Protein 2FRE (pdb70)

Nearest PDB structures (foldseek):
  2fre-assembly1_B  TM=9.961E-01  e=5.499E-42  Agrobacterium fabrum str. C58
  4eo3-assembly1_B  TM=8.329E-01  e=2.240E-14  Thermotoga maritima
  5ko7-assembly1_B  TM=8.373E-01  e=5.995E-13  Haliscomenobacter hydrossis DSM 1100
  3e39-assembly1_B  TM=8.022E-01  e=7.291E-12  Oleidesulfovibrio alaskensis G20
  5ko8-assembly2_B-2  TM=7.590E-01  e=8.315E-12  Haliscomenobacter hydrossis DSM 1100

Sequence (388 aa):
TNSNNRQSEYPVDPLFLDRWSPRAFDGSPPKEHLLTILDAAHWAPSASNHQPWRFVYAHKDSEDWPLFVELLEGNQKWAKNASVLLFVISRDHTISHEGEKKPSATHSFDAGAAWFSLAQAHLLGYHAHGGGIFKDRIVEKLDIPDGFKVEAGVAIGTLTDKSILPDDLAEREVPSKRVPLADVAFEGRFTGKADTNSNNRQSEYPVDPLFLDRWSPRAFDGSPPKEHLLTILDAAHWAPSASNHQPWRFVYAHKDSEDWPLFVELLEGNQKWAKNASVLLFVISRDHTISHEGEKKPSATHSFDAGAAWFSLAQAHLLGYHAHGGGIFKDRIVEKLDIPDGFKVEAGVAIGTLTDKSILPDDLAEREVPSKRVPLADVAFEGRFTGK

Solvent-accessible surface area: 1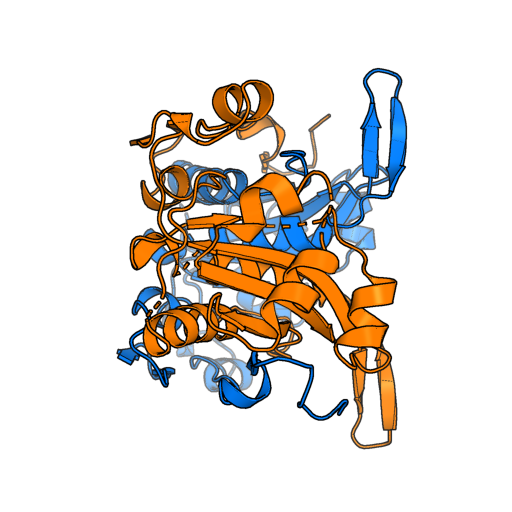6858 Å² total

CATH classification: 3.40.109.10

Foldseek 3Di:
DDEQNADAPDPDDCLVVLAFAAQAFQLDEDPVLLVLLLVQLQPFDDVVNQSFKDKDKDFLPDPCLVVLLVQAVVSSQRLNSFGMKMWIKGQQFDQDPVGDTGGDPCGLVRSVRSVVSSCSLVVVQKHKHKARGNFVCCCVVVVPDPRMGTNIMMGMHHHDQLVVDDPVSSVVRGGDYDDHPVQPDDPPDPPHDPD/DDDQNADAPDPDDCVVVLAFAAQAFQLDEDPVLLVLLLVQLQPFDDVVSPSFKDKAKDFLPDPCLVVLLVQAVVNSQRLNSFGMKMWIKGQQWDADPVGRIGGDPCTLVRSVRSVVSSCNLVVVQKHKHKARGNFVVCCVPVVPDPRMGTRIMIGMHHHDDLVVDDPVSSVVRGGDYDDHPCQPDDPPDPDHD

B-factor: mean 29.43, std 7.13, range [15.16, 87.39]

Secondary structure (DSSP, 8-state):
-EETTEE-SS---THHHH------B-----HHHHHHHHHHHHT---GGG---EEEEEEETTSTTHHHHHHT--TTHHHHTTSSEEEEEEEESEEE-TT--EEE-SSHHHHHHHHHHHH--TGGGT-EEE---S-HHHHHHHTTPPTTEEEEEEEEEE-B--GGGS-HHHHHT-S------GGGTEEESS--S---/-EETTEE-SS---THHHH------B-----HHHHHHHHHHHHTS--GGG---EEEEEEETTSTTHHHHHHT--TTHHHHTTSSEEEEEEEE-EEE-TTS-EEE-SSHHHHHHHHHHHH--TGGGT-EEE---S-HHHHHHHTTPPTTEEEEEEEEEE-B--GGGS-HHHHHT-S------GGGTEEESS----

Organism: Agrobacterium fabrum (strain C58 / ATCC 33970) (NCBI:txid176299)

Radius of gyration: 20.45 Å; Cα contacts (8 Å, |Δi|>4): 824; chains: 2; bounding box: 48×48×62 Å

InterPro domains:
  IPR000415 Nitroreductase-like [G3DSA:3.40.109.10] (1-200)
  IPR000415 Nitroreductase-like [SSF55469] (9-196)
  IPR029479 Nitroreductase [PF00881] (19-63)
  IPR029479 Nitroreductase [PF00881] (75-162)

Structure (mmCIF, N/CA/C/O backbone):
data_2FRE
#
_entry.id   2FRE
#
_cell.length_a   77.337
_cell.length_b   77.337
_cell.length_c   151.324
_cell.angle_alpha   90.00
_cell.angle_beta   90.00
_cell.angle_gamma   90.00
#
_symmetry.space_group_name_H-M   'P 43 21 2'
#
loop_
_entity.id
_entity.type
_entity.pdbx_description
1 polymer 'NAD(P)H-flavin oxidoreductase'
2 non-polymer 'FLAVIN MONONUCLEOTIDE'
3 water water
#
loop_
_atom_site.group_PDB
_atom_site.id
_atom_site.type_symbol
_atom_site.label_atom_id
_atom_site.label_alt_id
_atom_site.label_comp_id
_atom_site.label_asym_id
_atom_site.label_entity_id
_atom_site.label_seq_id
_atom_site.pdbx_PDB_ins_code
_atom_site.Cartn_x
_atom_site.Cartn_y
_atom_site.Cartn_z
_atom_site.occupancy
_atom_site.B_iso_or_equiv
_atom_site.auth_seq_id
_atom_site.auth_comp_id
_atom_site.auth_asym_id
_atom_site.auth_atom_id
_atom_site.pdbx_PDB_model_num
ATOM 9 N N . THR A 1 2 ? 22.663 36.188 46.750 1.00 40.25 2 THR A N 1
ATOM 10 C CA . THR A 1 2 ? 21.502 35.563 47.358 1.00 36.77 2 THR A CA 1
ATOM 11 C C . THR A 1 2 ? 21.806 35.199 48.828 1.00 35.03 2 THR A C 1
ATOM 12 O O . THR A 1 2 ? 22.900 34.729 49.128 1.00 34.65 2 THR A O 1
ATOM 16 N N . ASN A 1 3 ? 20.849 35.452 49.729 1.00 31.87 3 ASN A N 1
ATOM 17 C CA . ASN A 1 3 ? 20.895 34.951 51.111 1.00 30.54 3 ASN A CA 1
ATOM 18 C C . ASN A 1 3 ? 19.727 33.994 51.317 1.00 28.81 3 ASN A C 1
ATOM 19 O O . ASN A 1 3 ? 18.567 34.403 51.239 1.00 27.11 3 ASN A O 1
ATOM 24 N N . SER A 1 4 ? 20.031 32.724 51.578 1.00 27.61 4 SER A N 1
ATOM 25 C CA . SER A 1 4 ? 18.992 31.711 51.782 1.00 26.90 4 SER A CA 1
ATOM 26 C C . SER A 1 4 ? 19.571 30.487 52.474 1.00 25.67 4 SER A C 1
ATOM 27 O O . SER A 1 4 ? 20.701 30.099 52.207 1.00 23.86 4 SER A O 1
ATOM 30 N N . ASN A 1 5 ? 18.794 29.893 53.383 1.00 25.50 5 ASN A N 1
ATOM 31 C CA . ASN A 1 5 ? 19.190 28.658 54.071 1.00 25.60 5 ASN A CA 1
ATOM 32 C C . ASN A 1 5 ? 20.552 28.736 54.768 1.00 25.56 5 ASN A C 1
ATOM 33 O O . ASN A 1 5 ? 21.373 27.828 54.641 1.00 25.86 5 ASN A O 1
ATOM 38 N N . ASN A 1 6 ? 20.766 29.831 55.497 1.00 25.49 6 ASN A N 1
ATOM 39 C CA . ASN A 1 6 ? 22.009 30.104 56.239 1.00 25.97 6 ASN A CA 1
ATOM 40 C C . ASN A 1 6 ? 23.217 30.068 55.309 1.00 25.98 6 ASN A C 1
ATOM 41 O O . ASN A 1 6 ? 24.322 29.755 55.731 1.00 27.38 6 ASN A O 1
ATOM 46 N N . ARG A 1 7 ? 22.995 30.394 54.041 1.00 26.41 7 ARG A N 1
ATOM 47 C CA . ARG A 1 7 ? 24.055 30.415 53.043 1.00 25.94 7 ARG A CA 1
ATOM 48 C C . ARG A 1 7 ? 23.976 31.683 52.210 1.00 26.85 7 ARG A C 1
ATOM 49 O O . ARG A 1 7 ? 22.903 32.223 51.970 1.00 26.16 7 ARG A O 1
ATOM 57 N N . GLN A 1 8 ? 25.132 32.126 51.745 1.00 28.04 8 GLN A N 1
ATOM 58 C CA . GLN A 1 8 ? 25.230 33.300 50.932 1.00 29.27 8 GLN A CA 1
ATOM 59 C C . GLN A 1 8 ? 26.044 32.943 49.704 1.00 29.65 8 GLN A C 1
ATOM 60 O O . GLN A 1 8 ? 27.134 32.390 49.802 1.00 29.37 8 GLN A O 1
ATOM 66 N N . SER A 1 9 ? 25.511 33.260 48.552 1.00 31.38 9 SER A N 1
ATOM 67 C CA . SER A 1 9 ? 26.203 32.945 47.321 1.00 32.72 9 SER A CA 1
ATOM 68 C C . SER A 1 9 ? 26.875 34.230 46.905 1.00 33.33 9 SER A C 1
ATOM 69 O O . SER A 1 9 ? 26.447 35.315 47.312 1.00 33.55 9 SER A O 1
ATOM 72 N N . GLU A 1 10 ? 27.911 34.124 46.092 1.00 33.73 10 GLU A N 1
ATOM 73 C CA . GLU A 1 10 ? 28.605 35.314 45.593 1.00 34.58 10 GLU A CA 1
ATOM 74 C C . GLU A 1 10 ? 27.845 35.981 44.422 1.00 34.52 10 GLU A C 1
ATOM 75 O O . GLU A 1 10 ? 28.004 37.179 44.179 1.00 35.12 10 GLU A O 1
ATOM 81 N N . TYR A 1 11 ? 27.019 35.197 43.730 1.00 34.23 11 TYR A N 1
ATOM 82 C CA . TYR A 1 11 ? 26.243 35.634 42.543 1.00 33.66 11 TYR A CA 1
ATOM 83 C C . TYR A 1 11 ? 24.758 35.304 42.723 1.00 33.11 11 TYR A C 1
ATOM 84 O O . TYR A 1 11 ? 24.423 34.482 43.584 1.00 33.59 11 TYR A O 1
ATOM 93 N N . PRO A 1 12 ? 23.852 35.941 41.942 1.00 31.76 12 PRO A N 1
ATOM 94 C CA . PRO A 1 12 ? 22.402 35.740 42.163 1.00 30.79 12 PRO A CA 1
ATOM 95 C C . PRO A 1 12 ? 21.860 34.368 41.701 1.00 29.65 12 PRO A C 1
ATOM 96 O O . PRO A 1 12 ? 20.990 34.289 40.828 1.00 28.98 12 PRO A O 1
ATOM 100 N N . VAL A 1 13 ? 22.377 33.301 42.291 1.00 28.82 13 VAL A N 1
ATOM 101 C CA . VAL A 1 13 ? 21.873 31.971 42.026 1.00 28.98 13 VAL A CA 1
ATOM 102 C C . VAL A 1 13 ? 20.418 31.844 42.457 1.00 27.79 13 VAL A C 1
ATOM 103 O O . VAL A 1 13 ? 19.956 32.555 43.361 1.00 26.91 13 VAL A O 1
ATOM 107 N N . ASP A 1 14 ? 19.708 30.919 41.813 1.00 27.29 14 ASP A N 1
ATOM 108 C CA . ASP A 1 14 ? 18.365 30.586 42.229 1.00 27.65 14 ASP A CA 1
ATOM 109 C C . ASP A 1 14 ? 18.468 30.078 43.650 1.00 27.35 14 ASP A C 1
ATOM 110 O O . ASP A 1 14 ? 19.357 29.290 43.949 1.00 26.39 14 ASP A O 1
ATOM 115 N N . PRO A 1 15 ? 17.578 30.547 44.543 1.00 27.73 15 PRO A N 1
ATOM 116 C CA . PRO A 1 15 ? 17.665 30.078 45.928 1.00 27.57 15 PRO A CA 1
ATOM 117 C C . PRO A 1 15 ? 17.556 28.571 46.099 1.00 27.20 15 PRO A C 1
ATOM 118 O O . PRO A 1 15 ? 17.995 28.034 47.121 1.00 26.22 15 PRO A O 1
ATOM 122 N N . LEU A 1 16 ? 16.966 27.892 45.123 1.00 26.91 16 LEU A N 1
ATOM 123 C CA . LEU A 1 16 ? 16.892 26.439 45.158 1.00 26.91 16 LEU A CA 1
ATOM 124 C C . LEU A 1 16 ? 18.268 25.807 45.380 1.00 26.74 16 LEU A C 1
ATOM 125 O O . LEU A 1 16 ? 18.386 24.795 46.061 1.00 27.27 16 LEU A O 1
ATOM 130 N N . PHE A 1 17 ? 19.315 26.396 44.819 1.00 26.56 17 PHE A N 1
ATOM 131 C CA . PHE A 1 17 ? 20.659 25.801 44.956 1.00 25.69 17 PHE A CA 1
ATOM 132 C C . PHE A 1 17 ? 21.255 25.945 46.357 1.00 25.08 17 PHE A C 1
ATOM 133 O O . PHE A 1 17 ? 22.106 25.144 46.757 1.00 26.16 17 PHE A O 1
ATOM 141 N N . LEU A 1 18 ? 20.809 26.950 47.108 1.00 24.41 18 LEU A N 1
ATOM 142 C CA . LEU A 1 18 ? 21.194 27.107 48.506 1.00 23.94 18 LEU A CA 1
ATOM 143 C C . LEU A 1 18 ? 20.253 26.361 49.465 1.00 23.70 18 LEU A C 1
ATOM 144 O O . LEU A 1 18 ? 20.675 25.934 50.545 1.00 22.89 18 LEU A O 1
ATOM 149 N N . ASP A 1 19 ? 18.978 26.272 49.096 1.00 22.57 19 ASP A N 1
ATOM 150 C CA . ASP A 1 19 ? 17.943 25.648 49.939 1.00 23.57 19 ASP A CA 1
ATOM 151 C C . ASP A 1 19 ? 18.049 24.139 49.969 1.00 23.46 19 ASP A C 1
ATOM 152 O O . ASP A 1 19 ? 17.672 23.526 50.966 1.00 23.41 19 ASP A O 1
ATOM 157 N N . ARG A 1 20 ? 18.556 23.534 48.893 1.00 23.46 20 ARG A N 1
ATOM 158 C CA . ARG A 1 20 ? 18.805 22.085 48.918 1.00 23.12 20 ARG A CA 1
ATOM 159 C C . ARG A 1 20 ? 19.976 21.764 49.842 1.00 23.28 20 ARG A C 1
ATOM 160 O O . ARG A 1 20 ? 21.064 22.287 49.652 1.00 22.45 20 ARG A O 1
ATOM 168 N N . TRP A 1 21 ? 19.763 20.878 50.811 1.00 23.77 21 TRP A N 1
ATOM 169 C CA . TRP A 1 21 ? 20.845 20.468 51.705 1.00 24.33 21 TRP A CA 1
ATOM 170 C C . TRP A 1 21 ? 20.590 19.104 52.296 1.00 24.72 21 TRP A C 1
ATOM 171 O O . TRP A 1 21 ? 19.560 18.500 52.036 1.00 25.28 21 TRP A O 1
ATOM 182 N N . SER A 1 22 ? 21.558 18.604 53.059 1.00 24.70 22 SER A N 1
ATOM 183 C CA . SER A 1 22 ? 21.557 17.199 53.462 1.00 24.52 22 SER A CA 1
ATOM 184 C C 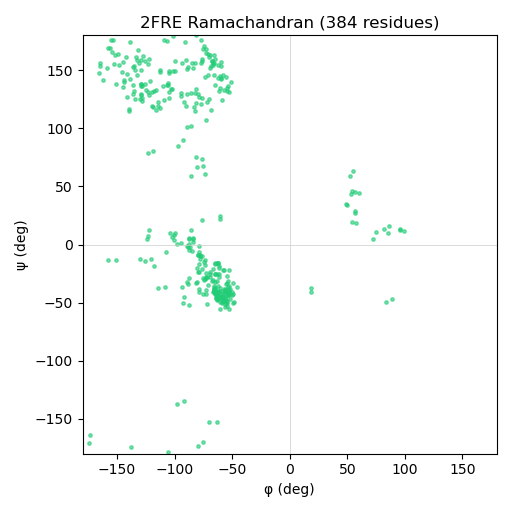. SER A 1 22 ? 21.602 17.087 54.992 1.00 24.94 22 SER A C 1
ATOM 185 O O . SER A 1 22 ? 22.634 16.810 55.583 1.00 25.49 22 SER A O 1
ATOM 188 N N . PRO A 1 23 ? 20.446 17.286 55.642 1.00 25.44 23 PRO A N 1
ATOM 189 C CA . PRO A 1 23 ? 20.373 17.089 57.071 1.00 24.91 23 PRO A CA 1
ATOM 190 C C . PRO A 1 23 ? 20.302 15.608 57.419 1.00 24.30 23 PRO A C 1
ATOM 191 O O . PRO A 1 23 ? 20.226 14.762 56.525 1.00 23.25 23 PRO A O 1
ATOM 195 N N . ARG A 1 24 ? 20.307 15.317 58.717 1.00 24.04 24 ARG A N 1
ATOM 196 C CA . ARG A 1 24 ? 20.265 13.943 59.220 1.00 24.32 24 ARG A CA 1
ATOM 197 C C . ARG A 1 24 ? 19.058 13.662 60.122 1.00 23.53 24 ARG A C 1
ATOM 198 O O . ARG A 1 24 ? 18.801 12.495 60.422 1.00 23.85 24 ARG A O 1
ATOM 206 N N . ALA A 1 25 ? 18.341 14.703 60.560 1.00 23.75 25 ALA A N 1
ATOM 207 C CA . ALA A 1 25 ? 17.196 14.508 61.484 1.00 24.02 25 ALA A CA 1
ATOM 208 C C . ALA A 1 25 ? 15.916 14.280 60.688 1.00 24.41 25 ALA A C 1
ATOM 209 O O . ALA A 1 25 ? 15.319 15.226 60.193 1.00 24.09 25 ALA A O 1
ATOM 211 N N . PHE A 1 26 ? 15.509 13.014 60.577 1.00 24.58 26 PHE A N 1
ATOM 212 C CA . PHE A 1 26 ? 14.328 12.633 59.811 1.00 24.64 26 PHE A CA 1
ATOM 213 C C . PHE A 1 26 ? 13.241 12.116 60.740 1.00 25.00 26 PHE A C 1
ATOM 214 O O . PHE A 1 26 ? 13.528 11.531 61.798 1.00 23.18 26 PHE A O 1
ATOM 222 N N . ASP A 1 27 ? 11.991 12.352 60.344 1.00 25.39 27 ASP A N 1
ATOM 223 C CA . ASP A 1 27 ? 10.860 12.078 61.231 1.00 25.88 27 ASP A CA 1
ATOM 224 C C . ASP A 1 27 ? 10.304 10.654 61.162 1.00 25.89 27 ASP A C 1
ATOM 225 O O . ASP A 1 27 ? 9.408 10.314 61.930 1.00 24.60 27 ASP A O 1
ATOM 230 N N . GLY A 1 28 ? 10.820 9.834 60.247 1.00 25.68 28 GLY A N 1
ATOM 231 C CA . GLY A 1 28 ? 10.445 8.417 60.186 1.00 26.33 28 GLY A CA 1
ATOM 232 C C . GLY A 1 28 ? 9.065 8.163 59.616 1.00 26.46 28 GLY A C 1
ATOM 233 O O . GLY A 1 28 ? 8.577 7.043 59.676 1.00 26.60 28 GLY A O 1
ATOM 234 N N . SER A 1 29 ? 8.448 9.195 59.049 1.00 26.80 29 SER A N 1
ATOM 235 C CA . SER A 1 29 ? 7.083 9.096 58.525 1.00 27.19 29 SER A CA 1
ATOM 236 C C . SER A 1 29 ? 7.089 8.365 57.198 1.00 27.09 29 SER A C 1
ATOM 237 O O . SER A 1 29 ? 8.117 8.323 56.529 1.00 27.21 29 SER A O 1
ATOM 240 N N . PRO A 1 30 ? 5.944 7.789 56.804 1.00 27.44 30 PRO A N 1
ATOM 241 C CA . PRO A 1 30 ? 5.837 7.220 55.455 1.00 28.03 30 PRO A CA 1
ATOM 242 C C . PRO A 1 30 ? 5.815 8.292 54.362 1.00 28.22 30 PRO A C 1
ATOM 243 O O . PRO A 1 30 ? 5.216 9.341 54.551 1.00 27.80 30 PRO A O 1
ATOM 255 N N . PRO A 1 32 ? 4.488 9.097 50.566 1.00 27.86 32 PRO A N 1
ATOM 256 C CA . PRO A 1 32 ? 3.569 8.528 49.580 1.00 28.16 32 PRO A CA 1
ATOM 257 C C . PRO A 1 32 ? 4.317 7.836 48.440 1.00 28.40 32 PRO A C 1
ATOM 258 O O . PRO A 1 32 ? 5.368 8.333 47.995 1.00 28.40 32 PRO A O 1
ATOM 262 N N . LYS A 1 33 ? 3.829 6.676 48.004 1.00 28.75 33 LYS A N 1
ATOM 263 C CA . LYS A 1 33 ? 4.507 5.933 46.925 1.00 29.11 33 LYS A CA 1
ATOM 264 C C . LYS A 1 33 ? 4.729 6.799 45.680 1.00 28.78 33 LYS A C 1
ATOM 265 O O . LYS A 1 33 ? 5.817 6.734 45.066 1.00 27.98 33 LYS A O 1
ATOM 271 N N . GLU A 1 34 ? 3.719 7.602 45.311 1.00 28.85 34 GLU A N 1
ATOM 272 C CA . GLU A 1 34 ? 3.799 8.456 44.102 1.00 28.55 34 GLU A CA 1
ATOM 273 C C . GLU A 1 34 ? 4.877 9.540 44.216 1.00 27.74 34 GLU A C 1
ATOM 274 O O . GLU A 1 34 ? 5.478 9.942 43.198 1.00 26.65 34 GLU A O 1
ATOM 280 N N . HIS A 1 35 ? 5.105 10.020 45.441 1.00 26.79 35 HIS A N 1
ATOM 281 C CA . HIS A 1 35 ? 6.145 11.015 45.694 1.00 27.01 35 HIS A CA 1
ATOM 282 C C . HIS A 1 35 ? 7.508 10.427 45.354 1.00 26.31 35 HIS A C 1
ATOM 283 O O . HIS A 1 35 ? 8.290 11.081 44.672 1.00 24.91 35 HIS A O 1
ATOM 290 N N . LEU A 1 36 ? 7.780 9.182 45.772 1.00 26.10 36 LEU A N 1
ATOM 291 C CA . LEU A 1 36 ? 9.088 8.578 45.448 1.00 26.17 36 LEU A CA 1
ATOM 292 C C . LEU A 1 36 ? 9.241 8.352 43.954 1.00 25.53 36 LEU A C 1
ATOM 293 O O . LEU A 1 36 ? 10.311 8.563 43.394 1.00 25.74 36 LEU A O 1
ATOM 298 N N . LEU A 1 37 ? 8.162 7.930 43.312 1.00 25.33 37 LEU A N 1
ATOM 299 C CA . LEU A 1 37 ? 8.175 7.694 41.877 1.00 25.12 37 LEU A CA 1
ATOM 300 C C . LEU A 1 37 ? 8.406 9.003 41.093 1.00 24.97 37 LEU A C 1
ATOM 301 O O . LEU A 1 37 ? 9.172 9.032 40.113 1.00 25.36 37 LEU A O 1
ATOM 306 N N . THR A 1 38 ? 7.815 10.098 41.561 1.00 24.56 38 THR A N 1
ATOM 307 C CA . THR A 1 38 ? 8.065 11.418 40.975 1.00 24.46 38 THR A CA 1
ATOM 308 C C . THR A 1 38 ? 9.547 11.790 41.078 1.00 24.40 38 THR A C 1
ATOM 309 O O . THR A 1 38 ? 10.173 12.231 40.093 1.00 24.05 38 THR A O 1
ATOM 313 N N . ILE A 1 39 ? 10.109 11.569 42.267 1.00 24.30 39 ILE A N 1
ATOM 314 C CA . ILE A 1 39 ? 11.529 11.829 42.537 1.00 24.69 39 ILE A CA 1
ATOM 315 C C . ILE A 1 39 ? 12.432 11.047 41.600 1.00 24.67 39 ILE A C 1
ATOM 316 O O . ILE A 1 39 ? 13.342 11.614 41.018 1.00 24.11 39 ILE A O 1
ATOM 321 N N . LEU A 1 40 ? 12.171 9.753 41.448 1.00 24.94 40 LEU A N 1
ATOM 322 C CA . LEU A 1 40 ? 12.975 8.925 40.562 1.00 25.09 40 LEU A CA 1
ATOM 323 C C . LEU A 1 40 ? 12.692 9.221 39.086 1.00 24.60 40 LEU A C 1
ATOM 324 O O . LEU A 1 40 ? 13.576 9.094 38.251 1.00 23.90 40 LEU A O 1
ATOM 329 N N . ASP A 1 41 ? 11.472 9.665 38.771 1.00 24.78 41 ASP A N 1
ATOM 330 C CA . ASP A 1 41 ? 11.123 10.087 37.413 1.00 24.92 41 ASP A CA 1
ATOM 331 C C . ASP A 1 41 ? 11.969 11.305 37.011 1.00 24.92 41 ASP A C 1
ATOM 332 O O . ASP A 1 41 ? 12.580 11.326 35.950 1.00 24.31 41 ASP A O 1
ATOM 337 N N . ALA A 1 42 ? 12.064 12.293 37.893 1.00 24.59 42 ALA A N 1
ATOM 338 C CA . ALA A 1 42 ? 12.925 13.454 37.633 1.00 24.79 42 ALA A CA 1
ATOM 339 C C . ALA A 1 42 ? 14.395 13.051 37.432 1.00 24.99 42 ALA A C 1
ATOM 340 O O . ALA A 1 42 ? 15.072 13.526 36.498 1.00 25.36 42 ALA A O 1
ATOM 342 N N . ALA A 1 43 ? 14.885 12.175 38.309 1.00 24.63 43 ALA A N 1
ATOM 343 C CA . ALA A 1 43 ? 16.236 11.637 38.219 1.00 23.96 43 ALA A CA 1
ATOM 344 C C . ALA A 1 43 ? 16.528 10.990 36.843 1.00 23.87 43 ALA A C 1
ATOM 345 O O . ALA A 1 43 ? 17.580 11.234 36.252 1.00 23.34 43 ALA A O 1
ATOM 347 N N . HIS A 1 44 ? 15.578 10.222 36.331 1.00 23.66 44 HIS A N 1
ATOM 348 C CA . HIS A 1 44 ? 15.736 9.486 35.072 1.00 24.24 44 HIS A CA 1
ATOM 349 C C . HIS A 1 44 ? 15.612 10.372 33.831 1.00 24.18 44 HIS A C 1
ATOM 350 O O . HIS A 1 44 ? 15.883 9.913 32.710 1.00 24.96 44 HIS A O 1
ATOM 357 N N . TRP A 1 45 ? 15.190 11.625 34.030 1.00 24.26 45 TRP A N 1
ATOM 358 C CA . TRP A 1 45 ? 15.213 12.641 32.968 1.00 24.16 45 TRP A CA 1
ATOM 359 C C . TRP A 1 45 ? 16.564 13.355 32.804 1.00 24.44 45 TRP A C 1
ATOM 360 O O . TRP A 1 45 ? 16.694 14.277 31.985 1.00 23.90 45 TRP A O 1
ATOM 371 N N . ALA A 1 46 ? 17.581 12.921 33.548 1.00 24.43 46 ALA A N 1
ATOM 372 C CA . ALA A 1 46 ? 18.875 13.558 33.478 1.00 24.07 46 ALA A CA 1
ATOM 373 C C . ALA A 1 46 ? 19.521 13.350 32.116 1.00 24.22 46 ALA A C 1
ATOM 374 O O . ALA A 1 46 ? 19.223 12.376 31.432 1.00 22.76 46 ALA A O 1
ATOM 376 N N . PRO A 1 47 ? 20.445 14.255 31.729 1.00 24.78 47 PRO A N 1
ATOM 377 C CA . PRO A 1 47 ? 21.202 13.979 30.514 1.00 24.13 47 PRO A CA 1
ATOM 378 C C . PRO A 1 47 ? 22.264 12.924 30.774 1.00 25.22 47 PRO A C 1
ATOM 379 O O . PRO A 1 47 ? 22.662 12.691 31.943 1.00 24.72 47 PRO A O 1
ATOM 383 N N . SER A 1 48 ? 22.713 12.288 29.690 1.00 24.63 48 SER A N 1
ATOM 384 C CA . SER A 1 48 ? 23.763 11.301 29.761 1.00 24.60 48 SER A CA 1
ATOM 385 C C . SER A 1 48 ? 24.395 11.169 28.392 1.00 24.98 48 SER A C 1
ATOM 386 O O . SER A 1 48 ? 23.743 11.391 27.387 1.00 24.45 48 SER A O 1
ATOM 389 N N . ALA A 1 49 ? 25.664 10.801 28.364 1.00 24.97 49 ALA A N 1
ATOM 390 C CA . ALA A 1 49 ? 26.336 10.549 27.097 1.00 24.88 49 ALA A CA 1
ATOM 391 C C . ALA A 1 49 ? 25.525 9.559 26.264 1.00 24.68 49 ALA A C 1
ATOM 392 O O . ALA A 1 49 ? 25.062 8.514 26.750 1.00 24.73 49 ALA A O 1
ATOM 394 N N . SER A 1 50 ? 25.327 9.927 25.004 1.00 24.95 50 SER A N 1
ATOM 395 C CA . SER A 1 50 ? 24.582 9.107 24.023 1.00 25.24 50 SER A CA 1
ATOM 396 C C . SER A 1 50 ? 23.149 8.755 24.424 1.00 25.02 50 SER A C 1
ATOM 397 O O . SER A 1 50 ? 22.553 7.830 23.862 1.00 24.14 50 SER A O 1
ATOM 400 N N . ASN A 1 51 ? 22.591 9.501 25.378 1.00 24.92 51 ASN A N 1
ATOM 401 C CA . ASN A 1 51 ? 21.314 9.140 25.998 1.00 25.08 51 ASN A CA 1
ATOM 402 C C . ASN A 1 51 ? 21.263 7.676 26.446 1.00 24.97 51 ASN A C 1
ATOM 403 O O . ASN A 1 51 ? 20.210 7.043 26.391 1.00 23.97 51 ASN A O 1
ATOM 408 N N . HIS A 1 52 ? 22.395 7.151 26.906 1.00 24.85 52 HIS A N 1
ATOM 409 C CA . HIS A 1 52 ? 22.475 5.760 27.345 1.00 25.53 52 HIS A CA 1
ATOM 410 C C . HIS A 1 52 ? 21.696 5.505 28.630 1.00 25.00 52 HIS A C 1
ATOM 411 O O . HIS A 1 52 ? 21.286 4.376 28.876 1.00 24.95 52 HIS A O 1
ATOM 418 N N . GLN A 1 53 ? 21.558 6.536 29.468 1.00 25.06 53 GLN A N 1
ATOM 419 C CA . GLN A 1 53 ? 20.793 6.464 30.714 1.00 25.02 53 GLN A CA 1
ATOM 420 C C . GLN A 1 53 ? 21.291 5.307 31.581 1.00 24.96 53 GLN A C 1
ATOM 421 O O . GLN A 1 53 ? 20.550 4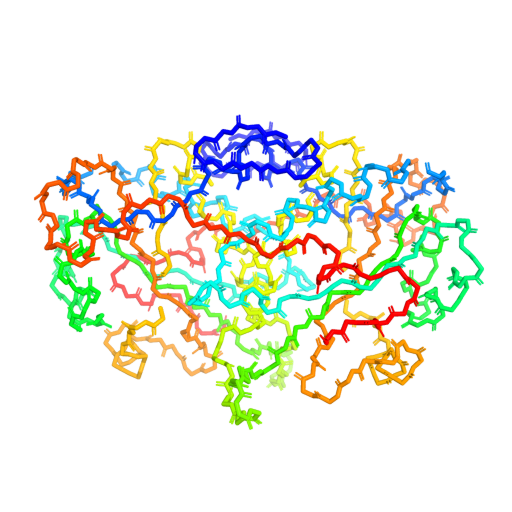.331 31.806 1.00 25.52 53 GLN A O 1
ATOM 427 N N . PRO A 1 54 ? 22.561 5.382 32.020 1.00 24.48 54 PRO A N 1
ATOM 428 C CA . PRO A 1 54 ? 23.233 4.268 32.702 1.00 25.11 54 PRO A CA 1
ATOM 429 C C . PRO A 1 54 ? 22.848 4.069 34.177 1.00 25.00 54 PRO A C 1
ATOM 430 O O . PRO A 1 54 ? 23.178 3.044 34.757 1.00 26.18 54 PRO A O 1
ATOM 434 N N . TRP A 1 55 ? 22.160 5.033 34.763 1.00 24.49 55 TRP A N 1
ATOM 435 C CA . TRP A 1 55 ? 21.689 4.929 36.149 1.00 25.02 55 TRP A CA 1
ATOM 436 C C . TRP A 1 55 ? 20.636 3.843 36.380 1.00 25.16 55 TRP A C 1
ATOM 437 O O . TRP A 1 55 ? 19.783 3.575 35.527 1.00 25.54 55 TRP A O 1
ATOM 448 N N . ARG A 1 56 ? 20.702 3.239 37.563 1.00 25.10 56 ARG A N 1
ATOM 449 C CA . ARG A 1 56 ? 19.648 2.403 38.092 1.00 24.77 56 ARG A CA 1
ATOM 450 C C . ARG A 1 56 ? 19.436 2.779 39.560 1.00 24.73 56 ARG A C 1
ATOM 451 O O . ARG A 1 56 ? 20.359 3.268 40.230 1.00 24.27 56 ARG A O 1
ATOM 459 N N . PHE A 1 57 ? 18.219 2.540 40.048 1.00 24.60 57 PHE A N 1
ATOM 460 C CA . PHE A 1 57 ? 17.844 2.823 41.452 1.00 24.18 57 PHE A CA 1
ATOM 461 C C . PHE A 1 57 ? 17.164 1.605 42.085 1.00 23.68 57 PHE A C 1
ATOM 462 O O . PHE A 1 57 ? 16.161 1.094 41.563 1.00 24.41 57 PHE A O 1
ATOM 470 N N . VAL A 1 58 ? 17.698 1.149 43.211 1.00 22.71 58 VAL A N 1
ATOM 471 C CA . VAL A 1 58 ? 17.056 0.080 43.979 1.00 22.70 58 VAL A CA 1
ATOM 472 C C . VAL A 1 58 ? 16.624 0.702 45.311 1.00 22.71 58 VAL A C 1
ATOM 473 O O . VAL A 1 58 ? 17.443 1.230 46.057 1.00 22.42 58 VAL A O 1
ATOM 477 N N . TYR A 1 59 ? 15.324 0.678 45.567 1.00 22.56 59 TYR A N 1
ATOM 478 C CA . TYR A 1 59 ? 14.746 1.431 46.668 1.00 23.44 59 TYR A CA 1
ATOM 479 C C . TYR A 1 59 ? 13.838 0.614 47.587 1.00 23.19 59 TYR A C 1
ATOM 480 O O . TYR A 1 59 ? 13.298 -0.430 47.204 1.00 23.76 59 TYR A O 1
ATOM 489 N N . ALA A 1 60 ? 13.672 1.133 48.801 1.00 24.28 60 ALA A N 1
ATOM 490 C CA . ALA A 1 60 ? 12.778 0.571 49.809 1.00 24.93 60 ALA A CA 1
ATOM 491 C C . ALA A 1 60 ? 12.147 1.699 50.638 1.00 25.01 60 ALA A C 1
ATOM 492 O O . ALA A 1 60 ? 12.832 2.649 51.024 1.00 25.60 60 ALA A O 1
ATOM 494 N N . HIS A 1 61 ? 10.843 1.601 50.872 1.00 25.85 61 HIS A N 1
ATOM 495 C CA . HIS A 1 61 ? 10.150 2.485 51.817 1.00 25.97 61 HIS A CA 1
ATOM 496 C C . HIS A 1 61 ? 10.320 1.986 53.245 1.00 26.50 61 HIS A C 1
ATOM 497 O O . HIS A 1 61 ? 10.518 0.796 53.496 1.00 26.28 61 HIS A O 1
ATOM 504 N N . LYS A 1 62 ? 10.177 2.906 54.182 1.00 27.65 62 LYS A N 1
ATOM 505 C CA . LYS A 1 62 ? 10.208 2.591 55.605 1.00 28.90 62 LYS A CA 1
ATOM 506 C C . LYS A 1 62 ? 9.290 1.421 56.016 1.00 28.66 62 LYS A C 1
ATOM 507 O O . LYS A 1 62 ? 9.656 0.660 56.918 1.00 29.18 62 LYS A O 1
ATOM 513 N N . ASP A 1 63 ? 8.139 1.260 55.342 1.00 29.46 63 ASP A N 1
ATOM 514 C CA . ASP A 1 63 ? 7.201 0.113 55.582 1.00 29.67 63 ASP A CA 1
ATOM 515 C C . ASP A 1 63 ? 7.510 -1.207 54.858 1.00 29.80 63 ASP A C 1
ATOM 516 O O . ASP A 1 63 ? 6.735 -2.162 54.940 1.00 30.73 63 ASP A O 1
ATOM 521 N N . SER A 1 64 ? 8.632 -1.273 54.164 1.00 29.36 64 SER A N 1
ATOM 522 C CA . SER A 1 64 ? 8.990 -2.434 53.379 1.00 28.41 64 SER A CA 1
ATOM 523 C C . SER A 1 64 ? 9.427 -3.606 54.254 1.00 27.48 64 SER A C 1
ATOM 524 O O . SER A 1 64 ? 10.125 -3.413 55.239 1.00 25.81 64 SER A O 1
ATOM 527 N N . GLU A 1 65 ? 9.081 -4.819 53.831 1.00 26.97 65 GLU A N 1
ATOM 528 C CA . GLU A 1 65 ? 9.660 -6.039 54.406 1.00 27.32 65 GLU A CA 1
ATOM 529 C C . GLU A 1 65 ? 11.184 -6.038 54.370 1.00 26.63 65 GLU A C 1
ATOM 530 O O . GLU A 1 65 ? 11.800 -6.695 55.189 1.00 27.78 65 GLU A O 1
ATOM 536 N N . ASP A 1 66 ? 11.790 -5.328 53.418 1.00 26.22 66 ASP A N 1
ATOM 537 C CA . ASP A 1 66 ? 13.255 -5.272 53.317 1.00 25.44 66 ASP A CA 1
ATOM 538 C C . ASP A 1 66 ? 13.923 -4.023 53.873 1.00 23.81 66 ASP A C 1
ATOM 539 O O . ASP A 1 66 ? 15.118 -3.840 53.688 1.00 23.63 66 ASP A O 1
ATOM 544 N N . TRP A 1 67 ? 13.162 -3.165 54.544 1.00 22.64 67 TRP A N 1
ATOM 545 C CA . TRP A 1 67 ? 13.722 -1.988 55.173 1.00 21.99 67 TRP A CA 1
ATOM 546 C C . TRP A 1 67 ? 14.960 -2.318 56.026 1.00 20.89 67 TRP A C 1
ATOM 547 O O . TRP A 1 67 ? 15.996 -1.695 55.862 1.00 20.16 67 TRP A O 1
ATOM 558 N N . PRO A 1 68 ? 14.866 -3.316 56.928 1.00 20.74 68 PRO A N 1
ATOM 559 C CA . PRO A 1 68 ? 16.037 -3.571 57.785 1.00 20.89 68 PRO A CA 1
ATOM 560 C C . PRO A 1 68 ? 17.291 -4.010 57.031 1.00 20.86 68 PRO A C 1
ATOM 561 O O . PRO A 1 68 ? 18.429 -3.700 57.452 1.00 20.48 68 PRO A O 1
ATOM 565 N N . LEU A 1 69 ? 17.093 -4.708 55.920 1.00 20.70 69 LEU A N 1
ATOM 566 C CA . LEU A 1 69 ? 18.208 -5.068 55.068 1.00 21.25 69 LEU A CA 1
ATOM 567 C C . LEU A 1 69 ? 18.853 -3.815 54.487 1.00 20.97 69 LEU A C 1
ATOM 568 O O . LEU A 1 69 ? 20.080 -3.695 54.468 1.00 21.32 69 LEU A O 1
ATOM 573 N N . PHE A 1 70 ? 18.035 -2.895 53.991 1.00 21.16 70 PHE A N 1
ATOM 574 C CA . PHE A 1 70 ? 18.556 -1.648 53.439 1.00 21.83 70 PHE A CA 1
ATOM 575 C C . PHE A 1 70 ? 19.308 -0.850 54.503 1.00 21.99 70 PHE A C 1
ATOM 576 O O . PHE A 1 70 ? 20.352 -0.292 54.226 1.00 22.83 70 PHE A O 1
ATOM 584 N N . VAL A 1 71 ? 18.790 -0.825 55.728 1.00 22.19 71 VAL A N 1
ATOM 585 C CA . VAL A 1 71 ? 19.480 -0.144 56.829 1.00 23.11 71 VAL A CA 1
ATOM 586 C C . VAL A 1 71 ? 20.845 -0.792 57.138 1.00 23.90 71 VAL A C 1
ATOM 587 O O . VAL A 1 71 ? 21.853 -0.098 57.311 1.00 24.78 71 VAL A O 1
ATOM 591 N N . GLU A 1 72 ? 20.897 -2.118 57.178 1.00 24.84 72 GLU A N 1
ATOM 592 C CA . GLU A 1 72 ? 22.112 -2.782 57.665 1.00 25.24 72 GLU A CA 1
ATOM 593 C C . GLU A 1 72 ? 23.203 -2.834 56.600 1.00 25.97 72 GLU A C 1
ATOM 594 O O . GLU A 1 72 ? 24.340 -3.185 56.917 1.00 26.13 72 GLU A O 1
ATOM 600 N N . LEU A 1 73 ? 22.843 -2.464 55.357 1.00 26.26 73 LEU A N 1
ATOM 601 C CA . LEU A 1 73 ? 23.771 -2.290 54.247 1.00 26.68 73 LEU A CA 1
ATOM 602 C C . LEU A 1 73 ? 24.510 -0.945 54.309 1.00 26.83 73 LEU A C 1
ATOM 603 O O . LEU A 1 73 ? 25.455 -0.718 53.559 1.00 27.84 73 LEU A O 1
ATOM 608 N N . LEU A 1 74 ? 24.094 -0.077 55.219 1.00 27.23 74 LEU A N 1
ATOM 609 C CA . LEU A 1 74 ? 24.847 1.134 55.535 1.00 27.57 74 LEU A CA 1
ATOM 610 C C . LEU A 1 74 ? 25.790 0.832 56.684 1.00 29.45 74 LEU A C 1
ATOM 611 O O . LEU A 1 74 ? 25.512 -0.047 57.520 1.00 28.33 74 LEU A O 1
ATOM 624 N N . GLU A 1 76 ? 27.614 1.640 60.291 1.00 33.43 76 GLU A N 1
ATOM 625 C CA . GLU A 1 76 ? 26.985 1.867 61.599 1.00 33.59 76 GLU A CA 1
ATOM 626 C C . GLU A 1 76 ? 26.706 3.337 61.848 1.00 32.39 76 GLU A C 1
ATOM 627 O O . GLU A 1 76 ? 25.625 3.697 62.314 1.00 32.11 76 GLU A O 1
ATOM 633 N N . GLY A 1 77 ? 27.695 4.173 61.542 1.00 31.40 77 GLY A N 1
ATOM 634 C CA . GLY A 1 77 ? 27.590 5.611 61.724 1.00 30.61 77 GLY A CA 1
ATOM 635 C C . GLY A 1 77 ? 26.402 6.182 60.983 1.00 29.70 77 GLY A C 1
ATOM 636 O O . GLY A 1 77 ? 25.598 6.902 61.556 1.00 30.16 77 GLY A O 1
ATOM 637 N N . ASN A 1 78 ? 26.289 5.855 59.704 1.00 28.36 78 ASN A N 1
ATOM 638 C CA . ASN A 1 78 ? 25.143 6.296 58.908 1.00 27.32 78 ASN A CA 1
ATOM 639 C C . ASN A 1 78 ? 23.827 5.677 59.372 1.00 26.90 78 ASN A C 1
ATOM 640 O O . ASN A 1 78 ? 22.799 6.356 59.370 1.00 27.22 78 ASN A O 1
ATOM 645 N N . GLN A 1 79 ? 23.842 4.408 59.781 1.00 26.34 79 GLN A N 1
ATOM 646 C CA . GLN A 1 79 ? 22.613 3.758 60.250 1.00 25.93 79 GLN A CA 1
ATOM 647 C C . GLN A 1 79 ? 21.912 4.554 61.334 1.00 26.17 79 GLN A C 1
ATOM 648 O O . GLN A 1 79 ? 20.690 4.608 61.367 1.00 26.52 79 GLN A O 1
ATOM 654 N N . LYS A 1 80 ? 22.702 5.142 62.230 1.00 26.46 80 LYS A N 1
ATOM 655 C CA . LYS A 1 80 ? 22.205 5.795 63.427 1.00 27.29 80 LYS A CA 1
ATOM 656 C C . LYS A 1 80 ? 21.113 6.804 63.113 1.00 26.61 80 LYS A C 1
ATOM 657 O O . LYS A 1 80 ? 20.152 6.921 63.853 1.00 24.71 80 LYS A O 1
ATOM 663 N N . TRP A 1 81 ? 21.268 7.535 62.007 1.00 26.06 81 TRP A N 1
ATOM 664 C CA . TRP A 1 81 ? 20.301 8.566 61.623 1.00 26.29 81 TRP A CA 1
ATOM 665 C C . TRP A 1 81 ? 19.465 8.161 60.421 1.00 25.96 81 TRP A C 1
ATOM 666 O O . TRP A 1 81 ? 18.288 8.488 60.364 1.00 26.22 81 TRP A O 1
ATOM 677 N N . ALA A 1 82 ? 20.069 7.463 59.461 1.00 26.10 82 ALA A N 1
ATOM 678 C CA . ALA A 1 82 ? 19.367 7.083 58.231 1.00 26.21 82 ALA A CA 1
ATOM 679 C C . ALA A 1 82 ? 18.229 6.070 58.450 1.00 26.41 82 ALA A C 1
ATOM 680 O O . ALA A 1 82 ? 17.326 5.963 57.619 1.00 26.33 82 ALA A O 1
ATOM 682 N N . LYS A 1 83 ? 18.274 5.339 59.557 1.00 25.90 83 LYS A N 1
ATOM 683 C CA . LYS A 1 83 ? 17.228 4.378 59.880 1.00 26.28 83 LYS A CA 1
ATOM 684 C C . LYS A 1 83 ? 15.907 5.061 60.124 1.00 25.80 83 LYS A C 1
ATOM 685 O O . LYS A 1 83 ? 14.886 4.396 60.143 1.00 25.60 83 LYS A O 1
ATOM 691 N N . ASN A 1 84 ? 15.936 6.376 60.333 1.00 25.58 84 ASN A N 1
ATOM 692 C CA . ASN A 1 84 ? 14.728 7.154 60.568 1.00 25.72 84 ASN A CA 1
ATOM 693 C C . ASN A 1 84 ? 14.249 7.944 59.341 1.00 25.30 84 ASN A C 1
ATOM 694 O O . ASN A 1 84 ? 13.289 8.707 59.423 1.00 24.09 84 ASN A O 1
ATOM 699 N N . ALA A 1 85 ? 14.903 7.727 58.195 1.00 24.94 85 ALA A N 1
ATOM 700 C CA . ALA A 1 85 ? 14.468 8.310 56.946 1.00 25.01 85 ALA A CA 1
ATOM 701 C C . ALA A 1 85 ? 13.199 7.599 56.469 1.00 24.42 85 ALA A C 1
ATOM 702 O O . ALA A 1 85 ? 12.827 6.548 56.991 1.00 24.47 85 ALA A O 1
ATOM 704 N N . SER A 1 86 ? 12.549 8.189 55.472 1.00 24.68 86 SER A N 1
ATOM 705 C CA . SER A 1 86 ? 11.310 7.655 54.925 1.00 24.63 86 SER A CA 1
ATOM 706 C C . SER A 1 86 ? 11.553 6.637 53.815 1.00 24.80 86 SER A C 1
ATOM 707 O O . SER A 1 86 ? 10.723 5.754 53.595 1.00 25.52 86 SER A O 1
ATOM 710 N N . VAL A 1 87 ? 12.672 6.795 53.114 1.00 24.70 87 VAL A N 1
ATOM 711 C CA . VAL A 1 87 ? 13.058 5.962 51.985 1.00 24.78 87 VAL A CA 1
ATOM 712 C C . VAL A 1 87 ? 14.571 5.798 52.032 1.00 24.05 87 VAL A C 1
ATOM 713 O O . VAL A 1 87 ? 15.285 6.745 52.356 1.00 23.89 87 VAL A O 1
ATOM 717 N N . LEU A 1 88 ? 15.046 4.588 51.736 1.00 22.95 88 LEU A N 1
ATOM 718 C CA . LEU A 1 88 ? 16.447 4.341 51.463 1.00 23.44 88 LEU A CA 1
ATOM 719 C C . LEU A 1 88 ? 16.550 3.748 50.059 1.00 23.74 88 LEU A C 1
ATOM 720 O O . LEU A 1 88 ? 15.714 2.929 49.657 1.00 23.69 88 LEU A O 1
ATOM 725 N N . LEU A 1 89 ? 17.580 4.158 49.320 1.00 23.76 89 LEU A N 1
ATOM 726 C CA . LEU A 1 89 ? 17.837 3.597 48.019 1.00 24.06 89 LEU A CA 1
ATOM 727 C C . LEU A 1 89 ? 19.321 3.652 47.675 1.00 23.72 89 LEU A C 1
ATOM 728 O O . LEU A 1 89 ? 20.084 4.386 48.295 1.00 23.94 89 LEU A O 1
ATOM 733 N N . PHE A 1 90 ? 19.708 2.868 46.679 1.00 24.13 90 PHE A N 1
ATOM 734 C CA . PHE A 1 90 ? 21.066 2.876 46.175 1.00 24.14 90 PHE A CA 1
ATOM 735 C C . PHE A 1 90 ? 21.063 3.306 44.712 1.00 24.62 90 PHE A C 1
ATOM 736 O O . PHE A 1 90 ? 20.251 2.844 43.884 1.00 23.72 90 PHE A O 1
ATOM 744 N N . VAL A 1 91 ? 21.957 4.240 44.420 1.00 25.12 91 VAL A N 1
ATOM 745 C CA . VAL A 1 91 ? 22.180 4.699 43.075 1.00 25.25 91 VAL A CA 1
ATOM 746 C C . VAL A 1 91 ? 23.294 3.853 42.459 1.00 25.61 91 VAL A C 1
ATOM 747 O O . VAL A 1 91 ? 24.391 3.760 42.983 1.00 25.15 91 VAL A O 1
ATOM 751 N N . ILE A 1 92 ? 22.962 3.224 41.347 1.00 25.66 92 ILE A N 1
ATOM 752 C CA . ILE A 1 92 ? 23.805 2.252 40.693 1.00 26.75 92 ILE A CA 1
ATOM 753 C C . ILE A 1 92 ? 24.026 2.744 39.278 1.00 26.49 92 ILE A C 1
ATOM 754 O O . ILE A 1 92 ? 23.200 3.497 38.763 1.00 27.44 92 ILE A O 1
ATOM 759 N N . SER A 1 93 ? 25.116 2.332 38.642 1.00 27.25 93 SER A N 1
ATOM 760 C CA . SER A 1 93 ? 25.304 2.629 37.213 1.00 27.40 93 SER A CA 1
ATOM 761 C C . SER A 1 93 ? 25.927 1.468 36.453 1.00 27.47 93 SER A C 1
ATOM 762 O O . SER A 1 93 ? 26.772 0.747 36.981 1.00 27.27 93 SER A O 1
ATOM 765 N N . ARG A 1 94 ? 25.521 1.335 35.200 1.00 28.35 94 ARG A N 1
ATOM 766 C CA . ARG A 1 94 ? 26.086 0.334 34.278 1.00 29.19 94 ARG A CA 1
ATOM 767 C C . ARG A 1 94 ? 27.444 0.854 33.811 1.00 29.05 94 ARG A C 1
ATOM 768 O O . ARG A 1 94 ? 27.516 1.934 33.245 1.00 28.56 94 ARG A O 1
ATOM 776 N N . ASP A 1 95 ? 28.515 0.100 34.067 1.00 29.70 95 ASP A N 1
ATOM 777 C CA . ASP A 1 95 ? 29.882 0.592 33.793 1.00 30.00 95 ASP A CA 1
ATOM 778 C C . ASP A 1 95 ? 30.341 0.348 32.355 1.00 30.74 95 ASP A C 1
ATOM 779 O O . ASP A 1 95 ? 31.517 0.515 32.021 1.00 29.73 95 ASP A O 1
ATOM 784 N N . HIS A 1 96 ? 29.398 -0.021 31.508 1.00 31.65 96 HIS A N 1
ATOM 785 C CA . HIS A 1 96 ? 29.699 -0.338 30.135 1.00 33.40 96 HIS A CA 1
ATOM 786 C C . HIS A 1 96 ? 28.447 -0.094 29.338 1.00 34.72 96 HIS A C 1
ATOM 787 O O . HIS A 1 96 ? 27.363 0.024 29.895 1.00 35.46 96 HIS A O 1
ATOM 794 N N . THR A 1 97 ? 28.595 -0.051 28.031 1.00 36.73 97 THR A N 1
ATOM 795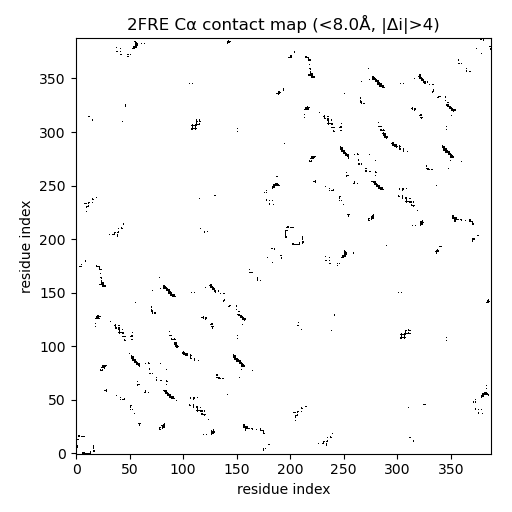 C CA . THR A 1 97 ? 27.440 -0.189 27.173 1.00 38.02 97 THR A CA 1
ATOM 796 C C . THR A 1 97 ? 27.422 -1.620 26.644 1.00 38.67 97 THR A C 1
ATOM 797 O O . THR A 1 97 ? 28.463 -2.259 26.497 1.00 39.21 97 THR A O 1
ATOM 801 N N . ILE A 1 98 ? 26.222 -2.125 26.390 1.00 38.99 98 ILE A N 1
ATOM 802 C CA . ILE A 1 98 ? 26.053 -3.464 25.872 1.00 39.05 98 ILE A CA 1
ATOM 803 C C . ILE A 1 98 ? 25.150 -3.384 24.650 1.00 38.84 98 ILE A C 1
ATOM 804 O O . ILE A 1 98 ? 24.144 -2.668 24.652 1.00 38.68 98 ILE A O 1
ATOM 809 N N . SER A 1 99 ? 25.534 -4.113 23.610 1.00 38.35 99 SER A N 1
ATOM 810 C CA . SER A 1 99 ? 24.879 -4.027 22.316 1.00 37.75 99 SER A CA 1
ATOM 811 C C . SER A 1 99 ? 23.755 -5.047 22.234 1.00 37.52 99 SER A C 1
ATOM 812 O O . SER A 1 99 ? 23.591 -5.882 23.127 1.00 37.51 99 SER A O 1
ATOM 815 N N . HIS A 1 100 ? 23.000 -4.995 21.140 1.00 37.05 100 HIS A N 1
ATOM 816 C CA . HIS A 1 100 ? 21.973 -5.993 20.846 1.00 36.77 100 HIS A CA 1
ATOM 817 C C . HIS A 1 100 ? 22.577 -7.415 20.875 1.00 36.18 100 HIS A C 1
ATOM 818 O O . HIS A 1 100 ? 21.906 -8.384 21.248 1.00 35.81 100 HIS A O 1
ATOM 825 N N . GLU A 1 101 ? 23.848 -7.512 20.476 1.00 35.41 101 GLU A N 1
ATOM 826 C CA . GLU A 1 101 ? 24.594 -8.774 20.441 1.00 34.98 101 GLU A CA 1
ATOM 827 C C . GLU A 1 101 ? 25.307 -9.124 21.763 1.00 35.17 101 GLU A C 1
ATOM 828 O O . GLU A 1 101 ? 25.936 -10.181 21.877 1.00 33.99 101 GLU A O 1
ATOM 834 N N . GLY A 1 102 ? 25.209 -8.232 22.751 1.00 35.80 102 GLY A N 1
ATOM 835 C CA . GLY A 1 102 ? 25.749 -8.492 24.088 1.00 36.35 102 GLY A CA 1
ATOM 836 C C . GLY A 1 102 ? 27.217 -8.116 24.217 1.00 37.23 102 GLY A C 1
ATOM 837 O O . GLY A 1 102 ? 27.891 -8.515 25.161 1.00 36.68 102 GLY A O 1
ATOM 838 N N . GLU A 1 103 ? 27.709 -7.334 23.264 1.00 38.37 103 GLU A N 1
ATOM 839 C CA . GLU A 1 103 ? 29.090 -6.894 23.275 1.00 38.79 103 GLU A CA 1
ATOM 840 C C . GLU A 1 103 ? 29.244 -5.726 24.244 1.00 39.07 103 GLU A C 1
ATOM 841 O O . GLU A 1 103 ? 28.495 -4.755 24.163 1.00 39.45 103 GLU A O 1
ATOM 847 N N . LYS A 1 104 ? 30.227 -5.818 25.144 1.00 39.35 104 LYS A N 1
ATOM 848 C CA . LYS A 1 104 ? 30.440 -4.806 26.197 1.00 39.21 104 LYS A CA 1
ATOM 849 C C . LYS A 1 104 ? 31.605 -3.862 25.890 1.00 38.89 104 LYS A C 1
ATOM 850 O O . LYS A 1 104 ? 32.684 -4.306 25.485 1.00 38.46 104 LYS A O 1
ATOM 856 N N . LYS A 1 105 ? 31.364 -2.561 26.090 1.00 38.54 105 LYS A N 1
ATOM 857 C CA . LYS A 1 105 ? 32.384 -1.527 25.947 1.00 38.29 105 LYS A CA 1
ATOM 858 C C . LYS A 1 105 ? 32.386 -0.649 27.204 1.00 36.71 105 LYS A C 1
ATOM 859 O O . LYS A 1 105 ? 31.342 -0.172 27.604 1.00 36.70 105 LYS A O 1
ATOM 865 N N . PRO A 1 106 ? 33.560 -0.425 27.806 1.00 35.69 106 PRO A N 1
ATOM 866 C CA . PRO A 1 106 ? 33.683 0.430 28.981 1.00 35.33 106 PRO A CA 1
ATOM 867 C C . PRO A 1 106 ? 33.076 1.809 28.742 1.00 33.57 106 PRO A C 1
ATOM 868 O O . PRO A 1 106 ? 33.270 2.399 27.671 1.00 32.67 106 PRO A O 1
ATOM 872 N N . SER A 1 107 ? 32.335 2.301 29.726 1.00 31.83 107 SER A N 1
ATOM 873 C CA . SER A 1 107 ? 31.729 3.612 29.644 1.00 30.95 107 SER A CA 1
ATOM 874 C C . SER A 1 107 ? 32.635 4.640 30.295 1.00 30.07 107 SER A C 1
ATOM 875 O O . SER A 1 107 ? 33.070 4.458 31.430 1.00 29.19 107 SER A O 1
ATOM 878 N N . ALA A 1 108 ? 32.890 5.731 29.583 1.00 29.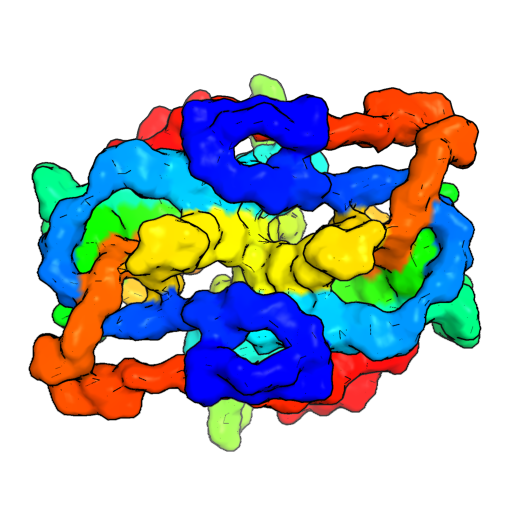27 108 ALA A N 1
ATOM 879 C CA . ALA A 1 108 ? 33.753 6.793 30.096 1.00 28.68 108 ALA A CA 1
ATOM 880 C C . ALA A 1 108 ? 33.016 7.723 31.059 1.00 28.22 108 ALA A C 1
ATOM 881 O O . ALA A 1 108 ? 33.654 8.383 31.865 1.00 28.60 108 ALA A O 1
ATOM 883 N N . THR A 1 109 ? 31.685 7.752 31.001 1.00 27.13 109 THR A N 1
ATOM 884 C CA . THR A 1 109 ? 30.903 8.766 31.725 1.00 26.98 109 THR A CA 1
ATOM 885 C C . THR A 1 109 ? 29.841 8.234 32.694 1.00 26.42 109 THR A C 1
ATOM 886 O O . THR A 1 109 ? 29.073 9.035 33.271 1.00 26.25 109 THR A O 1
ATOM 890 N N . HIS A 1 110 ? 29.759 6.914 32.883 1.00 25.91 110 HIS A N 1
ATOM 891 C CA . HIS A 1 110 ? 28.624 6.344 33.649 1.00 26.04 110 HIS A CA 1
ATOM 892 C C . HIS A 1 110 ? 28.465 6.887 35.081 1.00 25.49 110 HIS A C 1
ATOM 893 O O . HIS A 1 110 ? 27.352 7.115 35.535 1.00 26.47 110 HIS A O 1
ATOM 900 N N . SER A 1 111 ? 29.568 7.121 35.781 1.00 25.65 111 SER A N 1
ATOM 901 C CA . SER A 1 111 ? 29.500 7.627 37.140 1.00 25.33 111 SER A CA 1
ATOM 902 C C . SER A 1 111 ? 29.142 9.113 37.160 1.00 23.98 111 SER A C 1
ATOM 903 O O . SER A 1 111 ? 28.334 9.572 37.968 1.00 22.93 111 SER A O 1
ATOM 906 N N . PHE A 1 112 ? 29.753 9.852 36.256 1.00 23.88 112 PHE A N 1
ATOM 907 C CA . PHE A 1 112 ? 29.430 11.245 36.022 1.00 23.47 112 PHE A CA 1
ATOM 908 C C . PHE A 1 112 ? 27.926 11.410 35.738 1.00 23.87 112 PHE A C 1
ATOM 909 O O . PHE A 1 112 ? 27.213 12.249 36.350 1.00 22.66 112 PHE A O 1
ATOM 917 N N . ASP A 1 113 ? 27.426 10.597 34.813 1.00 23.07 113 ASP A N 1
ATOM 918 C CA . ASP A 1 113 ? 26.046 10.685 34.391 1.00 22.93 113 ASP A CA 1
ATOM 919 C C . ASP A 1 113 ? 25.086 10.299 35.537 1.00 22.21 113 ASP A C 1
ATOM 920 O O . ASP A 1 113 ? 24.081 10.944 35.761 1.00 23.95 113 ASP A O 1
ATOM 925 N N . ALA A 1 114 ? 25.432 9.266 36.280 1.00 23.11 114 ALA A N 1
ATOM 926 C CA . ALA A 1 114 ? 24.719 8.884 37.503 1.00 23.14 114 ALA A CA 1
ATOM 927 C C . ALA A 1 114 ? 24.628 10.040 38.527 1.00 23.29 114 ALA A C 1
ATOM 928 O O . ALA A 1 114 ? 23.608 10.209 39.178 1.00 23.44 114 ALA A O 1
ATOM 930 N N . GLY A 1 115 ? 25.693 10.833 38.637 1.00 23.81 115 GLY A N 1
ATOM 931 C CA . GLY A 1 115 ? 25.723 12.017 39.508 1.00 23.92 115 GLY A CA 1
ATOM 932 C C . GLY A 1 115 ? 24.736 13.092 39.106 1.00 24.01 115 GLY A C 1
ATOM 933 O O . GLY A 1 115 ? 24.077 13.705 39.966 1.00 22.71 115 GLY A O 1
ATOM 934 N N . ALA A 1 116 ? 24.629 13.328 37.798 1.00 23.79 116 ALA A N 1
ATOM 935 C CA . ALA A 1 116 ? 23.586 14.195 37.261 1.00 23.75 116 ALA A CA 1
ATOM 936 C C . ALA A 1 116 ? 22.173 13.717 37.636 1.00 23.86 116 ALA A C 1
ATOM 937 O O . ALA A 1 116 ? 21.323 14.504 38.029 1.00 22.59 116 ALA A O 1
ATOM 939 N N . ALA A 1 117 ? 21.926 12.420 37.502 1.00 24.44 117 ALA A N 1
ATOM 940 C CA . ALA A 1 117 ? 20.657 11.827 37.923 1.00 24.34 117 ALA A CA 1
ATOM 941 C C . ALA A 1 117 ? 20.434 11.985 39.444 1.00 24.57 117 ALA A C 1
ATOM 942 O O . ALA A 1 117 ? 19.326 12.281 39.906 1.00 25.30 117 ALA A O 1
ATOM 944 N N . TRP A 1 118 ? 21.491 11.789 40.218 1.00 24.47 118 TRP A N 1
ATOM 945 C CA . TRP A 1 118 ? 21.416 11.976 41.654 1.00 24.25 118 TRP A CA 1
ATOM 946 C C . TRP A 1 118 ? 21.087 13.416 42.039 1.00 24.12 118 TRP A C 1
ATOM 947 O O . TRP A 1 118 ? 20.226 13.625 42.903 1.00 23.29 118 TRP A O 1
ATOM 958 N N . PHE A 1 119 ? 21.723 14.406 41.411 1.00 23.80 119 PHE A N 1
ATOM 959 C CA . PHE A 1 119 ? 21.359 15.798 41.726 1.00 23.64 119 PHE A CA 1
ATOM 960 C C . PHE A 1 119 ? 19.898 16.040 41.393 1.00 23.68 119 PHE A C 1
ATOM 961 O O . PHE A 1 119 ? 19.177 16.706 42.137 1.00 24.85 119 PHE A O 1
ATOM 969 N N . SER A 1 120 ? 19.474 15.518 40.251 1.00 24.44 120 SER A N 1
ATOM 970 C CA . SER A 1 120 ? 18.097 15.652 39.817 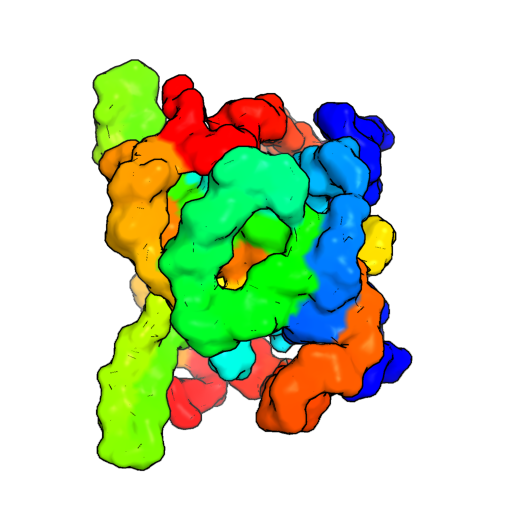1.00 24.38 120 SER A CA 1
ATOM 971 C C . SER A 1 120 ? 17.148 15.058 40.861 1.00 24.06 120 SER A C 1
ATOM 972 O O . SER A 1 120 ? 16.132 15.665 41.210 1.00 24.78 120 SER A O 1
ATOM 975 N N . LEU A 1 121 ? 17.503 13.879 41.368 1.00 23.96 121 LEU A N 1
ATOM 976 C CA . LEU A 1 121 ? 16.790 13.199 42.473 1.00 23.77 121 LEU A CA 1
ATOM 977 C C . LEU A 1 121 ? 16.654 14.104 43.717 1.00 23.94 121 LEU A C 1
ATOM 978 O O . LEU A 1 121 ? 15.556 14.294 44.274 1.00 23.43 121 LEU A O 1
ATOM 983 N N . ALA A 1 122 ? 17.797 14.637 44.148 1.00 24.03 122 ALA A N 1
ATOM 984 C CA . ALA A 1 122 ? 17.868 15.536 45.314 1.00 24.20 122 ALA A CA 1
ATOM 985 C C . ALA A 1 122 ? 17.038 16.802 45.114 1.00 24.40 122 ALA A C 1
ATOM 986 O O . ALA A 1 122 ? 16.354 17.281 46.046 1.00 24.00 122 ALA A O 1
ATOM 996 N N . GLN A 1 124 ? 14.409 17.203 42.922 1.00 24.13 124 GLN A N 1
ATOM 997 C CA . GLN A 1 124 ? 12.980 16.867 42.912 1.00 25.15 124 GLN A CA 1
ATOM 998 C C . GLN A 1 124 ? 12.455 16.579 44.328 1.00 25.07 124 GLN A C 1
ATOM 999 O O . GLN A 1 124 ? 11.357 17.030 44.705 1.00 26.53 124 GLN A O 1
ATOM 1005 N N . ALA A 1 125 ? 13.246 15.865 45.117 1.00 25.41 125 ALA A N 1
ATOM 1006 C CA . ALA A 1 125 ? 12.933 15.631 46.534 1.00 25.30 125 ALA A CA 1
ATOM 1007 C C . ALA A 1 125 ? 12.740 16.965 47.282 1.00 25.12 125 ALA A C 1
ATOM 1008 O O . ALA A 1 125 ? 11.723 17.177 47.963 1.00 24.39 125 ALA A O 1
ATOM 1010 N N . HIS A 1 126 ? 13.735 17.838 47.168 1.00 24.92 126 HIS A N 1
ATOM 1011 C CA . HIS A 1 126 ? 13.636 19.194 47.694 1.00 25.10 126 HIS A CA 1
ATOM 1012 C C . HIS A 1 126 ? 12.341 19.900 47.286 1.00 25.23 126 HIS A C 1
ATOM 1013 O O . HIS A 1 126 ? 11.622 20.467 48.134 1.00 24.85 126 HIS A O 1
ATOM 1020 N N . LEU A 1 127 ? 12.036 19.864 45.992 1.00 25.15 127 LEU A N 1
ATOM 1021 C CA . LEU A 1 127 ? 10.848 20.542 45.488 1.00 25.53 127 LEU A CA 1
ATOM 1022 C C . LEU A 1 127 ? 9.527 20.015 46.068 1.00 25.71 127 LEU A C 1
ATOM 1023 O O . LEU A 1 127 ? 8.550 20.770 46.187 1.00 25.49 127 LEU A O 1
ATOM 1028 N N . LEU A 1 128 ? 9.503 18.743 46.458 1.00 25.21 128 LEU A N 1
ATOM 1029 C CA . LEU A 1 128 ? 8.336 18.133 47.107 1.00 25.67 128 LEU A CA 1
ATOM 1030 C C . LEU A 1 128 ? 8.283 18.319 48.623 1.00 25.50 128 LEU A C 1
ATOM 1031 O O . LEU A 1 128 ? 7.325 17.892 49.258 1.00 26.16 128 LEU A O 1
ATOM 1036 N N . GLY A 1 129 ? 9.294 18.956 49.204 1.00 24.98 129 GLY A N 1
ATOM 1037 C CA . GLY A 1 129 ? 9.283 19.256 50.621 1.00 25.59 129 GLY A CA 1
ATOM 1038 C C . GLY A 1 129 ? 10.093 18.279 51.439 1.00 25.49 129 GLY A C 1
ATOM 1039 O O . GLY A 1 129 ? 10.019 18.285 52.673 1.00 25.46 129 GLY A O 1
ATOM 1040 N N . TYR A 1 130 ? 10.878 17.444 50.759 1.00 25.26 130 TYR A N 1
ATOM 1041 C CA . TYR A 1 130 ? 11.733 16.454 51.431 1.00 25.44 130 TYR A CA 1
ATOM 1042 C C . TYR A 1 130 ? 13.182 16.888 51.365 1.00 25.65 130 TYR A C 1
ATOM 1043 O O . TYR A 1 130 ? 13.505 17.902 50.754 1.00 24.78 130 TYR A O 1
ATOM 1052 N N . HIS A 1 131 ? 14.045 16.128 52.020 1.00 25.77 131 HIS A N 1
ATOM 1053 C CA . HIS A 1 131 ? 15.485 16.264 51.854 1.00 26.54 131 HIS A CA 1
ATOM 1054 C C . HIS A 1 131 ? 16.101 14.919 51.547 1.00 26.61 131 HIS A C 1
ATOM 1055 O O . HIS A 1 131 ? 15.760 13.908 52.194 1.00 26.75 131 HIS A O 1
ATOM 1062 N N . ALA A 1 132 ? 17.020 14.914 50.581 1.00 26.44 132 ALA A N 1
ATOM 1063 C CA . ALA A 1 132 ? 17.782 13.718 50.219 1.00 27.28 132 ALA A CA 1
ATOM 1064 C C . ALA A 1 132 ? 19.199 13.861 50.783 1.00 28.17 132 ALA A C 1
ATOM 1065 O O . ALA A 1 132 ? 19.698 14.976 50.911 1.00 31.62 132 ALA A O 1
ATOM 1067 N N . HIS A 1 133 ? 19.818 12.755 51.159 1.00 26.51 133 HIS A N 1
ATOM 1068 C CA . HIS A 1 133 ? 21.149 12.787 51.780 1.00 26.03 133 HIS A CA 1
ATOM 1069 C C . HIS A 1 133 ? 21.964 11.633 51.214 1.00 26.26 133 HIS A C 1
ATOM 1070 O O . HIS A 1 133 ? 21.619 10.463 51.394 1.00 25.43 133 HIS A O 1
ATOM 1077 N N . GLY A 1 134 ? 23.021 11.972 50.485 1.00 26.14 134 GLY A N 1
ATOM 1078 C CA . GLY A 1 134 ? 23.870 10.984 49.845 1.00 26.47 134 GLY A CA 1
ATOM 1079 C C . GLY A 1 134 ? 24.765 10.296 50.852 1.00 26.83 134 GLY A C 1
ATOM 1080 O O . GLY A 1 134 ? 25.137 10.900 51.864 1.00 26.97 134 GLY A O 1
ATOM 1089 N N . GLY A 1 136 ? 28.252 7.520 51.056 1.00 27.26 136 GLY A N 1
ATOM 1090 C CA . GLY A 1 136 ? 29.273 6.582 50.598 1.00 27.58 136 GLY A CA 1
ATOM 1091 C C . GLY A 1 136 ? 29.705 5.601 51.674 1.00 27.77 136 GLY A C 1
ATOM 1092 O O . GLY A 1 136 ? 30.369 4.598 51.370 1.00 28.08 136 GLY A O 1
ATOM 1093 N N . GLY A 1 137 ? 29.326 5.870 52.924 1.00 27.54 137 GLY A N 1
ATOM 1094 C CA . GLY A 1 137 ? 29.587 4.981 54.044 1.00 28.21 137 GLY A CA 1
ATOM 1095 C C . GLY A 1 137 ? 28.621 3.803 54.012 1.00 28.23 137 GLY A C 1
ATOM 1096 O O . GLY A 1 137 ? 27.677 3.732 54.791 1.00 28.52 137 GLY A O 1
ATOM 1097 N N . ILE A 1 138 ? 28.869 2.897 53.078 1.00 28.64 138 ILE A N 1
ATOM 1098 C CA . ILE A 1 138 ? 27.966 1.796 52.772 1.00 28.54 138 ILE A CA 1
ATOM 1099 C C . ILE A 1 138 ? 28.792 0.578 52.391 1.00 28.30 138 ILE A C 1
ATOM 1100 O O . ILE A 1 138 ? 29.935 0.719 51.960 1.00 27.92 138 ILE A O 1
ATOM 1105 N N . PHE A 1 139 ? 28.211 -0.614 52.530 1.00 28.20 139 PHE A N 1
ATOM 1106 C CA . PHE A 1 139 ? 28.922 -1.851 52.207 1.00 28.65 139 PHE A CA 1
ATOM 1107 C C . PHE A 1 139 ? 28.627 -2.235 50.750 1.00 28.55 139 PHE A C 1
ATOM 1108 O O . PHE A 1 139 ? 27.664 -2.948 50.482 1.00 27.93 139 PHE A O 1
ATOM 1116 N N . LYS A 1 140 ? 29.447 -1.762 49.808 1.00 29.28 140 LYS A N 1
ATOM 1117 C CA . LYS A 1 140 ? 29.143 -1.905 48.376 1.00 29.48 140 LYS A CA 1
ATOM 1118 C C . LYS A 1 140 ? 29.090 -3.363 47.892 1.00 29.37 140 LYS A C 1
ATOM 1119 O O . LYS A 1 140 ? 28.221 -3.721 47.100 1.00 28.58 140 LYS A O 1
ATOM 1125 N N . ASP A 1 141 ? 30.029 -4.187 48.345 1.00 28.98 141 ASP A N 1
ATOM 1126 C CA . ASP A 1 141 ? 30.045 -5.594 47.964 1.00 29.11 141 ASP A CA 1
ATOM 1127 C C . ASP A 1 141 ? 28.838 -6.337 48.524 1.00 28.57 141 ASP A C 1
ATOM 1128 O O . ASP A 1 141 ? 28.246 -7.152 47.826 1.00 29.48 141 ASP A O 1
ATOM 1133 N N . ARG A 1 142 ? 28.456 -6.045 49.766 1.00 28.30 142 ARG A N 1
ATOM 1134 C CA . ARG A 1 142 ? 27.247 -6.644 50.349 1.00 27.86 142 ARG A CA 1
ATOM 1135 C C . ARG A 1 142 ? 25.991 -6.160 49.620 1.00 27.01 142 ARG A C 1
ATOM 1136 O O . ARG A 1 142 ? 25.044 -6.926 49.438 1.00 26.68 142 ARG A O 1
ATOM 1144 N N . ILE A 1 143 ? 25.964 -4.887 49.231 1.00 26.32 143 ILE A N 1
ATOM 1145 C CA . ILE A 1 143 ? 24.853 -4.368 48.428 1.00 26.29 143 ILE A CA 1
ATOM 1146 C C . ILE A 1 143 ? 24.697 -5.156 47.123 1.00 25.91 143 ILE A C 1
ATOM 1147 O O . ILE A 1 143 ? 23.590 -5.572 46.757 1.00 24.18 143 ILE A O 1
ATOM 1152 N N . VAL A 1 144 ? 25.811 -5.359 46.424 1.00 25.88 144 VAL A N 1
ATOM 1153 C CA . VAL A 1 144 ? 25.801 -6.093 45.167 1.00 26.44 144 VAL A CA 1
ATOM 1154 C C . VAL A 1 144 ? 25.262 -7.513 45.342 1.00 26.45 144 VAL A C 1
ATOM 1155 O O . VAL A 1 144 ? 24.453 -7.979 44.549 1.00 26.31 144 VAL A O 1
ATOM 1159 N N . GLU A 1 145 ? 25.705 -8.182 46.395 1.00 27.11 145 GLU A N 1
ATOM 1160 C CA . GLU A 1 145 ? 25.311 -9.561 46.655 1.00 27.02 145 GLU A CA 1
ATOM 1161 C C . GLU A 1 145 ? 23.856 -9.636 47.118 1.00 27.03 145 GLU A C 1
ATOM 1162 O O . GLU A 1 145 ? 23.076 -10.397 46.566 1.00 26.83 145 GLU A O 1
ATOM 1168 N N . LYS A 1 146 ? 23.495 -8.841 48.127 1.00 26.57 146 LYS A N 1
ATOM 1169 C CA . LYS A 1 146 ? 22.165 -8.926 48.739 1.00 26.80 146 LYS A CA 1
ATOM 1170 C C . LYS A 1 146 ? 21.041 -8.372 47.859 1.00 26.64 146 LYS A C 1
ATOM 1171 O O . LYS A 1 146 ? 19.892 -8.800 47.993 1.00 26.64 146 LYS A O 1
ATOM 1177 N N . LEU A 1 147 ? 21.350 -7.412 46.988 1.00 26.16 147 LEU A N 1
ATOM 1178 C CA . LEU A 1 147 ? 20.323 -6.788 46.144 1.00 26.08 147 LEU A CA 1
ATOM 1179 C C . LEU A 1 147 ? 20.360 -7.285 44.699 1.00 25.88 147 LEU A C 1
ATOM 1180 O O . LEU A 1 147 ? 19.670 -6.739 43.837 1.00 25.64 147 LEU A O 1
ATOM 1185 N N . ASP A 1 148 ? 21.148 -8.329 44.454 1.00 25.89 148 ASP A N 1
ATOM 1186 C CA . ASP A 1 148 ? 21.186 -9.016 43.157 1.00 26.47 148 ASP A CA 1
ATOM 1187 C C . ASP A 1 148 ? 21.600 -8.082 42.035 1.00 26.78 148 ASP A C 1
ATOM 1188 O O . ASP A 1 148 ? 21.001 -8.084 40.964 1.00 27.29 148 ASP A O 1
ATOM 1193 N N . ILE A 1 149 ? 22.623 -7.275 42.285 1.00 26.53 149 ILE A N 1
ATOM 1194 C CA . ILE A 1 149 ? 23.096 -6.376 41.265 1.00 27.36 149 ILE A CA 1
ATOM 1195 C C . ILE A 1 149 ? 23.954 -7.192 40.308 1.00 27.67 149 ILE A C 1
ATOM 1196 O O . ILE A 1 149 ? 24.864 -7.883 40.762 1.00 28.08 149 ILE A O 1
ATOM 1201 N N . PRO A 1 150 ? 23.657 -7.124 38.992 1.00 28.06 150 PRO A N 1
ATOM 1202 C CA . PRO A 1 150 ? 24.380 -7.945 38.018 1.00 28.29 150 PRO A CA 1
ATOM 1203 C C . PRO A 1 150 ? 25.785 -7.434 37.795 1.00 28.41 150 PRO A C 1
ATOM 1204 O O . PRO A 1 150 ? 26.103 -6.310 38.178 1.00 28.68 150 PRO A O 1
ATOM 1208 N N . ASP A 1 151 ? 26.610 -8.270 37.181 1.00 28.49 151 ASP A N 1
ATOM 1209 C CA . ASP A 1 151 ? 27.967 -7.918 36.819 1.00 29.27 151 ASP A CA 1
ATOM 1210 C C . ASP A 1 151 ? 27.936 -6.726 35.874 1.00 29.00 151 ASP A C 1
ATOM 1211 O O . ASP A 1 151 ? 27.038 -6.611 35.030 1.00 28.89 151 ASP A O 1
ATOM 1216 N N . GLY A 1 152 ? 28.912 -5.840 36.028 1.00 28.45 152 GLY A N 1
ATOM 1217 C CA . GLY A 1 152 ? 29.026 -4.690 35.150 1.00 28.52 152 GLY A CA 1
ATOM 1218 C C . GLY A 1 152 ? 28.169 -3.529 35.604 1.00 28.40 152 GLY A C 1
ATOM 1219 O O . GLY A 1 152 ? 27.991 -2.581 34.854 1.00 28.17 152 GLY A O 1
ATOM 1220 N N . PHE A 1 153 ? 27.607 -3.626 36.811 1.00 27.82 153 PHE A N 1
ATOM 1221 C CA . PHE A 1 153 ? 26.909 -2.506 37.440 1.00 28.98 153 PHE A CA 1
ATOM 1222 C C . PHE A 1 153 ? 27.632 -2.100 38.708 1.00 29.43 153 PHE A C 1
ATOM 1223 O O . PHE A 1 153 ? 27.970 -2.951 39.528 1.00 30.41 153 PHE A O 1
ATOM 1231 N N . LYS A 1 154 ? 27.840 -0.800 38.863 1.00 29.94 154 LYS A N 1
ATOM 1232 C CA . LYS A 1 154 ? 28.582 -0.217 39.967 1.00 30.47 154 LYS A CA 1
ATOM 1233 C C . LYS A 1 154 ? 27.642 0.476 40.970 1.00 30.33 154 LYS A C 1
ATOM 1234 O O . LYS A 1 154 ? 26.708 1.186 40.575 1.00 29.83 154 LYS A O 1
ATOM 1240 N N . VAL A 1 155 ? 27.907 0.270 42.259 1.00 29.72 155 VAL A N 1
ATOM 1241 C CA . VAL A 1 155 ? 27.211 0.980 43.320 1.00 29.83 155 VAL A CA 1
ATOM 1242 C C . VAL A 1 155 ? 27.898 2.341 43.488 1.00 29.66 155 VAL A C 1
ATOM 1243 O O . VAL A 1 155 ? 29.069 2.412 43.833 1.00 30.86 155 VAL A O 1
ATOM 1247 N N . GLU A 1 156 ? 27.176 3.405 43.195 1.00 28.87 156 GLU A N 1
ATOM 1248 C CA . GLU A 1 156 ? 27.697 4.755 43.292 1.00 28.83 156 GLU A CA 1
ATOM 1249 C C . GLU A 1 156 ? 27.515 5.315 44.686 1.00 28.16 156 GLU A C 1
ATOM 1250 O O . GLU A 1 156 ? 28.467 5.825 45.271 1.00 28.10 156 GLU A O 1
ATOM 1256 N N . ALA A 1 157 ? 26.290 5.254 45.208 1.00 27.40 157 ALA A N 1
ATOM 1257 C CA . ALA A 1 157 ? 25.986 5.852 46.505 1.00 27.42 157 ALA A CA 1
ATOM 1258 C C . ALA A 1 157 ? 24.656 5.369 47.082 1.00 26.91 157 ALA A C 1
ATOM 1259 O O . ALA A 1 157 ? 23.780 4.916 46.354 1.00 26.76 157 ALA A O 1
ATOM 1261 N N . GLY A 1 158 ? 24.525 5.442 48.404 1.00 26.83 158 GLY A N 1
ATOM 1262 C CA . GLY A 1 158 ? 23.227 5.280 49.041 1.00 26.12 158 GLY A CA 1
ATOM 1263 C C . GLY A 1 158 ? 22.562 6.641 49.170 1.00 25.95 158 GLY A C 1
ATOM 1264 O O . GLY A 1 158 ? 23.234 7.664 49.140 1.00 25.91 158 GLY A O 1
ATOM 1265 N N . VAL A 1 159 ? 21.244 6.648 49.315 1.00 26.07 159 VAL A N 1
ATOM 1266 C CA . VAL A 1 159 ? 20.494 7.880 49.487 1.00 25.73 159 VAL A CA 1
ATOM 1267 C C . VAL A 1 159 ? 19.387 7.657 50.488 1.00 25.37 159 VAL A C 1
ATOM 1268 O O . VAL A 1 159 ? 18.594 6.721 50.343 1.00 25.11 159 VAL A O 1
ATOM 1272 N N . ALA A 1 160 ? 19.355 8.521 51.498 1.00 25.34 160 ALA A N 1
ATOM 1273 C CA . ALA A 1 160 ? 18.289 8.580 52.479 1.00 25.51 160 ALA A CA 1
ATOM 1274 C C . ALA A 1 160 ? 17.423 9.807 52.145 1.00 25.61 160 ALA A C 1
ATOM 1275 O O . ALA A 1 160 ? 17.955 10.910 51.906 1.00 25.70 160 ALA A O 1
ATOM 1277 N N . ILE A 1 161 ? 16.105 9.603 52.100 1.00 25.42 161 ILE A N 1
ATOM 1278 C CA . ILE A 1 161 ? 15.155 10.666 51.834 1.00 25.07 161 ILE A CA 1
ATOM 1279 C C . ILE A 1 161 ? 14.061 10.668 52.890 1.00 25.02 161 ILE A C 1
ATOM 1280 O O . ILE A 1 161 ? 13.567 9.616 53.280 1.00 23.86 161 ILE A O 1
ATOM 1285 N N . GLY A 1 162 ? 13.685 11.859 53.346 1.00 24.76 162 GLY A N 1
ATOM 1286 C CA . GLY A 1 162 ? 12.672 11.975 54.376 1.00 25.76 162 GLY A CA 1
ATOM 1287 C C . GLY A 1 162 ? 12.288 13.405 54.656 1.00 25.36 162 GLY A C 1
ATOM 1288 O O . GLY A 1 162 ? 12.669 14.340 53.929 1.00 26.14 162 GLY A O 1
ATOM 1289 N N . THR A 1 163 ? 11.508 13.564 55.710 1.00 25.02 163 THR A N 1
ATOM 1290 C CA . THR A 1 163 ? 11.021 14.855 56.136 1.00 25.34 163 THR A CA 1
ATOM 1291 C C . THR A 1 163 ? 11.792 15.313 57.365 1.00 25.59 163 THR A C 1
ATOM 1292 O O . THR A 1 163 ? 11.874 14.591 58.365 1.00 25.08 163 THR A O 1
ATOM 1296 N N . LEU A 1 164 ? 12.344 16.520 57.270 1.00 26.44 164 LEU A N 1
ATOM 1297 C CA . LEU A 1 164 ? 13.213 17.083 58.287 1.00 27.26 164 LEU A CA 1
ATOM 1298 C C . LEU A 1 164 ? 12.455 17.249 59.589 1.00 27.51 164 LEU A C 1
ATOM 1299 O O . LEU A 1 164 ? 11.269 17.562 59.579 1.00 26.93 164 LEU A O 1
ATOM 1304 N N . THR A 1 165 ? 13.135 17.009 60.707 1.00 28.32 165 THR A N 1
ATOM 1305 C CA . THR A 1 165 ? 12.567 17.292 62.020 1.00 28.65 165 THR A CA 1
ATOM 1306 C C . THR A 1 165 ? 13.618 17.924 62.937 1.00 29.01 165 THR A C 1
ATOM 1307 O O . THR A 1 165 ? 14.720 18.231 62.497 1.00 28.50 165 THR A O 1
ATOM 1311 N N . ASP A 1 166 ? 13.265 18.129 64.204 1.00 29.42 166 ASP A N 1
ATOM 1312 C CA . ASP A 1 166 ? 14.135 18.833 65.141 1.00 29.86 166 ASP A CA 1
ATOM 1313 C C . ASP A 1 166 ? 15.419 18.049 65.398 1.00 29.72 166 ASP A C 1
ATOM 1314 O O . ASP A 1 166 ? 15.391 16.820 65.568 1.00 29.95 166 ASP A O 1
ATOM 1319 N N . LYS A 1 167 ? 16.534 18.774 65.429 1.00 29.54 167 LYS A N 1
ATOM 1320 C CA . LYS A 1 167 ? 17.855 18.183 65.647 1.00 30.18 167 LYS A CA 1
ATOM 1321 C C . LYS A 1 167 ? 17.983 17.481 67.001 1.00 29.92 167 LYS A C 1
ATOM 1322 O O . LYS A 1 167 ? 18.858 16.639 67.190 1.00 30.09 167 LYS A O 1
ATOM 1328 N N . SER A 1 168 ? 17.106 17.817 67.941 1.00 29.92 168 SER A N 1
ATOM 1329 C CA . SER A 1 168 ? 17.140 17.223 69.280 1.00 29.91 168 SER A CA 1
ATOM 1330 C C . SER A 1 168 ? 17.040 15.698 69.250 1.00 29.57 168 SER A C 1
ATOM 1331 O O . SER A 1 168 ? 17.456 15.046 70.199 1.00 29.80 168 SER A O 1
ATOM 1334 N N . ILE A 1 169 ? 16.504 15.123 68.172 1.00 29.13 169 ILE A N 1
ATOM 1335 C CA . ILE A 1 169 ? 16.412 13.660 68.065 1.00 29.62 169 ILE A CA 1
ATOM 1336 C C . ILE A 1 169 ? 17.754 12.989 67.783 1.00 29.24 169 ILE A C 1
ATOM 1337 O O . ILE A 1 169 ? 17.876 11.768 67.896 1.00 29.23 169 ILE A O 1
ATOM 1342 N N . LEU A 1 170 ? 18.744 13.794 67.403 1.00 29.21 170 LEU A N 1
ATOM 1343 C CA . LEU A 1 170 ? 20.068 13.307 67.050 1.00 29.34 170 LEU A CA 1
ATOM 1344 C C . LEU A 1 170 ? 20.984 13.234 68.275 1.00 29.77 170 LEU A C 1
ATOM 1345 O O . LEU A 1 170 ? 20.827 14.015 69.209 1.00 28.06 170 LEU A O 1
ATOM 1350 N N . PRO A 1 171 ? 21.956 12.305 68.261 1.00 30.30 171 PRO A N 1
ATOM 1351 C CA . PRO A 1 171 ? 23.014 12.439 69.270 1.00 30.68 171 PRO A CA 1
ATOM 1352 C C . PRO A 1 171 ? 23.729 13.789 69.105 1.00 30.57 171 PRO A C 1
ATOM 1353 O O . PRO A 1 171 ? 23.759 14.358 68.000 1.00 30.66 171 PRO A O 1
ATOM 1357 N N . ASP A 1 172 ? 24.292 14.290 70.196 1.00 30.59 172 ASP A N 1
ATOM 1358 C CA . ASP A 1 172 ? 24.825 15.657 70.244 1.00 30.81 172 ASP A CA 1
ATOM 1359 C C . ASP A 1 172 ? 25.810 15.994 69.139 1.00 30.91 172 ASP A C 1
ATOM 1360 O O . ASP A 1 172 ? 25.753 17.092 68.573 1.00 30.11 172 ASP A O 1
ATOM 1365 N N . ASP A 1 173 ? 26.700 15.059 68.820 1.00 31.00 173 ASP A N 1
ATOM 1366 C CA . ASP A 1 173 ? 27.702 15.331 67.785 1.00 31.54 173 ASP A CA 1
ATOM 1367 C C . ASP A 1 173 ? 27.060 15.542 66.401 1.00 31.31 173 ASP A C 1
ATOM 1368 O O . ASP A 1 173 ? 27.459 16.439 65.656 1.00 31.64 173 ASP A O 1
ATOM 1373 N N . LEU A 1 174 ? 26.033 14.766 66.082 1.00 31.01 174 LEU A N 1
ATOM 1374 C CA . LEU A 1 174 ? 25.288 14.979 64.830 1.00 31.32 174 LEU A CA 1
ATOM 1375 C C . LEU A 1 174 ? 24.412 16.231 64.867 1.00 31.15 174 LEU A C 1
ATOM 1376 O O . LEU A 1 174 ? 24.298 16.946 63.867 1.00 30.45 174 LEU A O 1
ATOM 1381 N N . ALA A 1 175 ? 23.786 16.485 66.012 1.00 31.72 175 ALA A N 1
ATOM 1382 C CA . ALA A 1 175 ? 22.979 17.691 66.188 1.00 32.51 175 ALA A CA 1
ATOM 1383 C C . ALA A 1 175 ? 23.815 18.926 65.913 1.00 33.31 175 ALA A C 1
ATOM 1384 O O . ALA A 1 175 ? 23.355 19.850 65.244 1.00 33.64 175 ALA A O 1
ATOM 1386 N N . GLU A 1 176 ? 25.055 18.926 66.401 1.00 33.42 176 GLU A N 1
ATOM 1387 C CA . GLU A 1 176 ? 25.969 20.038 66.154 1.00 34.03 176 GLU A CA 1
ATOM 1388 C C . GLU A 1 176 ? 26.289 20.207 64.678 1.00 33.60 176 GLU A C 1
ATOM 1389 O O . GLU A 1 176 ? 26.642 21.291 64.258 1.00 34.39 176 GLU A O 1
ATOM 1395 N N . ARG A 1 177 ? 26.180 19.141 63.892 1.00 33.24 177 ARG A N 1
ATOM 1396 C CA . ARG A 1 177 ? 26.463 19.204 62.446 1.00 32.91 177 ARG A CA 1
ATOM 1397 C C . ARG A 1 177 ? 25.237 19.448 61.605 1.00 30.84 177 ARG A C 1
ATOM 1398 O O . ARG A 1 177 ? 25.320 19.476 60.377 1.00 30.02 177 ARG A O 1
ATOM 1406 N N . GLU A 1 178 ? 24.092 19.603 62.253 1.00 29.05 178 GLU A N 1
ATOM 1407 C CA . GLU A 1 178 ? 22.849 19.804 61.557 1.00 28.22 178 GLU A CA 1
ATOM 1408 C C . GLU A 1 178 ? 22.732 21.275 61.131 1.00 27.76 178 GLU A C 1
ATOM 1409 O O . GLU A 1 178 ? 21.881 22.003 61.603 1.00 27.52 178 GLU A O 1
ATOM 1415 N N . VAL A 1 179 ? 23.596 21.694 60.210 1.00 27.88 179 VAL A N 1
ATOM 1416 C CA . VAL A 1 179 ? 23.634 23.083 59.756 1.00 27.96 179 VAL A CA 1
ATOM 1417 C C . VAL A 1 179 ? 24.124 23.062 58.313 1.00 27.03 179 VAL A C 1
ATOM 1418 O O . VAL A 1 179 ? 25.000 22.257 57.976 1.00 27.41 179 VAL A O 1
ATOM 1422 N N . PRO A 1 180 ? 23.513 23.872 57.425 1.00 25.83 180 PRO A N 1
ATOM 1423 C CA . PRO A 1 180 ? 23.925 23.737 56.031 1.00 25.47 180 PRO A CA 1
ATOM 1424 C C . PRO A 1 180 ? 25.409 24.068 55.831 1.00 25.67 180 PRO A C 1
ATOM 1425 O O . PRO A 1 180 ? 25.918 25.086 56.336 1.00 24.98 180 PRO A O 1
ATOM 1429 N N . SER A 1 181 ? 26.089 23.175 55.117 1.00 24.64 181 SER A N 1
ATOM 1430 C CA . SER A 1 181 ? 27.492 23.328 54.819 1.00 24.26 181 SER A CA 1
ATOM 1431 C C . SER A 1 181 ? 27.762 24.538 53.935 1.00 23.59 181 SER A C 1
ATOM 1432 O O . SER A 1 181 ? 26.871 25.047 53.227 1.00 23.07 181 SER A O 1
ATOM 1435 N N . LYS A 1 182 ? 29.014 24.970 53.968 1.00 24.21 182 LYS A N 1
ATOM 1436 C CA . LYS A 1 182 ? 29.509 26.044 53.107 1.00 24.73 182 LYS A CA 1
ATOM 1437 C C . LYS A 1 182 ? 30.317 25.499 51.917 1.00 24.53 182 LYS A C 1
ATOM 1438 O O . LYS A 1 182 ? 30.498 24.277 51.760 1.00 24.75 182 LYS A O 1
ATOM 1444 N N . ARG A 1 183 ? 30.789 26.412 51.072 1.00 24.01 183 ARG A N 1
ATOM 1445 C CA . ARG A 1 183 ? 31.619 26.046 49.900 1.00 23.63 183 ARG A CA 1
ATOM 1446 C C . ARG A 1 183 ? 32.811 26.960 49.831 1.00 23.88 183 ARG A C 1
ATOM 1447 O O . ARG A 1 183 ? 32.822 28.031 50.452 1.00 22.83 183 ARG A O 1
ATOM 1455 N N . VAL A 1 184 ? 33.830 26.536 49.090 1.00 23.95 184 VAL A N 1
ATOM 1456 C CA . VAL A 1 184 ? 34.968 27.392 48.808 1.00 24.57 184 VAL A CA 1
ATOM 1457 C C . VAL A 1 184 ? 34.503 28.533 47.904 1.00 23.96 184 VAL A C 1
ATOM 1458 O O . VAL A 1 184 ? 33.475 28.403 47.225 1.00 24.00 184 VAL A O 1
ATOM 1462 N N . PRO A 1 185 ? 35.242 29.653 47.894 1.00 24.61 185 PRO A N 1
ATOM 1463 C CA . PRO A 1 185 ? 34.980 30.716 46.914 1.00 24.78 185 PRO A CA 1
ATOM 1464 C C . PRO A 1 185 ? 34.924 30.186 45.469 1.00 24.44 185 PRO A C 1
ATOM 1465 O O . PRO A 1 185 ? 35.705 29.302 45.098 1.00 24.34 185 PRO A O 1
ATOM 1469 N N . LEU A 1 186 ? 33.980 30.704 44.679 1.00 24.39 186 LEU A N 1
ATOM 1470 C CA . LEU A 1 186 ? 33.833 30.324 43.280 1.00 24.94 186 LEU A CA 1
ATOM 1471 C C . LEU A 1 186 ? 35.173 30.397 42.553 1.00 24.84 186 LEU A C 1
ATOM 1472 O O . LEU A 1 186 ? 35.516 29.508 41.814 1.00 25.09 186 LEU A O 1
ATOM 1477 N N . ALA A 1 187 ? 35.948 31.447 42.807 1.00 25.05 187 ALA A N 1
ATOM 1478 C CA . ALA A 1 187 ? 37.240 31.609 42.149 1.00 25.71 187 ALA A CA 1
ATOM 1479 C C . ALA A 1 187 ? 38.243 30.488 42.439 1.00 25.52 187 ALA A C 1
ATOM 1480 O O . ALA A 1 187 ? 39.178 30.302 41.671 1.00 26.64 187 ALA A O 1
ATOM 1482 N N . ASP A 1 188 ? 38.026 29.710 43.494 1.00 24.92 188 ASP A N 1
ATOM 1483 C CA . ASP A 1 188 ? 38.894 28.587 43.784 1.00 25.26 188 ASP A CA 1
ATOM 1484 C C . ASP A 1 188 ? 38.604 27.369 42.902 1.00 25.02 188 ASP A C 1
ATOM 1485 O O . ASP A 1 188 ? 39.359 26.397 42.927 1.00 25.05 188 ASP A O 1
ATOM 1490 N N . VAL A 1 189 ? 37.509 27.392 42.158 1.00 25.03 189 VAL A N 1
ATOM 1491 C CA . VAL A 1 189 ? 37.153 26.244 41.323 1.00 25.63 189 VAL A CA 1
ATOM 1492 C C . VAL A 1 189 ? 36.820 26.593 39.871 1.00 25.85 189 VAL A C 1
ATOM 1493 O O . VAL A 1 189 ? 36.718 25.686 39.050 1.00 26.00 189 VAL A O 1
ATOM 1497 N N . ALA A 1 190 ? 36.629 27.871 39.563 1.00 25.67 190 ALA A N 1
ATOM 1498 C CA . ALA A 1 190 ? 36.257 28.294 38.213 1.00 25.98 190 ALA A CA 1
ATOM 1499 C C . ALA A 1 190 ? 37.348 29.213 37.683 1.00 26.30 190 ALA A C 1
ATOM 1500 O O . ALA A 1 190 ? 37.612 30.281 38.268 1.00 27.12 190 ALA A O 1
ATOM 1502 N N . PHE A 1 191 ? 37.979 28.783 36.596 1.00 26.10 191 PHE A N 1
ATOM 1503 C CA . PHE A 1 191 ? 39.143 29.440 36.026 1.00 25.93 191 PHE A CA 1
ATOM 1504 C C . PHE A 1 191 ? 38.884 29.826 34.563 1.00 26.07 191 PHE A C 1
ATOM 1505 O O . PHE A 1 191 ? 38.457 29.000 33.752 1.00 24.56 191 PHE A O 1
ATOM 1513 N N . GLU A 1 192 ? 39.187 31.072 34.218 1.00 25.46 192 GLU A N 1
ATOM 1514 C CA . GLU A 1 192 ? 39.057 31.511 32.830 1.00 26.97 192 GLU A CA 1
ATOM 1515 C C . GLU A 1 192 ? 40.308 31.190 32.028 1.00 27.00 192 GLU A C 1
ATOM 1516 O O . GLU A 1 192 ? 41.427 31.487 32.468 1.00 26.49 192 GLU A O 1
ATOM 1522 N N . GLY A 1 193 ? 40.117 30.569 30.864 1.00 26.86 193 GLY A N 1
ATOM 1523 C CA . GLY A 1 193 ? 41.195 30.433 29.868 1.00 27.40 193 GLY A CA 1
ATOM 1524 C C . GLY A 1 193 ? 42.066 29.208 30.020 1.00 27.34 193 GLY A C 1
ATOM 1525 O O . GLY A 1 193 ? 42.375 28.521 29.030 1.00 27.91 193 GLY A O 1
ATOM 1526 N N . ARG A 1 194 ? 42.497 28.951 31.247 1.00 27.54 194 ARG A N 1
ATOM 1527 C CA . ARG A 1 194 ? 43.348 27.806 31.568 1.00 28.44 194 ARG A CA 1
ATOM 1528 C C . ARG A 1 194 ? 43.220 27.476 33.055 1.00 27.48 194 ARG A C 1
ATOM 1529 O O . ARG A 1 194 ? 42.640 28.237 33.815 1.00 26.91 194 ARG A O 1
ATOM 1537 N N . PHE A 1 195 ? 43.760 26.336 33.455 1.00 27.36 195 PHE A N 1
ATOM 1538 C CA . PHE A 1 195 ? 43.692 25.909 34.852 1.00 28.21 195 PHE A CA 1
ATOM 1539 C C . PHE A 1 195 ? 44.650 26.786 35.681 1.00 28.53 195 PHE A C 1
ATOM 1540 O O . PHE A 1 195 ? 45.855 26.637 35.583 1.00 28.60 195 PHE A O 1
ATOM 1548 N N . THR A 1 196 ? 44.130 27.702 36.486 1.00 29.52 196 THR A N 1
ATOM 1549 C CA . THR A 1 196 ? 45.039 28.588 37.257 1.00 30.71 196 THR A CA 1
ATOM 1550 C C . THR A 1 196 ? 45.079 28.275 38.738 1.00 31.78 196 THR A C 1
ATOM 1551 O O . THR A 1 196 ? 45.882 28.866 39.467 1.00 32.62 196 THR A O 1
ATOM 1555 N N . GLY A 1 197 ? 44.223 27.363 39.186 1.00 32.82 197 GLY A N 1
ATOM 1556 C CA . GLY A 1 197 ? 44.174 26.969 40.588 1.00 34.05 197 GLY A CA 1
ATOM 1557 C C . GLY A 1 197 ? 45.395 26.182 40.996 1.00 36.00 197 GLY A C 1
ATOM 1558 O O . GLY A 1 197 ? 46.119 25.671 40.158 1.00 35.39 197 GLY A O 1
ATOM 1559 N N . LYS A 1 198 ? 45.636 26.104 42.295 1.00 38.50 198 LYS A N 1
ATOM 1560 C CA . LYS A 1 198 ? 46.687 25.232 42.814 1.00 41.64 198 LYS A CA 1
ATOM 1561 C C . LYS A 1 198 ? 46.304 23.760 42.570 1.00 42.42 198 LYS A C 1
ATOM 1562 O O . LYS A 1 198 ? 45.121 23.438 42.443 1.00 41.73 198 LYS A O 1
ATOM 1568 N N . ALA A 1 199 ? 47.291 22.873 42.484 1.00 44.31 199 ALA A N 1
ATOM 1569 C CA . ALA A 1 199 ? 47.004 21.428 42.391 1.00 45.76 199 ALA A CA 1
ATOM 1570 C C . ALA A 1 199 ? 46.652 20.832 43.771 1.00 47.35 199 ALA A C 1
ATOM 1571 O O . ALA A 1 199 ? 45.958 19.799 43.867 1.00 48.02 199 ALA A O 1
ATOM 1573 N N . ASP A 1 200 ? 47.119 21.491 44.834 1.00 48.95 200 ASP A N 1
ATOM 1574 C CA . ASP A 1 200 ? 46.696 21.181 46.201 1.00 49.14 200 ASP A CA 1
ATOM 1575 C C . ASP A 1 200 ? 47.033 22.361 47.111 1.00 50.14 200 ASP A C 1
ATOM 1576 O O . ASP A 1 200 ? 46.142 23.099 47.537 1.00 51.31 200 ASP A O 1
ATOM 1589 N N . THR B 1 2 ? 3.266 14.938 33.636 1.00 44.68 2 THR B N 1
ATOM 1590 C CA . THR B 1 2 ? 3.663 16.264 33.167 1.00 42.48 2 THR B CA 1
ATOM 1591 C C . THR B 1 2 ? 3.905 16.303 31.646 1.00 40.51 2 THR B C 1
ATOM 1592 O O . THR B 1 2 ? 4.508 15.395 31.079 1.00 39.73 2 THR B O 1
ATOM 1596 N N . ASN B 1 3 ? 3.388 17.345 30.995 1.00 38.33 3 ASN B N 1
ATOM 1597 C CA . ASN B 1 3 ? 3.632 17.603 29.576 1.00 37.48 3 ASN B CA 1
ATOM 1598 C C . ASN B 1 3 ? 4.312 18.949 29.412 1.00 34.72 3 ASN B C 1
ATOM 1599 O O . ASN B 1 3 ? 3.748 19.983 29.774 1.00 34.29 3 ASN B O 1
ATOM 1604 N N . SER B 1 4 ? 5.513 18.935 28.856 1.00 32.06 4 SER B N 1
ATOM 1605 C CA . SER B 1 4 ? 6.249 20.168 28.617 1.00 30.22 4 SER B CA 1
ATOM 1606 C C . SER B 1 4 ? 7.409 19.888 27.660 1.00 29.10 4 SER B C 1
ATOM 1607 O O . SER B 1 4 ? 7.946 18.784 27.639 1.00 27.65 4 SER B O 1
ATOM 1610 N N . ASN B 1 5 ? 7.755 20.878 26.842 1.00 28.41 5 ASN B N 1
ATOM 1611 C CA . ASN B 1 5 ? 8.875 20.765 25.911 1.00 28.38 5 ASN B CA 1
ATOM 1612 C C . ASN B 1 5 ? 8.818 19.528 25.004 1.00 28.00 5 ASN B C 1
ATOM 1613 O O . ASN B 1 5 ? 9.828 18.848 24.805 1.00 27.67 5 ASN B O 1
ATOM 1618 N N . ASN B 1 6 ? 7.643 19.223 24.466 1.00 27.72 6 ASN B N 1
ATOM 1619 C CA . ASN B 1 6 ? 7.489 18.062 23.584 1.00 28.21 6 ASN B CA 1
ATOM 1620 C C . ASN B 1 6 ? 7.930 16.739 24.257 1.00 28.09 6 ASN B C 1
ATOM 1621 O O . ASN B 1 6 ? 8.325 15.774 23.583 1.00 27.23 6 ASN B O 1
ATOM 1626 N N . ARG B 1 7 ? 7.835 16.705 25.588 1.00 27.75 7 ARG B N 1
ATOM 1627 C CA . ARG B 1 7 ? 8.109 15.499 26.372 1.00 27.78 7 ARG B CA 1
ATOM 1628 C C . ARG B 1 7 ? 6.925 15.192 27.243 1.00 28.49 7 ARG B C 1
ATOM 1629 O O . ARG B 1 7 ? 6.126 16.073 27.559 1.00 29.18 7 ARG B O 1
ATOM 1637 N N . GLN B 1 8 ? 6.821 13.937 27.653 1.00 29.33 8 GLN B N 1
ATOM 1638 C CA . GLN B 1 8 ? 5.759 13.534 28.550 1.00 30.31 8 GLN B CA 1
ATOM 1639 C C . GLN B 1 8 ? 6.317 12.675 29.664 1.00 30.05 8 GLN B C 1
ATOM 1640 O O . GLN B 1 8 ? 6.967 11.671 29.392 1.00 30.08 8 GLN B O 1
ATOM 1646 N N . SER B 1 9 ? 6.063 13.064 30.911 1.00 30.09 9 SER B N 1
ATOM 1647 C CA . SER B 1 9 ? 6.515 12.284 32.059 1.00 30.45 9 SER B CA 1
ATOM 1648 C C . SER B 1 9 ? 5.429 11.324 32.530 1.00 30.42 9 SER B C 1
ATOM 1649 O O . SER B 1 9 ? 4.246 11.560 32.301 1.00 30.10 9 SER B O 1
ATOM 1652 N N . GLU B 1 10 ? 5.833 10.258 33.212 1.00 30.08 10 GLU B N 1
ATOM 1653 C CA . GLU B 1 10 ? 4.883 9.301 33.768 1.00 30.08 10 GLU B CA 1
ATOM 1654 C C . GLU B 1 10 ? 4.308 9.822 35.086 1.00 29.82 10 GLU B C 1
ATOM 1655 O O . GLU B 1 10 ? 3.162 9.539 35.430 1.00 29.27 10 GLU B O 1
ATOM 1661 N N . TYR B 1 11 ? 5.120 10.570 35.828 1.00 29.21 11 TYR B N 1
ATOM 1662 C CA . TYR B 1 11 ? 4.742 11.085 37.144 1.00 29.30 11 TYR B CA 1
ATOM 1663 C C . TYR B 1 11 ? 4.847 12.597 37.151 1.00 28.83 11 TYR B C 1
ATOM 1664 O O . TYR B 1 11 ? 5.488 13.156 36.273 1.00 28.94 11 TYR B O 1
ATOM 1673 N N . PRO B 1 12 ? 4.162 13.273 38.097 1.00 28.53 12 PRO B N 1
ATOM 1674 C CA . PRO B 1 12 ? 4.077 14.729 38.013 1.00 28.21 12 PRO B CA 1
ATOM 1675 C C . PRO B 1 12 ? 5.361 15.462 38.420 1.00 27.97 12 PRO B C 1
ATOM 1676 O O . PRO B 1 12 ? 5.393 16.175 39.435 1.00 27.89 12 PRO B O 1
ATOM 1680 N N . VAL B 1 13 ? 6.407 15.293 37.613 1.00 28.09 13 VAL B N 1
ATOM 1681 C CA . VAL B 1 13 ? 7.689 15.969 37.847 1.00 27.45 13 VAL B CA 1
ATOM 1682 C C . VAL B 1 13 ? 7.523 17.480 37.615 1.00 27.32 13 VAL B C 1
ATOM 1683 O O . VAL B 1 13 ? 6.631 17.928 36.866 1.00 26.64 13 VAL B O 1
ATOM 1687 N N . ASP B 1 14 ? 8.362 18.277 38.275 1.00 27.10 14 ASP B N 1
ATOM 1688 C CA . ASP B 1 14 ? 8.457 19.681 37.949 1.00 27.18 14 ASP B CA 1
ATOM 1689 C C . ASP B 1 14 ? 8.823 19.819 36.461 1.00 27.13 14 ASP B C 1
ATOM 1690 O O . ASP B 1 14 ? 9.720 19.121 35.967 1.00 26.29 14 ASP B O 1
ATOM 1695 N N . PRO B 1 15 ? 8.109 20.696 35.733 1.00 27.74 15 PRO B N 1
ATOM 1696 C CA . PRO B 1 15 ? 8.397 20.795 34.290 1.00 27.90 15 PRO B CA 1
ATOM 1697 C C . PRO B 1 15 ? 9.818 21.257 33.960 1.00 27.75 15 PRO B C 1
ATOM 1698 O O . PRO B 1 15 ? 10.258 21.102 32.825 1.00 28.06 15 PRO B O 1
ATOM 1702 N N . LEU B 1 16 ? 10.535 21.818 34.933 1.00 27.60 16 LEU B N 1
ATOM 1703 C CA . LEU B 1 16 ? 11.954 22.112 34.725 1.00 28.13 16 LEU B CA 1
ATOM 1704 C C . LEU B 1 16 ? 12.769 20.903 34.264 1.00 26.98 16 LEU B C 1
ATOM 1705 O O . LEU B 1 16 ? 13.660 21.053 33.436 1.00 27.70 16 LEU B O 1
ATOM 1710 N N . PHE B 1 17 ? 12.453 19.708 34.768 1.00 26.12 17 PHE B N 1
ATOM 1711 C CA . PHE B 1 17 ? 13.203 18.500 34.365 1.00 26.00 17 PHE B CA 1
ATOM 1712 C C . PHE B 1 17 ? 12.954 18.077 32.915 1.00 25.76 17 PHE B C 1
ATOM 1713 O O . PHE B 1 17 ? 13.788 17.427 32.306 1.00 25.54 17 PHE B O 1
ATOM 1721 N N . LEU B 1 18 ? 11.791 18.457 32.388 1.00 25.61 18 LEU B N 1
ATOM 1722 C CA . LEU B 1 18 ? 11.431 18.230 31.007 1.00 25.72 18 LEU B CA 1
ATOM 1723 C C . LEU B 1 18 ? 11.903 19.371 30.117 1.00 25.31 18 LEU B C 1
ATOM 1724 O O . LEU B 1 18 ? 12.267 19.155 28.966 1.00 25.17 18 LEU B O 1
ATOM 1729 N N . ASP B 1 19 ? 11.896 20.581 30.657 1.00 25.48 19 ASP B N 1
ATOM 1730 C CA . ASP B 1 19 ? 12.226 21.777 29.878 1.00 25.40 19 ASP B CA 1
ATOM 1731 C C . ASP B 1 19 ? 13.707 21.916 29.614 1.00 24.75 19 ASP B C 1
ATOM 1732 O O . ASP B 1 19 ? 14.101 22.490 28.585 1.00 24.51 19 ASP B O 1
ATOM 1737 N N . ARG B 1 20 ? 14.517 21.390 30.529 1.00 24.38 20 ARG B N 1
ATOM 1738 C CA . ARG B 1 20 ? 15.962 21.373 30.352 1.00 24.31 20 ARG B CA 1
ATOM 1739 C C . ARG B 1 20 ? 16.293 20.356 29.282 1.00 24.27 20 ARG B C 1
ATOM 1740 O O . ARG B 1 20 ? 15.957 19.182 29.434 1.00 24.57 20 ARG B O 1
ATOM 1748 N N . TRP B 1 21 ? 16.973 20.805 28.234 1.00 24.26 21 TRP B N 1
ATOM 1749 C CA . TRP B 1 21 ? 17.462 19.928 27.180 1.00 24.43 21 TRP B CA 1
ATOM 1750 C C . TRP B 1 21 ? 18.698 20.498 26.478 1.00 24.84 21 TRP B C 1
ATOM 1751 O O . TRP B 1 21 ? 19.112 21.621 26.739 1.00 25.26 21 TRP B O 1
ATOM 1762 N N . SER B 1 22 ? 19.246 19.717 25.560 1.00 24.53 22 SER B N 1
ATOM 1763 C CA . SER B 1 22 ? 20.551 19.991 24.989 1.00 24.89 22 SER B CA 1
ATOM 1764 C C . SER B 1 22 ? 20.453 20.210 23.473 1.00 25.05 22 SER B C 1
ATOM 1765 O O . SER B 1 22 ? 20.763 19.321 22.663 1.00 25.24 22 SER B O 1
ATOM 1768 N N . PRO B 1 23 ? 20.051 21.421 23.075 1.00 25.03 23 PRO B N 1
ATOM 1769 C CA . PRO B 1 23 ? 20.067 21.755 21.639 1.00 25.01 23 PRO B CA 1
ATOM 1770 C C . PRO B 1 23 ? 21.487 22.001 21.113 1.00 24.61 23 PRO B C 1
ATOM 1771 O O . PRO B 1 23 ? 22.451 22.075 21.882 1.00 24.63 23 PRO B O 1
ATOM 1775 N N . ARG B 1 24 ? 21.588 22.122 19.799 1.00 24.53 24 ARG B N 1
ATOM 1776 C CA . ARG B 1 24 ? 22.847 22.402 19.116 1.00 24.77 24 ARG B CA 1
ATOM 1777 C C . ARG B 1 24 ? 22.856 23.722 18.355 1.00 24.44 24 ARG B C 1
ATOM 1778 O O . ARG B 1 24 ? 23.933 24.211 18.031 1.00 24.91 24 ARG B O 1
ATOM 1786 N N . ALA B 1 25 ? 21.685 24.288 18.060 1.00 24.41 25 ALA B N 1
ATOM 1787 C CA . ALA B 1 25 ? 21.599 25.546 17.312 1.00 24.90 25 ALA B CA 1
ATOM 1788 C C . ALA B 1 25 ? 21.709 26.731 18.259 1.00 25.16 25 ALA B C 1
ATOM 1789 O O . ALA B 1 25 ? 20.740 27.078 18.936 1.00 25.66 25 ALA B O 1
ATOM 1791 N N . PHE B 1 26 ? 22.899 27.338 18.301 1.00 25.90 26 PHE B N 1
ATOM 1792 C CA . PHE B 1 26 ? 23.180 28.497 19.151 1.00 26.26 26 PHE B CA 1
ATOM 1793 C C . PHE B 1 26 ? 23.431 29.760 18.330 1.00 26.75 26 PHE B C 1
ATOM 1794 O O . PHE B 1 26 ? 23.921 29.682 17.206 1.00 26.07 26 PHE B O 1
ATOM 1802 N N . ASP B 1 27 ? 23.096 30.918 18.899 1.00 27.03 27 ASP B N 1
ATOM 1803 C CA . ASP B 1 27 ? 23.106 32.190 18.162 1.00 27.19 27 ASP B CA 1
ATOM 1804 C C . ASP B 1 27 ? 24.425 32.987 18.172 1.00 27.36 27 ASP B C 1
ATOM 1805 O O . ASP B 1 27 ? 24.502 34.082 17.592 1.00 26.28 27 ASP B O 1
ATOM 1810 N N . GLY B 1 28 ? 25.437 32.479 18.867 1.00 27.87 28 GLY B N 1
ATOM 1811 C CA . GLY B 1 28 ? 26.763 33.100 18.852 1.00 28.28 28 GLY B CA 1
ATOM 1812 C C . GLY B 1 28 ? 26.882 34.410 19.612 1.00 28.45 28 GLY B C 1
ATOM 1813 O O . GLY B 1 28 ? 27.938 35.042 19.590 1.00 28.42 28 GLY B O 1
ATOM 1814 N N . SER B 1 29 ? 25.814 34.809 20.297 1.00 28.72 29 SER B N 1
ATOM 1815 C CA . SER B 1 29 ? 25.802 36.056 21.049 1.00 28.78 29 SER B CA 1
ATOM 1816 C C . SER B 1 29 ? 26.716 36.008 22.274 1.00 29.02 29 SER B C 1
ATOM 1817 O O . SER B 1 29 ? 26.942 34.941 22.860 1.00 28.56 29 SER B O 1
ATOM 1820 N N . PRO B 1 30 ? 27.240 37.173 22.678 1.00 29.32 30 PRO B N 1
ATOM 1821 C CA . PRO B 1 30 ? 27.957 37.236 23.947 1.00 29.58 30 PRO B CA 1
ATOM 1822 C C . PRO B 1 30 ? 27.042 36.920 25.125 1.00 29.67 30 PRO B C 1
ATOM 1823 O O . PRO B 1 30 ? 25.900 37.353 25.118 1.00 30.17 30 PRO B O 1
ATOM 1835 N N . PRO B 1 32 ? 26.655 37.720 29.095 1.00 29.21 32 PRO B N 1
ATOM 1836 C CA . PRO B 1 32 ? 27.213 38.539 30.167 1.00 28.59 32 PRO B CA 1
ATOM 1837 C C . PRO B 1 32 ? 28.082 37.752 31.146 1.00 28.23 32 PRO B C 1
ATOM 1838 O O . PRO B 1 32 ? 27.726 36.628 31.571 1.00 27.22 32 PRO B O 1
ATOM 1842 N N . LYS B 1 33 ? 29.210 38.341 31.511 1.00 28.03 33 LYS B N 1
ATOM 1843 C CA . LYS B 1 33 ? 30.169 37.674 32.371 1.00 28.75 33 LYS B CA 1
ATOM 1844 C C . LYS B 1 33 ? 29.501 37.202 33.675 1.00 28.20 33 LYS B C 1
ATOM 1845 O O . LYS B 1 33 ? 29.769 36.101 34.115 1.00 27.69 33 LYS B O 1
ATOM 1851 N N . GLU B 1 34 ? 28.618 38.020 34.258 1.00 28.53 34 GLU B N 1
ATOM 1852 C CA . GLU B 1 34 ? 27.978 37.670 35.529 1.00 28.27 34 GLU B CA 1
ATOM 1853 C C . GLU B 1 34 ? 27.039 36.485 35.373 1.00 27.07 34 GLU B C 1
ATOM 1854 O O . GLU B 1 34 ? 26.880 35.719 36.315 1.00 26.58 34 GLU B O 1
ATOM 1860 N N . HIS B 1 35 ? 26.422 36.334 34.196 1.00 26.05 35 HIS B N 1
ATOM 1861 C CA . HIS B 1 35 ? 25.524 35.222 33.958 1.00 26.15 35 HIS B CA 1
ATOM 1862 C C . HIS B 1 35 ? 26.282 33.901 34.043 1.00 25.88 35 HIS B C 1
ATOM 1863 O O . HIS B 1 35 ? 25.822 32.985 34.686 1.00 24.13 35 HIS B O 1
ATOM 1870 N N . LEU B 1 36 ? 27.436 33.807 33.380 1.00 25.40 36 LEU B N 1
ATOM 1871 C CA . LEU B 1 36 ? 28.242 32.590 33.466 1.00 25.33 36 LEU B CA 1
ATOM 1872 C C . LEU B 1 36 ? 28.699 32.355 34.904 1.00 24.82 36 LEU B C 1
ATOM 1873 O O . LEU B 1 36 ? 28.643 31.227 35.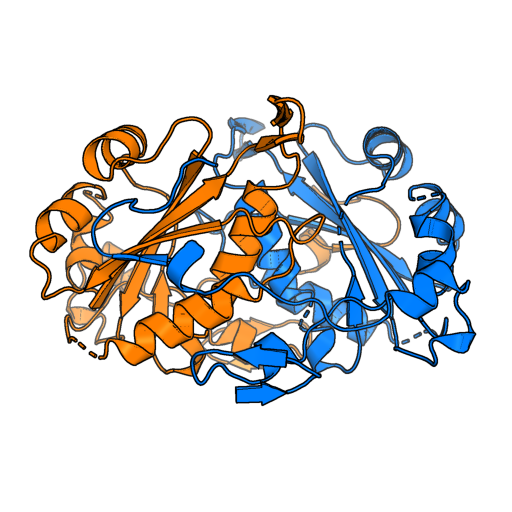394 1.00 25.02 36 LEU B O 1
ATOM 1878 N N . LEU B 1 37 ? 29.102 33.398 35.616 1.00 24.89 37 LEU B N 1
ATOM 1879 C CA . LEU B 1 37 ? 29.509 33.208 37.010 1.00 24.91 37 LEU B CA 1
ATOM 1880 C C . LEU B 1 37 ? 28.352 32.700 37.880 1.00 24.74 37 LEU B C 1
ATOM 1881 O O . LEU B 1 37 ? 28.553 31.861 38.768 1.00 24.71 37 LEU B O 1
ATOM 1886 N N . THR B 1 38 ? 27.144 33.157 37.597 1.00 24.45 38 THR B N 1
ATOM 1887 C CA . THR B 1 38 ? 25.962 32.709 38.341 1.00 24.29 38 THR B CA 1
ATOM 1888 C C . THR B 1 38 ? 25.742 31.213 38.086 1.00 24.64 38 THR B C 1
ATOM 1889 O O . THR B 1 38 ? 25.472 30.434 39.005 1.00 23.54 38 THR B O 1
ATOM 1893 N N . ILE B 1 39 ? 25.905 30.813 36.824 1.00 24.04 39 ILE B N 1
ATOM 1894 C CA . ILE B 1 39 ? 25.804 29.408 36.426 1.00 24.23 39 ILE B CA 1
ATOM 1895 C C . ILE B 1 39 ? 26.818 28.538 37.159 1.00 24.74 39 ILE B C 1
ATOM 1896 O O . ILE B 1 39 ? 26.459 27.514 37.702 1.00 24.39 39 ILE B O 1
ATOM 1901 N N . LEU B 1 40 ? 28.083 28.946 37.171 1.00 25.20 40 LEU B N 1
ATOM 1902 C CA . LEU B 1 40 ? 29.131 28.181 37.854 1.00 25.07 40 LEU B CA 1
ATOM 1903 C C . LEU B 1 40 ? 29.022 28.257 39.391 1.00 25.73 40 LEU B C 1
ATOM 1904 O O . LEU B 1 40 ? 29.378 27.321 40.103 1.00 25.12 40 LEU B O 1
ATOM 1909 N N . ASP B 1 41 ? 28.463 29.350 39.898 1.00 26.25 41 ASP B N 1
ATOM 1910 C CA . ASP B 1 41 ? 28.216 29.468 41.316 1.00 26.23 41 ASP B CA 1
ATOM 1911 C C . ASP B 1 41 ? 27.187 28.393 41.725 1.00 26.60 41 ASP B C 1
ATOM 1912 O O . ASP B 1 41 ? 27.391 27.667 42.698 1.00 24.91 41 ASP B O 1
ATOM 1917 N N . ALA B 1 42 ? 26.119 28.265 40.952 1.00 26.23 42 ALA B N 1
ATOM 1918 C CA . ALA B 1 42 ? 25.129 27.213 41.173 1.00 25.87 42 ALA B CA 1
ATOM 1919 C C . ALA B 1 42 ? 25.790 25.849 41.146 1.00 25.18 42 ALA B C 1
ATOM 1920 O O . ALA B 1 42 ? 25.551 25.049 42.035 1.00 25.38 42 ALA B O 1
ATOM 1922 N N . ALA B 1 43 ? 26.623 25.596 40.131 1.00 24.53 43 ALA B N 1
ATOM 1923 C CA . ALA B 1 43 ? 27.370 24.330 40.011 1.00 24.76 43 ALA B CA 1
ATOM 1924 C C . ALA B 1 43 ? 28.189 23.996 41.254 1.00 24.45 43 ALA B C 1
ATOM 1925 O O . ALA B 1 43 ? 28.188 22.831 41.727 1.00 24.29 43 ALA B O 1
ATOM 1927 N N . HIS B 1 44 ? 28.849 25.011 41.814 1.00 24.08 44 HIS B N 1
ATOM 1928 C CA . HIS B 1 44 ? 29.759 24.795 42.945 1.00 24.44 44 HIS B CA 1
ATOM 1929 C C . HIS B 1 44 ? 29.029 24.604 44.277 1.00 24.97 44 HIS B C 1
ATOM 1930 O O . HIS B 1 44 ? 29.666 24.248 45.282 1.00 25.66 44 HIS B O 1
ATOM 1937 N N . TRP B 1 45 ? 27.715 24.848 44.281 1.00 24.73 45 TRP B N 1
ATOM 1938 C CA . TRP B 1 45 ? 26.853 24.512 45.414 1.00 24.76 45 TRP B CA 1
ATOM 1939 C C . TRP B 1 45 ? 26.370 23.074 45.419 1.00 24.40 45 TRP B C 1
ATOM 1940 O O . TRP B 1 45 ? 25.670 22.684 46.339 1.00 25.17 45 TRP B O 1
ATOM 1951 N N . ALA B 1 46 ? 26.786 22.247 44.459 1.00 23.65 46 ALA B N 1
ATOM 1952 C CA . ALA B 1 46 ? 26.404 20.849 44.481 1.00 24.20 46 ALA B CA 1
ATOM 1953 C C . ALA B 1 46 ? 26.873 20.137 45.755 1.00 24.31 46 ALA B C 1
ATOM 1954 O O . ALA B 1 46 ? 27.823 20.581 46.403 1.00 23.20 46 ALA B O 1
ATOM 1956 N N . PRO B 1 47 ? 26.213 19.027 46.107 1.00 25.06 47 PRO B N 1
ATOM 1957 C CA . PRO B 1 47 ? 26.731 18.193 47.172 1.00 25.13 47 PRO B CA 1
ATOM 1958 C C . PRO B 1 47 ? 27.909 17.365 46.625 1.00 25.30 47 PRO B C 1
ATOM 1959 O O . PRO B 1 47 ? 28.017 17.132 45.397 1.00 25.52 47 PRO B O 1
ATOM 1963 N N . SER B 1 48 ? 28.781 16.950 47.530 1.00 25.41 48 SER B N 1
ATOM 1964 C CA . SER B 1 48 ? 29.876 16.033 47.236 1.00 25.08 48 SER B CA 1
ATOM 1965 C C . SER B 1 48 ? 30.255 15.255 48.481 1.00 25.44 48 SER B C 1
ATOM 1966 O O . SER B 1 48 ? 30.058 15.739 49.592 1.00 25.98 48 SER B O 1
ATOM 1969 N N . ALA B 1 49 ? 30.837 14.074 48.293 1.00 26.17 49 ALA B N 1
ATOM 1970 C CA . ALA B 1 49 ? 31.318 13.283 49.408 1.00 26.67 49 ALA B CA 1
ATOM 1971 C C . ALA B 1 49 ? 32.267 14.144 50.239 1.00 26.67 49 ALA B C 1
ATOM 1972 O O . ALA B 1 49 ? 33.140 14.853 49.700 1.00 26.53 49 ALA B O 1
ATOM 1974 N N . SER B 1 50 ? 32.045 14.116 51.554 1.00 26.91 50 SER B N 1
ATOM 1975 C CA . SER B 1 50 ? 32.844 14.869 52.537 1.00 26.60 50 SER B CA 1
ATOM 1976 C C . SER B 1 50 ? 32.929 16.368 52.244 1.00 26.05 50 SER B C 1
ATOM 1977 O O . SER B 1 50 ? 33.809 17.050 52.764 1.00 24.16 50 SER B O 1
ATOM 1980 N N . ASN B 1 51 ? 32.007 16.893 51.427 1.00 24.74 51 ASN B N 1
ATOM 1981 C CA . ASN B 1 51 ? 32.112 18.270 50.963 1.00 25.06 51 ASN B CA 1
ATOM 1982 C C . ASN B 1 51 ? 33.505 18.590 50.385 1.00 24.47 51 ASN B C 1
ATOM 1983 O O . ASN B 1 51 ? 33.977 19.729 50.478 1.00 24.03 51 ASN B O 1
ATOM 1988 N N . HIS B 1 52 ? 34.131 17.604 49.747 1.00 25.03 52 HIS B N 1
ATOM 1989 C CA . HIS B 1 52 ? 35.421 17.820 49.073 1.00 26.02 52 HIS B CA 1
ATOM 1990 C C . HIS B 1 52 ? 35.365 18.787 47.891 1.00 26.11 52 HIS B C 1
ATOM 1991 O O . HIS B 1 52 ? 36.394 19.359 47.536 1.00 26.70 52 HIS B O 1
ATOM 1998 N N . GLN B 1 53 ? 34.204 18.934 47.251 1.00 25.46 53 GLN B N 1
ATOM 1999 C CA . GLN B 1 53 ? 34.054 19.868 46.148 1.00 25.38 53 GLN B CA 1
ATOM 2000 C C . GLN B 1 53 ? 35.138 19.655 45.056 1.00 25.45 53 GLN B C 1
ATOM 2001 O O . GLN B 1 53 ? 35.931 20.559 44.785 1.00 24.65 53 GLN B O 1
ATOM 2007 N N . PRO B 1 54 ? 35.190 18.438 44.467 1.00 25.34 54 PRO B N 1
ATOM 2008 C CA . PRO B 1 54 ? 36.306 18.043 43.588 1.00 26.22 54 PRO B CA 1
ATOM 2009 C C . PRO B 1 54 ? 36.235 18.604 42.166 1.00 26.48 54 PRO B C 1
ATOM 2010 O O . PRO B 1 54 ? 37.186 18.460 41.391 1.00 27.75 54 PRO B O 1
ATOM 2014 N N . TRP B 1 55 ? 35.138 19.263 41.841 1.00 26.16 55 TRP B N 1
ATOM 2015 C CA . TRP B 1 55 ? 34.970 19.880 40.520 1.00 26.30 55 TRP B CA 1
ATOM 2016 C C . TRP B 1 55 ? 35.851 21.101 40.311 1.00 26.47 55 TRP B C 1
ATOM 2017 O O . TRP B 1 55 ? 36.124 21.872 41.246 1.00 26.78 55 TRP B O 1
ATOM 2028 N N . ARG B 1 56 ? 36.286 21.266 39.062 1.00 25.89 56 ARG B N 1
ATOM 2029 C CA . ARG B 1 56 ? 36.842 22.514 38.564 1.00 26.05 56 ARG B CA 1
ATOM 2030 C C . ARG B 1 56 ? 36.254 22.775 37.184 1.00 26.26 56 ARG B C 1
ATOM 2031 O O . ARG B 1 56 ? 35.887 21.825 36.457 1.00 26.18 56 ARG B O 1
ATOM 2039 N N . PHE B 1 57 ? 36.179 24.054 36.832 1.00 25.44 57 PHE B N 1
ATOM 2040 C CA . PHE B 1 57 ? 35.638 24.502 35.557 1.00 26.13 57 PHE B CA 1
ATOM 2041 C C . PHE B 1 57 ? 36.639 25.432 34.877 1.00 26.33 57 PHE B C 1
ATOM 2042 O O . PHE B 1 57 ? 37.083 26.412 35.473 1.00 27.76 57 PHE B O 1
ATOM 2050 N N . VAL B 1 58 ? 37.039 25.097 33.658 1.00 25.52 58 VAL B N 1
ATOM 2051 C CA . VAL B 1 58 ? 37.902 25.994 32.877 1.00 25.60 58 VAL B CA 1
ATOM 2052 C C . VAL B 1 58 ? 37.085 26.455 31.679 1.00 25.47 58 VAL B C 1
ATOM 2053 O O . VAL B 1 58 ? 36.595 25.629 30.905 1.00 24.08 58 VAL B O 1
ATOM 2057 N N . TYR B 1 59 ? 36.928 27.767 31.549 1.00 25.28 59 TYR B N 1
ATOM 2058 C CA . TYR B 1 59 ? 35.926 28.339 30.656 1.00 25.80 59 TYR B CA 1
ATOM 2059 C C . TYR B 1 59 ? 36.483 29.431 29.750 1.00 26.22 59 TYR B C 1
ATOM 2060 O O . TYR B 1 59 ? 37.503 30.061 30.055 1.00 26.10 59 TYR B O 1
ATOM 2069 N N . ALA B 1 60 ? 35.808 29.637 28.620 1.00 26.61 60 ALA B N 1
ATOM 2070 C CA . ALA B 1 60 ? 36.089 30.766 27.745 1.00 27.43 60 ALA B CA 1
ATOM 2071 C C . ALA B 1 60 ? 34.781 31.294 27.111 1.00 28.02 60 ALA B C 1
ATOM 2072 O O . ALA B 1 60 ? 33.891 30.520 26.753 1.00 26.89 60 ALA B O 1
ATOM 2074 N N . HIS B 1 61 ? 34.690 32.616 26.983 1.00 28.43 61 HIS B N 1
ATOM 2075 C CA . HIS B 1 61 ? 33.618 33.276 26.233 1.00 29.58 61 HIS B CA 1
ATOM 2076 C C . HIS B 1 61 ? 33.930 33.330 24.743 1.00 30.75 61 HIS B C 1
ATOM 2077 O O . HIS B 1 61 ? 35.092 33.378 24.343 1.00 30.76 61 HIS B O 1
ATOM 2084 N N . LYS B 1 62 ? 32.891 33.355 23.913 1.00 32.55 62 LYS B N 1
ATOM 2085 C CA . LYS B 1 62 ? 33.085 33.434 22.462 1.00 33.71 62 LYS B CA 1
ATOM 2086 C C . LYS B 1 62 ? 33.986 34.619 22.042 1.00 34.86 62 LYS B C 1
ATOM 2087 O O . LYS B 1 62 ? 34.725 34.507 21.062 1.00 34.74 62 LYS B O 1
ATOM 2093 N N . ASP B 1 63 ? 33.949 35.716 22.802 1.00 36.27 63 ASP B N 1
ATOM 2094 C CA . ASP B 1 63 ? 34.838 36.886 22.579 1.00 37.72 63 ASP B CA 1
ATOM 2095 C C . ASP B 1 63 ? 36.282 36.700 23.059 1.00 38.50 63 ASP B C 1
ATOM 2096 O O . ASP B 1 63 ? 36.992 37.681 23.290 1.00 39.72 63 ASP B O 1
ATOM 2101 N N . SER B 1 64 ? 36.735 35.467 23.208 1.00 38.76 64 SER B N 1
ATOM 2102 C CA . SER B 1 64 ? 37.936 35.238 23.988 1.00 38.90 64 SER B CA 1
ATOM 2103 C C . SER B 1 64 ? 39.115 35.072 23.069 1.00 38.33 64 SER B C 1
ATOM 2104 O O . SER B 1 64 ? 38.976 34.581 21.943 1.00 37.32 64 SER B O 1
ATOM 2107 N N . GLU B 1 65 ? 40.275 35.484 23.571 1.00 38.30 65 GLU B N 1
ATOM 2108 C CA . GLU B 1 65 ? 41.562 35.124 22.973 1.00 38.17 65 GLU B CA 1
ATOM 2109 C C . GLU B 1 65 ? 41.698 33.602 22.864 1.00 37.11 65 GLU B C 1
ATOM 2110 O O . GLU B 1 65 ? 42.263 33.097 21.900 1.00 37.06 65 GLU B O 1
ATOM 2116 N N . ASP B 1 66 ? 41.136 32.887 23.838 1.00 36.19 66 ASP B N 1
ATOM 2117 C CA . ASP B 1 66 ? 41.230 31.433 23.908 1.00 35.42 66 ASP B CA 1
ATOM 2118 C C . ASP B 1 66 ? 40.185 30.667 23.095 1.00 34.34 66 ASP B C 1
ATOM 2119 O O . ASP B 1 66 ? 40.265 29.439 23.007 1.00 34.42 66 ASP B O 1
ATOM 2124 N N . TRP B 1 67 ? 39.219 31.360 22.496 1.00 33.17 67 TRP B N 1
ATOM 2125 C CA . TRP B 1 67 ? 38.101 30.670 21.824 1.00 32.57 67 TRP B CA 1
ATOM 2126 C C . TRP B 1 67 ? 38.531 29.650 20.783 1.00 32.03 67 TRP B C 1
ATOM 2127 O O . TRP B 1 67 ? 38.011 28.531 20.776 1.00 31.59 67 TRP B O 1
ATOM 2138 N N . PRO B 1 68 ? 39.450 30.034 19.866 1.00 31.11 68 PRO B N 1
ATOM 2139 C CA . PRO B 1 68 ? 39.876 29.080 18.845 1.00 30.71 68 PRO B CA 1
ATOM 2140 C C . PRO B 1 68 ? 40.460 27.813 19.453 1.00 29.44 68 PRO B C 1
ATOM 2141 O O . PRO B 1 68 ? 40.149 26.711 18.994 1.00 29.15 68 PRO B O 1
ATOM 2145 N N . LEU B 1 69 ? 41.266 27.968 20.499 1.00 28.44 69 LEU B N 1
ATOM 2146 C CA . LEU B 1 69 ? 41.809 26.821 21.208 1.00 27.69 69 LEU B CA 1
ATOM 2147 C C . LEU B 1 69 ? 40.687 25.955 21.795 1.00 27.34 69 LEU B C 1
ATOM 2148 O O . LEU B 1 69 ? 40.675 24.732 21.605 1.00 26.76 69 LEU B O 1
ATOM 2153 N N . PHE B 1 70 ? 39.748 26.578 22.500 1.00 26.21 70 PHE B N 1
ATOM 2154 C CA . PHE B 1 70 ? 38.657 25.816 23.088 1.00 25.91 70 PHE B CA 1
ATOM 2155 C C . PHE B 1 70 ? 37.857 25.062 22.028 1.00 25.60 70 PHE B C 1
ATOM 2156 O O . PHE B 1 70 ? 37.518 23.894 22.234 1.00 24.48 70 PHE B O 1
ATOM 2164 N N . VAL B 1 71 ? 37.611 25.697 20.878 1.00 25.57 71 VAL B N 1
ATOM 2165 C CA . VAL B 1 71 ? 36.896 25.033 19.784 1.00 26.19 71 VAL B CA 1
ATOM 2166 C C . VAL B 1 71 ? 37.715 23.883 19.234 1.00 26.55 71 VAL B C 1
ATOM 2167 O O . VAL B 1 71 ? 37.170 22.831 18.915 1.00 26.63 71 VAL B O 1
ATOM 2171 N N . GLU B 1 72 ? 39.027 24.053 19.109 1.00 27.05 72 GLU B N 1
ATOM 2172 C CA . GLU B 1 72 ? 39.817 23.004 18.477 1.00 27.44 72 GLU B CA 1
ATOM 2173 C C . GLU B 1 72 ? 39.997 21.782 19.386 1.00 26.87 72 GLU B C 1
ATOM 2174 O O . GLU B 1 72 ? 40.322 20.712 18.891 1.00 24.72 72 GLU B O 1
ATOM 2180 N N . LEU B 1 73 ? 39.759 21.938 20.698 1.00 26.14 73 LEU B N 1
ATOM 2181 C CA . LEU B 1 73 ? 39.812 20.820 21.662 1.00 26.85 73 LEU B CA 1
ATOM 2182 C C . LEU B 1 73 ? 38.563 19.911 21.667 1.00 27.24 73 LEU B C 1
ATOM 2183 O O . LEU B 1 73 ? 38.501 18.930 22.437 1.00 26.19 73 LEU B O 1
ATOM 2188 N N . LEU B 1 74 ? 37.585 20.255 20.824 1.00 27.60 74 LEU B N 1
ATOM 2189 C CA . LEU B 1 74 ? 36.395 19.443 20.592 1.00 28.10 74 LEU B CA 1
ATOM 2190 C C . LEU B 1 74 ? 36.625 18.637 19.321 1.00 28.31 74 LEU B C 1
ATOM 2191 O O . LEU B 1 74 ? 37.265 19.124 18.395 1.00 28.00 74 LEU B O 1
ATOM 2204 N N . GLU B 1 76 ? 35.545 17.022 15.691 1.00 29.16 76 GLU B N 1
ATOM 2205 C CA . GLU B 1 76 ? 35.012 17.781 14.576 1.00 29.29 76 GLU B CA 1
ATOM 2206 C C . GLU B 1 76 ? 33.494 17.836 14.522 1.00 28.27 76 GLU B C 1
ATOM 2207 O O . GLU B 1 76 ? 32.922 18.862 14.171 1.00 27.90 76 GLU B O 1
ATOM 2213 N N . GLY B 1 77 ? 32.838 16.742 14.888 1.00 27.56 77 GLY B N 1
ATOM 2214 C CA . GLY B 1 77 ? 31.386 16.689 14.833 1.00 27.35 77 GLY B CA 1
ATOM 2215 C C . GLY B 1 77 ? 30.746 17.625 15.835 1.00 27.36 77 GLY B C 1
ATOM 2216 O O . GLY B 1 77 ? 29.640 18.121 15.613 1.00 27.61 77 GLY B O 1
ATOM 2217 N N . ASN B 1 78 ? 31.443 17.843 16.950 1.00 26.71 78 ASN B N 1
ATOM 2218 C CA . ASN B 1 78 ? 31.037 18.812 17.952 1.00 26.41 78 ASN B CA 1
ATOM 2219 C C . ASN B 1 78 ? 31.374 20.258 17.562 1.00 26.27 78 ASN B C 1
ATOM 2220 O O . ASN B 1 78 ? 30.541 21.156 17.750 1.00 25.96 78 ASN B O 1
ATOM 2225 N N . GLN B 1 79 ? 32.556 20.480 16.982 1.00 26.35 79 GLN B N 1
ATOM 2226 C CA . GLN B 1 79 ? 32.959 21.828 16.563 1.00 26.86 79 GLN B CA 1
ATOM 2227 C C . GLN B 1 79 ? 31.899 22.484 15.684 1.00 27.28 79 GLN B C 1
ATOM 2228 O O . GLN B 1 79 ? 31.596 23.652 15.876 1.00 26.65 79 GLN B O 1
ATOM 2234 N N . LYS B 1 80 ? 31.352 21.707 14.729 1.00 27.42 80 LYS B N 1
ATOM 2235 C CA . LYS B 1 80 ? 30.429 22.196 13.691 1.00 28.41 80 LYS B CA 1
ATOM 2236 C C . LYS B 1 80 ? 29.343 23.096 14.252 1.00 27.84 80 LYS B C 1
ATOM 2237 O O . LYS B 1 80 ? 28.940 24.057 13.603 1.00 26.82 80 LYS B O 1
ATOM 2243 N N . TRP B 1 81 ? 28.870 22.764 15.455 1.00 26.99 81 TRP B N 1
ATOM 2244 C CA . TRP B 1 81 ? 27.753 23.466 16.077 1.00 27.14 81 TRP B CA 1
ATOM 2245 C C . TRP B 1 81 ? 28.151 24.217 17.342 1.00 27.11 81 TRP B C 1
ATOM 2246 O O . TRP B 1 81 ? 27.658 25.326 17.576 1.00 27.62 81 TRP B O 1
ATOM 2257 N N . ALA B 1 82 ? 29.048 23.633 18.137 1.00 26.60 82 ALA B N 1
ATOM 2258 C CA . ALA B 1 82 ? 29.450 24.232 19.426 1.00 27.34 82 ALA B CA 1
ATOM 2259 C C . ALA B 1 82 ? 30.255 25.506 19.235 1.00 27.24 82 ALA B C 1
ATOM 2260 O O . ALA B 1 82 ? 30.288 26.345 20.126 1.00 26.64 82 ALA B O 1
ATOM 2262 N N . LYS B 1 83 ? 30.889 25.656 18.069 1.00 27.86 83 LYS B N 1
ATOM 2263 C CA . LYS B 1 83 ? 31.654 26.858 17.773 1.00 27.76 83 LYS B CA 1
ATOM 2264 C C . LYS B 1 83 ? 30.745 28.088 17.747 1.00 27.92 83 LYS B C 1
ATOM 2265 O O . LYS B 1 83 ? 31.232 29.210 17.769 1.00 28.22 83 LYS B O 1
ATOM 2271 N N . ASN B 1 84 ? 29.431 27.886 17.663 1.00 27.38 84 ASN B N 1
ATOM 2272 C CA . ASN B 1 84 ? 28.505 28.999 17.699 1.00 27.44 84 ASN B CA 1
ATOM 2273 C C . ASN B 1 84 ? 27.832 29.235 19.056 1.00 26.90 84 ASN B C 1
ATOM 2274 O O . ASN B 1 84 ? 26.996 30.117 19.168 1.00 26.90 84 ASN B O 1
ATOM 2279 N N . ALA B 1 85 ? 28.213 28.469 20.078 1.00 26.40 85 ALA B N 1
ATOM 2280 C CA . ALA B 1 85 ? 27.771 28.738 21.460 1.00 26.28 85 ALA B CA 1
ATOM 2281 C C . ALA B 1 85 ? 28.401 30.024 22.019 1.00 26.04 85 ALA B C 1
ATOM 2282 O O . ALA B 1 85 ? 29.366 30.558 21.443 1.00 26.54 85 ALA B O 1
ATOM 2284 N N . SER B 1 86 ? 27.830 30.548 23.104 1.00 25.22 86 SER B N 1
ATOM 2285 C CA . SER B 1 86 ? 28.339 31.769 23.747 1.00 25.11 86 SER B CA 1
ATOM 2286 C C . SER B 1 86 ? 29.538 31.468 24.663 1.00 24.93 86 SER B C 1
ATOM 2287 O O . SER B 1 86 ? 30.429 32.306 24.819 1.00 25.00 86 SER B O 1
ATOM 2290 N N . VAL B 1 87 ? 29.526 30.287 25.279 1.00 24.74 87 VAL B N 1
ATOM 2291 C CA . VAL B 1 87 ? 30.565 29.849 26.214 1.00 24.58 87 VAL B CA 1
ATOM 2292 C C . VAL B 1 87 ? 30.915 28.372 25.971 1.00 24.48 87 VAL B C 1
ATOM 2293 O O . VAL B 1 87 ? 30.036 27.556 25.660 1.00 24.79 87 VAL B O 1
ATOM 2297 N N . LEU B 1 88 ? 32.203 28.049 26.100 1.00 24.17 88 LEU B N 1
ATOM 2298 C CA . LEU B 1 88 ? 32.689 26.676 26.113 1.00 24.14 88 LEU B CA 1
ATOM 2299 C C . LEU B 1 88 ? 33.502 26.503 27.367 1.00 23.96 88 LEU B C 1
ATOM 2300 O O . LEU B 1 88 ? 34.261 27.390 27.741 1.00 25.08 88 LEU B O 1
ATOM 2305 N N . LEU B 1 89 ? 33.340 25.376 28.034 1.00 24.34 89 LEU B N 1
ATOM 2306 C CA . LEU B 1 89 ? 34.109 25.102 29.218 1.00 24.50 89 LEU B CA 1
ATOM 2307 C C . LEU B 1 89 ? 34.324 23.609 29.346 1.00 24.72 89 LEU B C 1
ATOM 2308 O O . LEU B 1 89 ? 33.673 22.801 28.661 1.00 24.41 89 LEU B O 1
ATOM 2313 N N . PHE B 1 90 ? 35.276 23.255 30.192 1.00 24.73 90 PHE B N 1
ATOM 2314 C CA . PHE B 1 90 ? 35.518 21.864 30.531 1.00 25.44 90 PHE B CA 1
ATOM 2315 C C . PHE B 1 90 ? 35.328 21.621 32.026 1.00 25.67 90 PHE B C 1
ATOM 2316 O O . PHE B 1 90 ? 35.854 22.358 32.875 1.00 26.26 90 PHE B O 1
ATOM 2324 N N . VAL B 1 91 ? 34.558 20.586 32.332 1.00 25.18 91 VAL B N 1
ATOM 2325 C CA . VAL B 1 91 ? 34.358 20.150 33.699 1.00 25.08 91 VAL B CA 1
ATOM 2326 C C . VAL B 1 91 ? 35.447 19.139 34.024 1.00 24.74 91 VAL B C 1
ATOM 2327 O O . VAL B 1 91 ? 35.690 18.183 33.278 1.00 25.15 91 VAL B O 1
ATOM 2331 N N . ILE B 1 92 ? 36.105 19.370 35.144 1.00 25.17 92 ILE B N 1
ATOM 2332 C CA . ILE B 1 92 ? 37.310 18.646 35.509 1.00 25.32 92 ILE B CA 1
ATOM 2333 C C . ILE B 1 92 ? 37.031 18.178 36.935 1.00 25.04 92 ILE B C 1
ATOM 2334 O O . ILE B 1 92 ? 36.291 18.850 37.650 1.00 25.29 92 ILE B O 1
ATOM 2339 N N . SER B 1 93 ? 37.600 17.052 37.352 1.00 24.89 93 SER B N 1
ATOM 2340 C CA . SER B 1 93 ? 37.483 16.625 38.763 1.00 25.30 93 SER B CA 1
ATOM 2341 C C . SER B 1 93 ? 38.822 16.196 39.345 1.00 25.58 93 SER B C 1
ATOM 2342 O O . SER B 1 93 ? 39.670 15.623 38.632 1.00 25.57 93 SER B O 1
ATOM 2345 N N . ARG B 1 94 ? 38.986 16.482 40.640 1.00 26.11 94 ARG B N 1
ATOM 2346 C CA . ARG B 1 94 ? 40.173 16.104 41.407 1.00 25.92 94 ARG B CA 1
ATOM 2347 C C . ARG B 1 94 ? 40.001 14.671 41.867 1.00 25.08 94 ARG B C 1
ATOM 2348 O O . ARG B 1 94 ? 39.062 14.359 42.580 1.00 25.62 94 ARG B O 1
ATOM 2356 N N . ASP B 1 95 ? 40.889 13.788 41.434 1.00 25.56 95 ASP B N 1
ATOM 2357 C CA . ASP B 1 95 ? 40.694 12.336 41.624 1.00 26.00 95 ASP B CA 1
ATOM 2358 C C . ASP B 1 95 ? 41.222 11.773 42.951 1.00 26.11 95 ASP B C 1
ATOM 2359 O O . ASP B 1 95 ? 41.157 10.563 43.187 1.00 25.61 95 ASP B O 1
ATOM 2364 N N . HIS B 1 96 ? 41.689 12.673 43.817 1.00 25.96 96 HIS B N 1
ATOM 2365 C CA . HIS B 1 96 ? 42.377 12.316 45.051 1.00 26.43 96 HIS B CA 1
ATOM 2366 C C . HIS B 1 96 ? 42.279 13.421 46.079 1.00 26.26 96 HIS B C 1
ATOM 2367 O O . HIS B 1 96 ? 41.891 14.538 45.766 1.00 25.35 96 HIS B O 1
ATOM 2374 N N . THR B 1 97 ? 42.678 13.100 47.307 1.00 25.85 97 THR B N 1
ATOM 2375 C CA . THR B 1 97 ? 42.863 14.085 48.350 1.00 26.12 97 THR B CA 1
ATOM 2376 C C . THR B 1 97 ? 44.228 13.772 48.949 1.00 25.23 97 THR B C 1
ATOM 2377 O O . THR B 1 97 ? 44.796 12.728 48.669 1.00 24.26 97 THR B O 1
ATOM 2381 N N . ILE B 1 98 ? 44.753 14.685 49.754 1.00 25.26 98 ILE B N 1
ATOM 2382 C CA . ILE B 1 98 ? 46.071 14.505 50.355 1.00 24.73 98 ILE B CA 1
ATOM 2383 C C . ILE B 1 98 ? 45.974 14.889 51.819 1.00 24.51 98 ILE B C 1
ATOM 2384 O O . ILE B 1 98 ? 45.435 15.947 52.142 1.00 24.87 98 ILE B O 1
ATOM 2389 N N . SER B 1 99 ? 46.505 14.037 52.694 1.00 23.61 99 SER B N 1
ATOM 2390 C CA . SER B 1 99 ? 46.402 14.234 54.145 1.00 22.13 99 SER B CA 1
ATOM 2391 C C . SER B 1 99 ? 47.352 15.334 54.575 1.00 21.63 99 SER B C 1
ATOM 2392 O O . SER B 1 99 ? 48.244 15.727 53.810 1.00 21.45 99 SER B O 1
ATOM 2395 N N . HIS B 1 100 ? 47.197 15.800 55.815 1.00 21.15 100 HIS B N 1
ATOM 2396 C CA . HIS B 1 100 ? 48.126 16.778 56.400 1.00 20.91 100 HIS B CA 1
ATOM 2397 C C . HIS B 1 100 ? 49.578 16.337 56.224 1.00 20.94 100 HIS B C 1
ATOM 2398 O O . HIS B 1 100 ? 50.462 17.153 55.915 1.00 20.78 100 HIS B O 1
ATOM 2405 N N . GLU B 1 101 ? 49.820 15.036 56.416 1.00 20.26 101 GLU B N 1
ATOM 2406 C CA . GLU B 1 101 ? 51.161 14.463 56.384 1.00 19.43 101 GLU B CA 1
ATOM 2407 C C . GLU B 1 101 ? 51.647 14.033 54.987 1.00 19.56 101 GLU B C 1
ATOM 2408 O O . GLU B 1 101 ? 52.738 13.478 54.839 1.00 18.85 101 GLU B O 1
ATOM 2414 N N . GLY B 1 102 ? 50.844 14.318 53.969 1.00 20.33 102 GLY B N 1
ATOM 2415 C CA . GLY B 1 102 ? 51.251 14.126 52.578 1.00 21.25 102 GLY B CA 1
ATOM 2416 C C . GLY B 1 102 ? 50.842 12.838 51.895 1.00 21.93 102 GLY B C 1
ATOM 2417 O O . GLY B 1 102 ? 51.355 12.532 50.818 1.00 22.38 102 GLY B O 1
ATOM 2418 N N . GLU B 1 103 ? 49.932 12.078 52.484 1.00 22.44 103 GLU B N 1
ATOM 2419 C CA . GLU B 1 103 ? 49.528 10.805 51.921 1.00 23.94 103 GLU B CA 1
ATOM 2420 C C . GLU B 1 103 ? 48.357 11.029 50.979 1.00 24.21 103 GLU B C 1
ATOM 2421 O O . GLU B 1 103 ? 47.298 11.486 51.389 1.00 23.22 103 GLU B O 1
ATOM 2427 N N . LYS B 1 104 ? 48.565 10.680 49.715 1.00 25.40 104 LYS B N 1
ATOM 2428 C CA . LYS B 1 104 ? 47.541 10.841 48.674 1.00 27.38 104 LYS B CA 1
ATOM 2429 C C . LYS B 1 104 ? 46.578 9.671 48.739 1.00 28.39 104 LYS B C 1
ATOM 2430 O O . LYS B 1 104 ? 47.007 8.528 48.831 1.00 29.81 104 LYS B O 1
ATOM 2436 N N . LYS B 1 105 ? 45.284 9.957 48.683 1.00 30.34 105 LYS B N 1
ATOM 2437 C CA . LYS B 1 105 ? 44.241 8.950 48.760 1.00 31.04 105 LYS B CA 1
ATOM 2438 C C . LYS B 1 105 ? 43.281 9.124 47.581 1.00 31.17 105 LYS B C 1
ATOM 2439 O O . LYS B 1 105 ? 42.753 10.221 47.398 1.00 30.84 105 LYS B O 1
ATOM 2445 N N . PRO B 1 106 ? 43.041 8.054 46.798 1.00 31.12 106 PRO B N 1
ATOM 2446 C CA . PRO B 1 106 ? 42.100 8.112 45.690 1.00 31.06 106 PRO B CA 1
ATOM 2447 C C . PRO B 1 106 ? 40.703 8.465 46.170 1.00 30.61 106 PRO B C 1
ATOM 2448 O O . PRO B 1 106 ? 40.293 8.053 47.263 1.00 30.12 106 PRO B O 1
ATOM 2452 N N . SER B 1 107 ? 39.988 9.255 45.380 1.00 30.42 107 SER B N 1
ATOM 2453 C CA . SER B 1 107 ? 38.614 9.591 45.701 1.00 31.22 107 SER B CA 1
ATOM 2454 C C . SER B 1 107 ? 37.695 8.630 44.996 1.00 30.24 107 SER B C 1
ATOM 2455 O O . SER B 1 107 ? 37.781 8.453 43.783 1.00 29.58 107 SER B O 1
ATOM 2458 N N . ALA B 1 108 ? 36.797 8.019 45.749 1.00 29.09 108 ALA B N 1
ATOM 2459 C CA . ALA B 1 108 ? 35.855 7.087 45.149 1.00 28.57 108 ALA B CA 1
ATOM 2460 C C . ALA B 1 108 ? 34.707 7.777 44.382 1.00 28.08 108 ALA B C 1
ATOM 2461 O O . ALA B 1 108 ? 34.087 7.147 43.540 1.00 27.47 108 ALA B O 1
ATOM 2463 N N . THR B 1 109 ? 34.403 9.052 44.651 1.00 26.64 109 THR B N 1
ATOM 2464 C CA . THR B 1 109 ? 33.171 9.636 44.120 1.00 26.84 109 THR B CA 1
ATOM 2465 C C . THR B 1 109 ? 33.388 10.859 43.264 1.00 25.82 109 THR B C 1
ATOM 2466 O O . THR B 1 109 ? 32.437 11.542 42.952 1.00 24.79 109 THR B O 1
ATOM 2470 N N . HIS B 1 110 ? 34.623 11.129 42.861 1.00 25.59 110 HIS B N 1
ATOM 2471 C CA . HIS B 1 110 ? 34.919 12.427 42.237 1.00 26.28 110 HIS B CA 1
ATOM 2472 C C . HIS B 1 110 ? 34.218 12.668 40.898 1.00 25.91 110 HIS B C 1
ATOM 2473 O O . HIS B 1 110 ? 33.774 13.788 40.635 1.00 26.23 110 HIS B O 1
ATOM 2480 N N . SER B 1 111 ? 34.077 11.640 40.062 1.00 25.84 111 SER B N 1
ATOM 2481 C CA . SER B 1 111 ? 33.345 11.820 38.792 1.00 25.96 111 SER B CA 1
ATOM 2482 C C . SER B 1 111 ? 31.836 11.951 39.049 1.00 25.37 111 SER B C 1
ATOM 2483 O O . SER B 1 111 ? 31.160 12.756 38.425 1.00 25.67 111 SER B O 1
ATOM 2486 N N . PHE B 1 112 ? 31.322 11.120 39.944 1.00 25.38 112 PHE B N 1
ATOM 2487 C CA . PHE B 1 112 ? 29.923 11.165 40.370 1.00 25.42 112 PHE B CA 1
ATOM 2488 C C . PHE B 1 112 ? 29.574 12.565 40.881 1.00 25.29 112 PHE B C 1
ATOM 2489 O O . PHE B 1 112 ? 28.574 13.173 40.481 1.00 24.76 112 PHE B O 1
ATOM 2497 N N . ASP B 1 113 ? 30.410 13.093 41.775 1.00 25.37 113 ASP B N 1
ATOM 2498 C CA . ASP B 1 113 ? 30.170 14.407 42.333 1.00 24.63 113 ASP B CA 1
ATOM 2499 C C . ASP B 1 113 ? 30.251 15.498 41.276 1.00 24.51 113 ASP B C 1
ATOM 2500 O O . ASP B 1 113 ? 29.423 16.420 41.269 1.00 24.72 113 ASP B O 1
ATOM 2505 N N . ALA B 1 114 ? 31.236 15.404 40.387 1.00 25.02 114 ALA B N 1
ATOM 2506 C CA . ALA B 1 114 ? 31.339 16.341 39.249 1.00 24.50 114 ALA B CA 1
ATOM 2507 C C . ALA B 1 114 ? 30.068 16.349 38.400 1.00 24.89 114 ALA B C 1
ATOM 2508 O O . ALA B 1 114 ? 29.606 17.409 37.941 1.00 24.41 114 ALA B O 1
ATOM 2510 N N . GLY B 1 115 ? 29.500 15.162 38.193 1.00 24.03 115 GLY B N 1
ATOM 2511 C CA . GLY B 1 115 ? 28.212 15.023 37.518 1.00 24.37 115 GLY B CA 1
ATOM 2512 C C . GLY B 1 115 ? 27.086 15.805 38.172 1.00 24.04 115 GLY B C 1
ATOM 2513 O O . GLY B 1 115 ? 26.257 16.381 37.474 1.00 23.81 115 GLY B O 1
ATOM 2514 N N . ALA B 1 116 ? 27.051 15.830 39.510 1.00 24.17 116 ALA B N 1
ATOM 2515 C CA . ALA B 1 116 ? 26.042 16.617 40.231 1.00 24.42 116 ALA B CA 1
ATOM 2516 C C . ALA B 1 116 ? 26.237 18.130 39.986 1.00 24.78 116 ALA B C 1
ATOM 2517 O O . ALA B 1 116 ? 25.275 18.883 39.810 1.00 24.23 116 ALA B O 1
ATOM 2519 N N . ALA B 1 117 ? 27.495 18.554 39.975 1.00 24.29 117 ALA B N 1
ATOM 2520 C CA . ALA B 1 117 ? 27.847 19.940 39.676 1.00 24.31 117 ALA B CA 1
ATOM 2521 C C . ALA B 1 117 ? 27.439 20.285 38.232 1.00 24.48 117 ALA B C 1
ATOM 2522 O O . ALA B 1 117 ? 26.913 21.375 37.968 1.00 23.84 117 ALA B O 1
ATOM 2524 N N . TRP B 1 118 ? 27.667 19.350 37.317 1.00 24.50 118 TRP B N 1
ATOM 2525 C CA . TRP B 1 118 ? 27.275 19.550 35.904 1.00 24.59 118 TRP B CA 1
ATOM 2526 C C . TRP B 1 118 ? 25.757 19.681 35.758 1.00 24.23 118 TRP B C 1
ATOM 2527 O O . TRP B 1 118 ? 25.304 20.547 35.037 1.00 24.46 118 TRP B O 1
ATOM 2538 N N . PHE B 1 119 ? 24.954 18.850 36.427 1.00 24.45 119 PHE B N 1
ATOM 2539 C CA . PHE B 1 119 ? 23.503 19.049 36.311 1.00 24.75 119 PHE B CA 1
ATOM 2540 C C . PHE B 1 119 ? 23.088 20.405 36.854 1.00 25.05 119 PHE B C 1
ATOM 2541 O O . PHE B 1 119 ? 22.254 21.086 36.259 1.00 25.81 119 PHE B O 1
ATOM 2549 N N . SER B 1 120 ? 23.657 20.783 38.005 1.00 24.92 120 SER B N 1
ATOM 2550 C CA . SER B 1 120 ? 23.404 22.065 38.618 1.00 24.68 120 SER B CA 1
ATOM 2551 C C . SER B 1 120 ? 23.732 23.208 37.638 1.00 24.82 120 SER B C 1
ATOM 2552 O O . SER B 1 120 ? 22.933 24.128 37.474 1.00 23.38 120 SER B O 1
ATOM 2555 N N . LEU B 1 121 ? 24.890 23.101 36.981 1.00 24.91 121 LEU B N 1
ATOM 2556 C CA . LEU B 1 121 ? 25.312 24.029 35.916 1.00 25.02 121 LEU B CA 1
ATOM 2557 C C . LEU B 1 121 ? 24.241 24.154 34.851 1.00 24.54 121 LEU B C 1
ATOM 2558 O O . LEU B 1 121 ? 23.789 25.255 34.514 1.00 24.71 121 LEU B O 1
ATOM 2563 N N . ALA B 1 122 ? 23.853 23.019 34.304 1.00 23.88 122 ALA B N 1
ATOM 2564 C CA . ALA B 1 122 ? 22.824 22.960 33.266 1.00 23.38 122 ALA B CA 1
ATOM 2565 C C . ALA B 1 122 ? 21.450 23.506 33.709 1.00 23.36 122 ALA B C 1
ATOM 2566 O O . ALA B 1 122 ? 20.741 24.142 32.913 1.00 22.42 122 ALA B O 1
ATOM 2576 N N . GLN B 1 124 ? 20.854 25.807 36.227 1.00 23.31 124 GLN B N 1
ATOM 2577 C CA . GLN B 1 124 ? 20.971 27.254 36.416 1.00 23.93 124 GLN B CA 1
ATOM 2578 C C . GLN B 1 124 ? 21.059 27.966 35.064 1.00 24.23 124 GLN B C 1
ATOM 2579 O O . GLN B 1 124 ? 20.484 29.035 34.890 1.00 25.18 124 GLN B O 1
ATOM 2585 N N . ALA B 1 125 ? 21.748 27.355 34.104 1.00 24.09 125 ALA B N 1
ATOM 2586 C CA . ALA B 1 125 ? 21.797 27.876 32.737 1.00 24.21 125 ALA B CA 1
ATOM 2587 C C . ALA B 1 125 ? 20.380 27.957 32.174 1.00 24.31 125 ALA B C 1
ATOM 2588 O O . ALA B 1 125 ? 19.945 29.009 31.647 1.00 24.58 125 ALA B O 1
ATOM 2590 N N . HIS B 1 126 ? 19.667 26.852 32.312 1.00 24.28 126 HIS B N 1
ATOM 2591 C CA . HIS B 1 126 ? 18.281 26.785 31.896 1.00 25.27 126 HIS B CA 1
ATOM 2592 C C . HIS B 1 126 ? 17.404 27.858 32.532 1.00 25.03 126 HIS B C 1
ATOM 2593 O O . HIS B 1 126 ? 16.606 28.507 31.857 1.00 25.43 126 HIS B O 1
ATOM 2600 N N . LEU B 1 127 ? 17.534 28.029 33.837 1.00 26.22 127 LEU B N 1
ATOM 2601 C CA . LEU B 1 127 ? 16.730 29.015 34.543 1.00 26.92 127 LEU B CA 1
ATOM 2602 C C . LEU B 1 127 ? 17.015 30.469 34.126 1.00 27.67 127 LEU B C 1
ATOM 2603 O O . LEU B 1 127 ? 16.152 31.333 34.284 1.00 27.84 127 LEU B O 1
ATOM 2608 N N . LEU B 1 128 ? 18.218 30.735 33.616 1.00 27.51 128 LEU B N 1
ATOM 2609 C CA . LEU B 1 128 ? 18.574 32.057 33.099 1.00 27.87 128 LEU B CA 1
ATOM 2610 C C . LEU B 1 128 ? 18.204 32.229 31.619 1.00 27.92 128 LEU B C 1
ATOM 2611 O O . LEU B 1 128 ? 18.454 33.283 31.039 1.00 28.34 128 LEU B O 1
ATOM 2616 N N . GLY B 1 129 ? 17.624 31.195 31.013 1.00 27.41 129 GLY B N 1
ATOM 2617 C CA . GLY B 1 129 ? 17.124 31.286 29.624 1.00 27.42 129 GLY B CA 1
ATOM 2618 C C . GLY B 1 129 ? 18.078 30.788 28.561 1.00 27.25 129 GLY B C 1
ATOM 2619 O O . GLY B 1 129 ? 17.851 31.009 27.369 1.00 26.85 129 GLY B O 1
ATOM 2620 N N . TYR B 1 130 ? 19.128 30.098 28.994 1.00 27.38 130 TYR B N 1
ATOM 2621 C CA . TYR B 1 130 ? 20.131 29.537 28.111 1.00 27.54 130 TYR B CA 1
ATOM 2622 C C . TYR B 1 130 ? 19.931 28.023 28.034 1.00 27.80 130 TYR B C 1
ATOM 2623 O O . TYR B 1 130 ? 19.006 27.471 28.647 1.00 28.57 130 TYR B O 1
ATOM 2632 N N . HIS B 1 131 ? 20.801 27.358 27.287 1.00 27.43 131 HIS B N 1
ATOM 2633 C CA . HIS B 1 131 ? 20.845 25.905 27.258 1.00 26.93 131 HIS B CA 1
ATOM 2634 C C . HIS B 1 131 ? 22.298 25.469 27.325 1.00 26.89 131 HIS B C 1
ATOM 2635 O O . HIS B 1 131 ? 23.162 26.045 26.673 1.00 26.26 131 HIS B O 1
ATOM 2642 N N . ALA B 1 132 ? 22.562 24.451 28.130 1.00 27.11 132 ALA B N 1
ATOM 2643 C CA . ALA B 1 132 ? 23.888 23.868 28.245 1.00 27.68 132 ALA B CA 1
ATOM 2644 C C . ALA B 1 132 ? 23.839 22.549 27.491 1.00 28.46 132 ALA B C 1
ATOM 2645 O O . ALA B 1 132 ? 22.767 21.921 27.398 1.00 30.61 132 ALA B O 1
ATOM 2647 N N . HIS B 1 133 ? 24.973 22.148 26.913 1.00 27.27 133 HIS B N 1
ATOM 2648 C CA . HIS B 1 133 ? 25.040 20.912 26.121 1.00 26.22 133 HIS B CA 1
ATOM 2649 C C . HIS B 1 133 ? 26.375 20.231 26.468 1.00 25.73 133 HIS B C 1
ATOM 2650 O O . HIS B 1 133 ? 27.456 20.763 26.190 1.00 24.41 133 HIS B O 1
ATOM 2657 N N . GLY B 1 134 ? 26.286 19.044 27.059 1.00 25.69 134 GLY B N 1
ATOM 2658 C CA . GLY B 1 134 ? 27.472 18.291 27.492 1.00 26.06 134 GLY B CA 1
ATOM 2659 C C . GLY B 1 134 ? 28.117 17.567 26.323 1.00 25.95 134 GLY B C 1
ATOM 2660 O O . GLY B 1 134 ? 27.424 17.148 25.379 1.00 25.85 134 GLY B O 1
ATOM 2669 N N . GLY B 1 136 ? 31.281 14.668 25.307 1.00 27.00 136 GLY B N 1
ATOM 2670 C CA . GLY B 1 136 ? 32.345 13.732 25.569 1.00 27.13 136 GLY B CA 1
ATOM 2671 C C . GLY B 1 136 ? 33.240 13.563 24.353 1.00 27.63 136 GLY B C 1
ATOM 2672 O O . GLY B 1 136 ? 34.328 12.994 24.469 1.00 27.99 136 GLY B O 1
ATOM 2673 N N . GLY B 1 137 ? 32.785 14.048 23.193 1.00 26.99 137 GLY B N 1
ATOM 2674 C CA . GLY B 1 137 ? 33.547 13.971 21.953 1.00 27.70 137 GLY B CA 1
ATOM 2675 C C . GLY B 1 137 ? 34.557 15.105 21.940 1.00 27.99 137 GLY B C 1
ATOM 2676 O O . GLY B 1 137 ? 34.391 16.107 21.232 1.00 27.26 137 GLY B O 1
ATOM 2677 N N . ILE B 1 138 ? 35.604 14.920 22.737 1.00 27.70 138 ILE B N 1
ATOM 2678 C CA . ILE B 1 138 ? 36.605 15.954 23.020 1.00 28.23 138 ILE B CA 1
ATOM 2679 C C . ILE B 1 138 ? 37.994 15.292 23.091 1.00 28.09 138 ILE B C 1
ATOM 2680 O O . ILE B 1 138 ? 38.101 14.078 23.283 1.00 28.01 138 ILE B O 1
ATOM 2685 N N . PHE B 1 139 ? 39.046 16.091 22.955 1.00 28.49 139 PHE B N 1
ATOM 2686 C CA . PHE B 1 139 ? 40.425 15.594 22.996 1.00 28.57 139 PHE B CA 1
ATOM 2687 C C . PHE B 1 139 ? 41.034 15.773 24.379 1.00 29.32 139 PHE B C 1
ATOM 2688 O O . PHE B 1 139 ? 41.718 16.767 24.638 1.00 29.19 139 PHE B O 1
ATOM 2696 N N . LYS B 1 140 ? 40.780 14.815 25.271 1.00 30.04 140 LYS B N 1
ATOM 2697 C CA . LYS B 1 140 ? 41.098 14.959 26.687 1.00 30.32 140 LYS B CA 1
ATOM 2698 C C . LYS B 1 140 ? 42.568 15.168 26.997 1.00 30.51 140 LYS B C 1
ATOM 2699 O O . LYS B 1 140 ? 42.915 15.998 27.838 1.00 31.17 140 LYS B O 1
ATOM 2705 N N . ASP B 1 141 ? 43.423 14.380 26.366 1.00 30.63 141 ASP B N 1
ATOM 2706 C CA . ASP B 1 141 ? 44.861 14.496 26.594 1.00 30.49 141 ASP B CA 1
ATOM 2707 C C . ASP B 1 141 ? 45.386 15.831 26.085 1.00 29.55 141 ASP B C 1
ATOM 2708 O O . ASP B 1 141 ? 46.234 16.433 26.731 1.00 29.73 141 ASP B O 1
ATOM 2713 N N . ARG B 1 142 ? 44.831 16.316 24.981 1.00 28.19 142 ARG B N 1
ATOM 2714 C CA . ARG B 1 142 ? 45.176 17.642 24.461 1.00 28.66 142 ARG B CA 1
ATOM 2715 C C . ARG B 1 142 ? 44.612 18.750 25.376 1.00 27.47 142 ARG B C 1
ATOM 2716 O O . ARG B 1 142 ? 45.228 19.798 25.554 1.00 26.42 142 ARG B O 1
ATOM 2724 N N . ILE B 1 143 ? 43.445 18.512 25.960 1.00 26.56 143 ILE B N 1
ATOM 2725 C CA . ILE B 1 143 ? 42.883 19.450 26.955 1.00 26.61 143 ILE B CA 1
ATOM 2726 C C . ILE B 1 143 ? 43.809 19.564 28.178 1.00 26.16 143 ILE B C 1
ATOM 2727 O O . ILE B 1 143 ? 44.137 20.657 28.624 1.00 25.43 143 ILE B O 1
ATOM 2732 N N . VAL B 1 144 ? 44.252 18.427 28.686 1.00 26.09 144 VAL B N 1
ATOM 2733 C CA . VAL B 1 144 ? 45.157 18.394 29.828 1.00 26.59 144 VAL B CA 1
ATOM 2734 C C . VAL B 1 144 ? 46.430 19.202 29.529 1.00 26.62 144 VAL B C 1
ATOM 2735 O O . VAL B 1 144 ? 46.836 20.057 30.327 1.00 25.28 144 VAL B O 1
ATOM 2739 N N . GLU B 1 145 ? 47.020 18.949 28.363 1.00 27.22 145 GLU B N 1
ATOM 2740 C CA . GLU B 1 145 ? 48.207 19.673 27.905 1.00 28.06 145 GLU B CA 1
ATOM 2741 C C . GLU B 1 145 ? 47.986 21.178 27.740 1.00 28.15 145 GLU B C 1
ATOM 2742 O O . GLU B 1 145 ? 48.717 21.980 28.320 1.00 27.81 145 GLU B O 1
ATOM 2748 N N . LYS B 1 146 ? 46.992 21.560 26.943 1.00 28.11 146 LYS B N 1
ATOM 2749 C CA . LYS B 1 146 ? 46.840 22.961 26.526 1.00 28.63 146 LYS B CA 1
ATOM 2750 C C . LYS B 1 146 ? 46.303 23.886 27.623 1.00 28.42 146 LYS B C 1
ATOM 2751 O O . LYS B 1 146 ? 46.621 25.076 27.642 1.00 27.30 146 LYS B O 1
ATOM 2757 N N . LEU B 1 147 ? 45.480 23.337 28.517 1.00 28.00 147 LEU B N 1
ATOM 2758 C CA . LEU B 1 147 ? 44.872 24.099 29.607 1.00 28.28 147 LEU B CA 1
ATOM 2759 C C . LEU B 1 147 ? 45.580 23.923 30.953 1.00 28.22 147 LEU B C 1
ATOM 2760 O O . LEU B 1 147 ? 45.059 24.368 31.985 1.00 26.48 147 LEU B O 1
ATOM 2765 N N . ASP B 1 148 ? 46.754 23.287 30.921 1.00 28.39 148 ASP B N 1
ATOM 2766 C CA . ASP B 1 148 ? 47.644 23.137 32.085 1.00 29.19 148 ASP B CA 1
ATOM 2767 C C . ASP B 1 148 ? 46.959 22.460 33.272 1.00 29.60 148 ASP B C 1
ATOM 2768 O O . ASP B 1 148 ? 47.093 22.893 34.422 1.00 29.60 148 ASP B O 1
ATOM 2773 N N . ILE B 1 149 ? 46.234 21.386 32.986 1.00 29.60 149 ILE B N 1
ATOM 2774 C CA . ILE B 1 149 ? 45.539 20.649 34.030 1.00 29.86 149 ILE B CA 1
ATOM 2775 C C . ILE B 1 149 ? 46.568 19.805 34.806 1.00 29.78 149 ILE B C 1
ATOM 2776 O O . ILE B 1 149 ? 47.327 19.039 34.203 1.00 29.77 149 ILE B O 1
ATOM 2781 N N . PRO B 1 150 ? 46.612 19.957 36.136 1.00 29.55 150 PRO B N 1
ATOM 2782 C CA . PRO B 1 150 ? 47.638 19.230 36.872 1.00 29.77 150 PRO B CA 1
ATOM 2783 C C . PRO B 1 150 ? 47.377 17.736 36.933 1.00 29.84 150 PRO B C 1
ATOM 2784 O O . PRO B 1 150 ? 46.255 17.276 36.669 1.00 30.09 150 PRO B O 1
ATOM 2788 N N . ASP B 1 151 ? 48.411 16.987 37.295 1.00 29.46 151 ASP B N 1
ATOM 2789 C CA . ASP B 1 151 ? 48.283 15.545 37.504 1.00 29.88 151 ASP B CA 1
ATOM 2790 C C . ASP B 1 151 ? 47.220 15.277 38.568 1.00 29.17 151 ASP B C 1
ATOM 2791 O O . ASP B 1 151 ? 47.085 16.049 39.504 1.00 29.92 151 ASP B O 1
ATOM 2796 N N . GLY B 1 152 ? 46.473 14.185 38.438 1.00 28.78 152 GLY B N 1
ATOM 2797 C CA . GLY B 1 152 ? 45.479 13.829 39.455 1.00 28.52 152 GLY B CA 1
ATOM 2798 C C . GLY B 1 152 ? 44.159 14.585 39.302 1.00 28.35 152 GLY B C 1
ATOM 2799 O O . GLY B 1 152 ? 43.339 14.593 40.219 1.00 27.45 152 GLY B O 1
ATOM 2800 N N . PHE B 1 153 ? 43.980 15.240 38.151 1.00 27.99 153 PHE B N 1
ATOM 2801 C CA . PHE B 1 153 ? 42.728 15.895 37.805 1.00 28.44 153 PHE B CA 1
ATOM 2802 C C . PHE B 1 153 ? 42.288 15.341 36.470 1.00 28.89 153 PHE B C 1
ATOM 2803 O O . PHE B 1 153 ? 43.090 15.282 35.525 1.00 28.36 153 PHE B O 1
ATOM 2811 N N . LYS B 1 154 ? 41.013 14.982 36.395 1.00 28.72 154 LYS B N 1
ATOM 2812 C CA . LYS B 1 154 ? 40.444 14.239 35.294 1.00 29.56 154 LYS B CA 1
ATOM 2813 C C . LYS B 1 154 ? 39.508 15.119 34.468 1.00 28.60 154 LYS B C 1
ATOM 2814 O O . LYS B 1 154 ? 38.735 15.862 35.042 1.00 28.72 154 LYS B O 1
ATOM 2820 N N . VAL B 1 155 ? 39.591 15.050 33.141 1.00 28.14 155 VAL B N 1
ATOM 2821 C CA . VAL B 1 155 ? 38.640 15.778 32.286 1.00 28.28 155 VAL B CA 1
ATOM 2822 C C . VAL B 1 155 ? 37.388 14.922 32.224 1.00 27.49 155 VAL B C 1
ATOM 2823 O O . VAL B 1 155 ? 37.440 13.767 31.786 1.00 28.59 155 VAL B O 1
ATOM 2827 N N . GLU B 1 156 ? 36.271 15.492 32.650 1.00 26.87 156 GLU B N 1
ATOM 2828 C CA . GLU B 1 156 ? 34.988 14.803 32.646 1.00 26.63 156 GLU B CA 1
ATOM 2829 C C . GLU B 1 156 ? 34.175 15.032 31.380 1.00 26.42 156 GLU B C 1
ATOM 2830 O O . GLU B 1 156 ? 33.659 14.077 30.797 1.00 25.67 156 GLU B O 1
ATOM 2836 N N . ALA B 1 157 ? 34.015 16.296 30.993 1.00 24.73 157 ALA B N 1
ATOM 2837 C CA . ALA B 1 157 ? 33.191 16.641 29.849 1.00 24.65 157 ALA B CA 1
ATOM 2838 C C . ALA B 1 157 ? 33.461 18.071 29.393 1.00 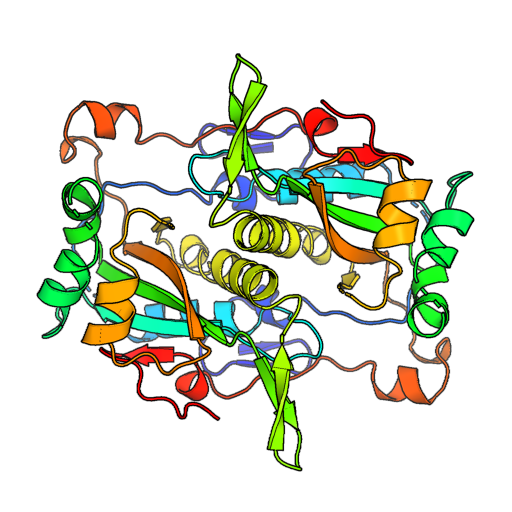24.18 157 ALA B C 1
ATOM 2839 O O . ALA B 1 157 ? 33.863 18.924 30.196 1.00 24.31 157 ALA B O 1
ATOM 2841 N N . GLY B 1 158 ? 33.227 18.337 28.109 1.00 23.45 158 GLY B N 1
ATOM 2842 C CA . GLY B 1 158 ? 33.082 19.705 27.637 1.00 23.52 158 GLY B CA 1
ATOM 2843 C C . GLY B 1 158 ? 31.628 20.155 27.832 1.00 23.78 158 GLY B C 1
ATOM 2844 O O . GLY B 1 158 ? 30.725 19.328 27.858 1.00 24.08 158 GLY B O 1
ATOM 2845 N N . VAL B 1 159 ? 31.397 21.459 27.934 1.00 23.42 159 VAL B N 1
ATOM 2846 C CA . VAL B 1 159 ? 30.047 22.009 27.942 1.00 23.59 159 VAL B CA 1
ATOM 2847 C C . VAL B 1 159 ? 29.987 23.235 27.060 1.00 23.86 159 VAL B C 1
ATOM 2848 O O . VAL B 1 159 ? 30.802 24.144 27.191 1.00 24.14 159 VAL B O 1
ATOM 2852 N N . ALA B 1 160 ? 29.001 23.250 26.171 1.00 24.57 160 ALA B N 1
ATOM 2853 C CA . ALA B 1 160 ? 28.672 24.418 25.378 1.00 24.70 160 ALA B CA 1
ATOM 2854 C C . ALA B 1 160 ? 27.438 25.077 25.989 1.00 25.31 160 ALA B C 1
ATOM 2855 O O . ALA B 1 160 ? 26.472 24.395 26.308 1.00 26.27 160 ALA B O 1
ATOM 2857 N N . ILE B 1 161 ? 27.458 26.391 26.155 1.00 25.54 161 ILE B N 1
ATOM 2858 C CA . ILE B 1 161 ? 26.285 27.091 26.689 1.00 25.91 161 ILE B CA 1
ATOM 2859 C C . ILE B 1 161 ? 25.957 28.258 25.768 1.00 26.02 161 ILE B C 1
ATOM 2860 O O . ILE B 1 161 ? 26.853 28.960 25.281 1.00 27.01 161 ILE B O 1
ATOM 2865 N N . GLY B 1 162 ? 24.671 28.463 25.509 1.00 26.33 162 GLY B N 1
ATOM 2866 C CA . GLY B 1 162 ? 24.267 29.599 24.702 1.00 25.88 162 GLY B CA 1
ATOM 2867 C C . GLY B 1 162 ? 22.777 29.779 24.625 1.00 26.22 162 GLY B C 1
ATOM 2868 O O . GLY B 1 162 ? 22.010 29.204 25.432 1.00 26.44 162 GLY B O 1
ATOM 2869 N N . THR B 1 163 ? 22.380 30.584 23.641 1.00 25.01 163 THR B N 1
ATOM 2870 C CA . THR B 1 163 ? 20.994 30.948 23.414 1.00 25.40 163 THR B CA 1
ATOM 2871 C C . THR B 1 163 ? 20.509 30.271 22.142 1.00 25.60 163 THR B C 1
ATOM 2872 O O . THR B 1 163 ? 21.097 30.426 21.066 1.00 24.89 163 THR B O 1
ATOM 2876 N N . LEU B 1 164 ? 19.423 29.527 22.283 1.00 26.72 164 LEU B N 1
ATOM 2877 C CA . LEU B 1 164 ? 18.862 28.733 21.208 1.00 27.35 164 LEU B CA 1
ATOM 2878 C C . LEU B 1 164 ? 18.466 29.620 20.047 1.00 27.74 164 LEU B C 1
ATOM 2879 O O . LEU B 1 164 ? 18.024 30.738 20.260 1.00 27.46 164 LEU B O 1
ATOM 2884 N N . THR B 1 165 ? 18.628 29.102 18.832 1.00 28.36 165 THR B N 1
ATOM 2885 C CA . THR B 1 165 ? 18.162 29.755 17.627 1.00 28.46 165 THR B CA 1
ATOM 2886 C C . THR B 1 165 ? 17.548 28.715 16.684 1.00 28.80 165 THR B C 1
ATOM 2887 O O . THR B 1 165 ? 17.548 27.503 16.964 1.00 28.83 165 THR B O 1
ATOM 2891 N N . ASP B 1 166 ? 16.981 29.203 15.594 1.00 28.90 166 ASP B N 1
ATOM 2892 C CA . ASP B 1 166 ? 16.288 28.356 14.623 1.00 29.36 166 ASP B CA 1
ATOM 2893 C C . ASP B 1 166 ? 17.184 27.228 14.144 1.00 28.97 166 ASP B C 1
ATOM 2894 O O . ASP B 1 166 ? 18.342 27.452 13.814 1.00 28.37 166 ASP B O 1
ATOM 2899 N N . LYS B 1 167 ? 16.624 26.021 14.098 1.00 29.61 167 LYS B N 1
ATOM 2900 C CA . LYS B 1 167 ? 17.354 24.822 13.680 1.00 30.07 167 LYS B CA 1
ATOM 2901 C C . LYS B 1 167 ? 17.800 24.832 12.232 1.00 30.40 167 LYS B C 1
ATOM 2902 O O . LYS B 1 167 ? 18.660 24.038 11.844 1.00 30.37 167 LYS B O 1
ATOM 2908 N N . SER B 1 168 ? 17.209 25.709 11.424 1.00 30.77 168 SER B N 1
ATOM 2909 C CA . SER B 1 168 ? 17.601 25.847 10.032 1.00 31.07 168 SER B CA 1
ATOM 2910 C C . SER B 1 168 ? 19.104 26.076 9.820 1.00 30.95 168 SER B C 1
ATOM 2911 O O . SER B 1 168 ? 19.611 25.772 8.747 1.00 30.74 168 SER B O 1
ATOM 2914 N N . ILE B 1 169 ? 19.818 26.569 10.833 1.00 31.09 169 ILE B N 1
ATOM 2915 C CA . ILE B 1 169 ? 21.273 26.808 10.699 1.00 31.35 169 ILE B CA 1
ATOM 2916 C C . ILE B 1 169 ? 22.113 25.522 10.720 1.00 31.29 169 ILE B C 1
ATOM 2917 O O . ILE B 1 169 ? 23.286 25.529 10.343 1.00 31.60 169 ILE B O 1
ATOM 2922 N N . LEU B 1 170 ? 21.502 24.425 11.158 1.00 31.09 170 LEU B N 1
ATOM 2923 C CA . LEU B 1 170 ? 22.187 23.153 11.321 1.00 30.75 170 LEU B CA 1
ATOM 2924 C C . LEU B 1 170 ? 22.141 22.348 10.034 1.00 30.80 170 LEU B C 1
ATOM 2925 O O . LEU B 1 170 ? 21.191 22.476 9.261 1.00 30.43 170 LEU B O 1
ATOM 2930 N N . PRO B 1 171 ? 23.141 21.473 9.823 1.00 30.86 171 PRO B N 1
ATOM 2931 C CA . PRO B 1 171 ? 23.009 20.485 8.759 1.00 30.62 171 PRO B CA 1
ATOM 2932 C C . PRO B 1 171 ? 21.863 19.502 9.074 1.00 30.30 171 PRO B C 1
ATOM 2933 O O . PRO B 1 171 ? 21.501 19.337 10.246 1.00 29.45 171 PRO B O 1
ATOM 2937 N N . ASP B 1 172 ? 21.305 18.877 8.037 1.00 29.73 172 ASP B N 1
ATOM 2938 C CA . ASP B 1 172 ? 20.061 18.096 8.138 1.00 29.98 172 ASP B CA 1
ATOM 2939 C C . ASP B 1 172 ? 20.079 17.027 9.215 1.00 29.75 172 ASP B C 1
ATOM 2940 O O . ASP B 1 172 ? 19.092 16.861 9.944 1.00 29.83 172 ASP B O 1
ATOM 2945 N N . ASP B 1 173 ? 21.179 16.290 9.320 1.00 29.60 173 ASP B N 1
ATOM 2946 C CA . ASP B 1 173 ? 21.266 15.236 10.333 1.00 30.26 173 ASP B CA 1
ATOM 2947 C C . ASP B 1 173 ? 21.125 15.826 11.746 1.00 29.99 173 ASP B C 1
ATOM 2948 O O . ASP B 1 173 ? 20.521 15.217 12.632 1.00 29.75 173 ASP B O 1
ATOM 2953 N N . LEU B 1 174 ? 21.691 17.010 11.952 1.00 29.99 174 LEU B N 1
ATOM 2954 C CA . LEU B 1 174 ? 21.591 17.667 13.247 1.00 29.53 174 LEU B CA 1
ATOM 2955 C C . LEU B 1 174 ? 20.239 18.351 13.445 1.00 29.43 174 LEU B C 1
ATOM 2956 O O . LEU B 1 174 ? 19.690 18.327 14.546 1.00 29.47 174 LEU B O 1
ATOM 2961 N N . ALA B 1 175 ? 19.705 18.953 12.391 1.00 29.36 175 ALA B N 1
ATOM 2962 C CA . ALA B 1 175 ? 18.340 19.476 12.414 1.00 29.53 175 ALA B CA 1
ATOM 2963 C C . ALA B 1 175 ? 17.348 18.414 12.876 1.00 29.31 175 ALA B C 1
ATOM 2964 O O . ALA B 1 175 ? 16.521 18.677 13.734 1.00 29.54 175 ALA B O 1
ATOM 2966 N N . GLU B 1 176 ? 17.453 17.207 12.329 1.00 29.53 176 GLU B N 1
ATOM 2967 C CA . GLU B 1 176 ? 16.560 16.095 12.697 1.00 29.98 176 GLU B CA 1
ATOM 2968 C C . GLU B 1 176 ? 16.679 15.731 14.168 1.00 29.73 176 GLU B C 1
ATOM 2969 O O . GLU B 1 176 ? 15.734 15.203 14.758 1.00 30.87 176 GLU B O 1
ATOM 2975 N N . ARG B 1 177 ? 17.840 16.024 14.757 1.00 28.25 177 ARG B N 1
ATOM 2976 C CA . ARG B 1 177 ? 18.147 15.690 16.142 1.00 28.07 177 ARG B CA 1
ATOM 2977 C C . ARG B 1 177 ? 17.936 16.866 17.092 1.00 27.04 177 ARG B C 1
ATOM 2978 O O . ARG B 1 177 ? 18.133 16.730 18.316 1.00 27.25 177 ARG B O 1
ATOM 2986 N N . GLU B 1 178 ? 17.496 17.997 16.529 1.00 26.19 178 GLU B N 1
ATOM 2987 C CA . GLU B 1 178 ? 17.246 19.224 17.284 1.00 26.42 178 GLU B CA 1
ATOM 2988 C C . GLU B 1 178 ? 15.837 19.159 17.848 1.00 26.22 178 GLU B C 1
ATOM 2989 O O . GLU B 1 178 ? 14.986 19.997 17.560 1.00 26.57 178 GLU B O 1
ATOM 2995 N N . VAL B 1 179 ? 15.598 18.124 18.646 1.00 26.47 179 VAL B N 1
ATOM 2996 C CA . VAL B 1 179 ? 14.320 17.924 19.302 1.00 26.54 179 VAL B CA 1
ATOM 2997 C C . VAL B 1 179 ? 14.577 17.297 20.667 1.00 26.12 179 VAL B C 1
ATOM 2998 O O . VAL B 1 179 ? 15.570 16.581 20.847 1.00 26.05 179 VAL B O 1
ATOM 3002 N N . PRO B 1 180 ? 13.723 17.608 21.652 1.00 26.06 180 PRO B N 1
ATOM 3003 C CA . PRO B 1 180 ? 13.949 17.034 22.977 1.00 26.07 180 PRO B CA 1
ATOM 3004 C C . PRO B 1 180 ? 13.948 15.504 22.991 1.00 25.95 180 PRO B C 1
ATOM 3005 O O . PRO B 1 180 ? 12.993 14.879 22.556 1.00 24.72 180 PRO B O 1
ATOM 3009 N N . SER B 1 181 ? 15.035 14.927 23.490 1.00 25.86 181 SER B N 1
ATOM 3010 C CA . SER B 1 181 ? 15.197 13.480 23.571 1.00 25.66 181 SER B CA 1
ATOM 3011 C C . SER B 1 181 ? 14.200 12.838 24.547 1.00 25.53 181 SER B C 1
ATOM 3012 O O . SER B 1 181 ? 13.612 13.521 25.381 1.00 25.36 181 SER B O 1
ATOM 3015 N N . LYS B 1 182 ? 14.029 11.525 24.433 1.00 25.37 182 LYS B N 1
ATOM 3016 C CA . LYS B 1 182 ? 13.134 10.751 25.284 1.00 25.87 182 LYS B CA 1
ATOM 3017 C C . LYS B 1 182 ? 13.904 9.871 26.247 1.00 25.55 182 LYS B C 1
ATOM 3018 O O . LYS B 1 182 ? 15.137 9.820 26.212 1.00 24.48 182 LYS B O 1
ATOM 3024 N N . ARG B 1 183 ? 13.164 9.192 27.125 1.00 25.44 183 ARG B N 1
ATOM 3025 C CA . ARG B 1 183 ? 13.749 8.308 28.133 1.00 25.30 183 ARG B CA 1
ATOM 3026 C C . ARG B 1 183 ? 13.035 6.976 28.184 1.00 25.43 183 ARG B C 1
ATOM 3027 O O . ARG B 1 183 ? 11.896 6.858 27.749 1.00 24.30 183 ARG B O 1
ATOM 3035 N N . VAL B 1 184 ? 13.712 5.967 28.723 1.00 26.17 184 VAL B N 1
ATOM 3036 C CA . VAL B 1 184 ? 13.094 4.649 28.920 1.00 26.44 184 VAL B CA 1
ATOM 3037 C C . VAL B 1 184 ? 12.003 4.774 29.990 1.00 26.45 184 VAL B C 1
ATOM 3038 O O . VAL B 1 184 ? 12.063 5.693 30.798 1.00 26.08 184 VAL B O 1
ATOM 3042 N N . PRO B 1 185 ? 11.026 3.853 30.022 1.00 26.27 185 PRO B N 1
ATOM 3043 C CA . PRO B 1 185 ? 10.071 3.916 31.148 1.00 26.22 185 PRO B CA 1
ATOM 3044 C C . PRO B 1 185 ? 10.786 3.881 32.494 1.00 26.27 185 PRO B C 1
ATOM 3045 O O . PRO B 1 185 ? 11.819 3.217 32.631 1.00 26.71 185 PRO B O 1
ATOM 3049 N N . LEU B 1 186 ? 10.265 4.607 33.478 1.00 26.23 186 LEU B N 1
ATOM 3050 C CA . LEU B 1 186 ? 10.857 4.621 34.805 1.00 26.24 186 LEU B CA 1
ATOM 3051 C C . LEU B 1 186 ? 11.107 3.206 35.343 1.00 26.30 186 LEU B C 1
ATOM 3052 O O . LEU B 1 186 ? 12.166 2.940 35.905 1.00 26.06 186 LEU B O 1
ATOM 3057 N N . ALA B 1 187 ? 10.139 2.310 35.160 1.00 26.27 187 ALA B N 1
ATOM 3058 C CA . ALA B 1 187 ? 10.223 0.950 35.700 1.00 26.45 187 ALA B CA 1
ATOM 3059 C C . ALA B 1 187 ? 11.384 0.137 35.136 1.00 26.74 187 ALA B C 1
ATOM 3060 O O . ALA B 1 187 ? 11.739 -0.894 35.698 1.00 27.35 187 ALA B O 1
ATOM 3062 N N . ASP B 1 188 ? 11.970 0.601 34.031 1.00 26.84 188 ASP B N 1
ATOM 3063 C CA . ASP B 1 188 ? 13.150 -0.018 33.439 1.00 26.91 188 ASP B CA 1
ATOM 3064 C C . ASP B 1 188 ? 14.444 0.345 34.164 1.00 26.77 188 ASP B C 1
ATOM 3065 O O . ASP B 1 188 ? 15.451 -0.322 33.976 1.00 26.35 188 ASP B O 1
ATOM 3070 N N . VAL B 1 189 ? 14.426 1.400 34.982 1.00 26.81 189 VAL B N 1
ATOM 3071 C CA . VAL B 1 189 ? 15.614 1.801 35.738 1.00 27.36 189 VAL B CA 1
ATOM 3072 C C . VAL B 1 189 ? 15.425 1.923 37.259 1.00 27.28 189 VAL B C 1
ATOM 3073 O O . VAL B 1 189 ? 16.422 2.011 37.981 1.00 27.41 189 VAL B O 1
ATOM 3077 N N . ALA B 1 190 ? 14.172 1.938 37.732 1.00 27.12 190 ALA B N 1
ATOM 3078 C CA . ALA B 1 190 ? 13.858 2.041 39.153 1.00 27.14 190 ALA B CA 1
ATOM 3079 C C . ALA B 1 190 ? 13.219 0.750 39.650 1.00 27.15 190 ALA B C 1
ATOM 3080 O O . ALA B 1 190 ? 12.151 0.341 39.179 1.00 27.06 190 ALA B O 1
ATOM 3082 N N . PHE B 1 191 ? 13.892 0.094 40.593 1.00 27.21 191 PHE B N 1
ATOM 3083 C CA . PHE B 1 191 ? 13.466 -1.208 41.078 1.00 27.33 191 PHE B CA 1
ATOM 3084 C C . PHE B 1 191 ? 13.232 -1.190 42.584 1.00 27.43 191 PHE B C 1
ATOM 3085 O O . PHE B 1 191 ? 14.105 -0.779 43.344 1.00 26.34 191 PHE B O 1
ATOM 3093 N N . GLU B 1 192 ? 12.066 -1.662 43.015 1.00 27.81 192 GLU B N 1
ATOM 3094 C CA . GLU B 1 192 ? 11.762 -1.767 44.434 1.00 28.32 192 GLU B CA 1
ATOM 3095 C C . GLU B 1 192 ? 12.347 -3.037 45.040 1.00 28.12 192 GLU B C 1
ATOM 3096 O O . GLU B 1 192 ? 12.162 -4.138 44.503 1.00 27.86 192 GLU B O 1
ATOM 3102 N N . GLY B 1 193 ? 13.055 -2.893 46.155 1.00 28.33 193 GLY B N 1
ATOM 3103 C CA . GLY B 1 193 ? 13.457 -4.046 46.970 1.00 29.21 193 GLY B CA 1
ATOM 3104 C C . GLY B 1 193 ? 14.729 -4.743 46.504 1.00 29.80 193 GLY B C 1
ATOM 3105 O O . GLY B 1 193 ? 15.619 -5.014 47.304 1.00 29.93 193 GLY B O 1
ATOM 3106 N N . ARG B 1 194 ? 14.801 -5.054 45.212 1.00 30.50 194 ARG B N 1
ATOM 3107 C CA . ARG B 1 194 ? 15.933 -5.782 44.633 1.00 30.81 194 ARG B CA 1
ATOM 3108 C C . ARG B 1 194 ? 16.139 -5.315 43.209 1.00 31.31 194 ARG B C 1
ATOM 3109 O O . ARG B 1 194 ? 15.193 -4.869 42.561 1.00 30.98 194 ARG B O 1
ATOM 3117 N N . PHE B 1 195 ? 17.363 -5.450 42.707 1.00 31.99 195 PHE B N 1
ATOM 3118 C CA . PHE B 1 195 ? 17.632 -5.171 41.295 1.00 33.26 195 PHE B CA 1
ATOM 3119 C C . PHE B 1 195 ? 16.934 -6.246 40.464 1.00 34.26 195 PHE B C 1
ATOM 3120 O O . PHE B 1 195 ? 17.269 -7.430 40.570 1.00 34.20 195 PHE B O 1
ATOM 3128 N N . THR B 1 196 ? 15.959 -5.831 39.651 1.00 35.75 196 THR B N 1
ATOM 3129 C CA . THR B 1 196 ? 15.154 -6.758 38.849 1.00 36.60 196 THR B CA 1
ATOM 3130 C C . THR B 1 196 ? 15.193 -6.464 37.355 1.00 38.56 196 THR B C 1
ATOM 3131 O O . THR B 1 196 ? 14.467 -7.088 36.579 1.00 38.89 196 THR B O 1
ATOM 3135 N N . GLY B 1 197 ? 16.045 -5.536 36.936 1.00 40.47 197 GLY B N 1
ATOM 3136 C CA . GLY B 1 197 ? 16.032 -5.079 35.556 1.00 42.33 197 GLY B CA 1
ATOM 3137 C C . GLY B 1 197 ? 16.762 -5.995 34.598 1.00 43.30 197 GLY B C 1
ATOM 3138 O O . GLY B 1 197 ? 17.310 -7.019 34.986 1.00 43.67 197 GLY B O 1
ATOM 3139 N N . LYS B 1 198 ? 16.753 -5.584 33.332 1.00 45.01 198 LYS B N 1
ATOM 3140 C CA . LYS B 1 198 ? 17.581 -6.129 32.236 1.00 45.35 198 LYS B CA 1
ATOM 3141 C C . LYS B 1 198 ? 16.727 -6.991 31.326 1.00 46.70 198 LYS B C 1
ATOM 3142 O O . LYS B 1 198 ? 15.981 -6.448 30.501 1.00 47.96 198 LYS B O 1
#

=== Feature glossary ===
The features interleaved in this record are:

— What the protein is —

Sequence gives the chain of amino acids in standard one-letter code (A=alanine, C=cysteine, …, Y=tyrosine), read N→C. It is the only feature that is directly encoded by the gene; all structural features are derived from the folded form of this sequence.

Database cross-references. InterPro integrates a dozen domain/family signature databases into unified entries with residue-range hits. GO terms attach function/process/location labels with evidence codes. CATH codes position the fold in a four-level structural taxonomy. Organism is the NCBI-taxonomy species name.

— Where its atoms are —

Atomic coordinates in PDBx/mmCIF format — the same representation the Protein Data Bank distributes. Each line of the _atom_site loop places one backbone atom in Cartesian space (units: ångströms, origin: arbitrary).

The six renders are orthographic views along the three Cartesian axes in both directions. Representation (cartoon, sticks, or surface) and color scheme (sequence-rainbow or by-chain) vary across proteins so the training set covers all the common visualization conventions.

— Local backbone conformation —

Eight-state secondary structure (DSSP): H is the canonical α-helix, G the tighter 3₁₀-helix, I the wider π-helix; E/B are β-structure, T and S are turns and bends, and '-' is everything else. DSSP derives these from the pattern of main-chain N–H···O=C hydrogen bonds, not from the sequence.

P-SEA three-state annotation labels each residue as helix, strand, or coil based purely on the geometry of the Cα trace. It serves as a fallback when the full backbone (and thus DSSP) is unavailable.

The φ/ψ torsion pair specifies the backbone conformation at each residue. φ rotates about the N–Cα bond, ψ about the Cα–C bond. Steric clashes forbid most of the (φ, ψ) plane — the allowed regions (α-helix basin, β-sheet basin, left-handed helix) are the Ramachandran-allowed regions.

— Global shape and packing —

The geometric summary reports three shape descriptors. Rg (radius of gyration) measures how spread out the Cα atoms are about their centre of mass; compact globular proteins have small Rg, elongated or unfolded ones large. Cα contacts (<8 Å, |i−j|>4) count long-range residue pairs in spatial proximity — high for tightly packed folds, near zero for rods or random coil. The bounding-box extents give the protein's footprint along x, y, z in Å.

Solvent-accessible surface area (SASA) is the area in Å² traced out by the centre of a 1.4 Å probe sphere (a water molecule) rolled over the protein's van der Waals surface (Shrake–Rupley / Lee–Richards construction). Buried residues have near-zero SASA; fully exposed residues can exceed 200 Å². The total SASA scales roughly with the number of surface residues.

The contact map is a binary N×N matrix image: pixel (i, j) is dark where Cα_i and Cα_j are within 8 Å and |i−j|>4. Because the |i−j|>4 filter removes local helical contacts, off-diagonal stripes parallel to the main diagonal indicate parallel β-sheets; stripes perpendicular to it indicate antiparallel β-sheets. The Ramachandran plot scatters every residue's (φ, ψ) pair against the sterically allowed regions. The PAE heatmap renders the predicted-aligned-error matrix.

— Structural neighborhood —

3Di is Foldseek's structural alphabet. Each residue is assigned one of twenty discrete states based on how its Cα sits relative to its spatial (not sequential) neighbors. Aligning 3Di strings finds structural homologs roughly as well as full 3D superposition, but orders of magnitude faster.

Nearest PDB neighbors are the top structural matches found by Foldseek when searching this structure against the entire Protein Data Bank. Each hit reports a TM-score (0 to 1; >0.5 almost always implies the same fold) and an E-value. These are *structural* homologs — they may share no detectable sequence similarity.

— Confidence and disorder —

For AlphaFold models, the B-factor field carries pLDDT — the model's own estimate of local accuracy on a 0–100 scale. Regions with pLDDT<50 should be treated as essentially unmodeled; they often correspond to intrinsically disordered segments.

Crystallographic B-factors measure how much each atom's electron density is smeared out, in Å². They rise in mobile loops and surface residues and fall in the buried interior. In AlphaFold models this column is repurposed to hold pLDDT instead.

Predicted aligned error is AlphaFold's pairwise confidence. Unlike pLDDT (per-residue), PAE is per-residue-pair and captures whether two parts of the structure are correctly placed relative to each other. Units are ångströms of expected positional error.